Protein AF-A0A6B0DHR8-F1 (afdb_monomer_lite)

Secondary structure (DSSP, 8-state):
-------HHHHHHHHHHHHHHHHHHHHHHHHHHTSTTTHHHHHHHHHHHHHHHHHHHTTS-HHHHHHHHHHHHHHHHHHHHHHHHHHHHHHHHHTTTT-SS--HHHHHHHHHHHHHHHHHHHHHHHHHHHHHHTTTS-HHHHHHHHHHHHHHHHHHHHHHHHHHHHHHHHHHHHTTS--GGGHHHHHHHHHHHHHHHHHHHHHHHHHHHHHHHHHS-SS--------------------------------------------------------------EEEEEEEEEEEEETTEE--SSPEEEEEEEESSEEEEEEEEES--TTSS-SHHHHHHHTS-TT---HHHHHHHHTSTT-EEEEGGGEEEEEEEPPBTTB--EEEEEEEEEE--TT-S--EEEEEEE-PPTTSTT-----HHHHHHIIIIITTTTT-

Radius of gyration: 31.97 Å; chains: 1; bounding box: 84×64×97 Å

pLDDT: mean 76.42, std 21.75, range [30.61, 98.38]

Structure (mmCIF, N/CA/C/O backbone):
data_AF-A0A6B0DHR8-F1
#
_entry.id   AF-A0A6B0DHR8-F1
#
loop_
_atom_site.group_PDB
_atom_site.id
_atom_site.type_symbol
_atom_site.label_atom_id
_atom_site.label_alt_id
_atom_site.label_comp_id
_atom_site.label_asym_id
_atom_site.label_entity_id
_atom_site.label_seq_id
_atom_site.pdbx_PDB_ins_code
_atom_site.Cartn_x
_atom_site.Cartn_y
_atom_site.Cartn_z
_atom_site.occupancy
_atom_site.B_iso_or_equiv
_atom_site.auth_seq_id
_atom_site.auth_comp_id
_atom_site.auth_asym_id
_atom_site.auth_atom_id
_atom_site.pdbx_PDB_model_num
ATOM 1 N N . MET A 1 1 ? -49.795 11.075 29.077 1.00 38.34 1 MET A N 1
ATOM 2 C CA . MET A 1 1 ? -48.605 10.622 28.328 1.00 38.34 1 MET A CA 1
ATOM 3 C C . MET A 1 1 ? -47.701 9.906 29.313 1.00 38.34 1 MET A C 1
ATOM 5 O O . MET A 1 1 ? -47.028 10.563 30.096 1.00 38.34 1 MET A O 1
ATOM 9 N N . GLU A 1 2 ? -47.773 8.578 29.358 1.00 30.61 2 GLU A N 1
ATOM 10 C CA . GLU A 1 2 ? -46.870 7.769 30.178 1.00 30.61 2 GLU A CA 1
ATOM 11 C C . GLU A 1 2 ? -45.472 7.816 29.564 1.00 30.61 2 GLU A C 1
ATOM 13 O O . GLU A 1 2 ? -45.228 7.303 28.470 1.00 30.61 2 GLU A O 1
ATOM 18 N N . TYR A 1 3 ? -44.541 8.463 30.260 1.00 32.00 3 TYR A N 1
ATOM 19 C CA . TYR A 1 3 ? -43.130 8.298 29.962 1.00 32.00 3 TYR A CA 1
ATOM 20 C C . TYR A 1 3 ? -42.737 6.899 30.422 1.00 32.00 3 TYR A C 1
ATOM 22 O O . TYR A 1 3 ? -42.544 6.666 31.612 1.00 32.00 3 TYR A O 1
ATOM 30 N N . ASN A 1 4 ? -42.609 5.973 29.472 1.00 38.12 4 ASN A N 1
ATOM 31 C CA . ASN A 1 4 ? -41.924 4.705 29.689 1.00 38.12 4 ASN A CA 1
ATOM 32 C C . ASN A 1 4 ? -40.478 5.005 30.116 1.00 38.12 4 ASN A C 1
ATOM 34 O O . ASN A 1 4 ? -39.581 5.152 29.282 1.00 38.12 4 ASN A O 1
ATOM 38 N N . GLN A 1 5 ? -40.256 5.143 31.425 1.00 39.16 5 GLN A N 1
ATOM 39 C CA . GLN A 1 5 ? -38.933 5.172 32.028 1.00 39.16 5 GLN A CA 1
ATOM 40 C C . GLN A 1 5 ? -38.315 3.793 31.819 1.00 39.16 5 GLN A C 1
ATOM 42 O O . GLN A 1 5 ? -38.527 2.854 32.585 1.00 39.16 5 GLN A O 1
ATOM 47 N N . TYR A 1 6 ? -37.556 3.657 30.735 1.00 41.66 6 TYR A N 1
ATOM 48 C CA . TYR A 1 6 ? -36.701 2.499 30.542 1.00 41.66 6 TYR A CA 1
ATOM 49 C C . TYR A 1 6 ? -35.777 2.366 31.752 1.00 41.66 6 TYR A C 1
ATOM 51 O O . TYR A 1 6 ? -35.096 3.320 32.130 1.00 41.66 6 TYR A O 1
ATOM 59 N N . SER A 1 7 ? -35.732 1.165 32.332 1.00 48.62 7 SER A N 1
ATOM 60 C CA . SER A 1 7 ? -34.769 0.838 33.380 1.00 48.62 7 SER A CA 1
ATOM 61 C C . SER A 1 7 ? -33.358 1.232 32.904 1.00 48.62 7 SER A C 1
ATOM 63 O O . SER A 1 7 ? -32.991 0.876 31.774 1.00 48.62 7 SER A O 1
ATOM 65 N N . PRO A 1 8 ? -32.555 1.947 33.720 1.00 53.50 8 PRO A N 1
ATOM 66 C CA . PRO A 1 8 ? -31.256 2.516 33.327 1.00 53.50 8 PRO A CA 1
ATOM 67 C C . PRO A 1 8 ? -30.299 1.499 32.671 1.00 53.50 8 PRO A C 1
ATOM 69 O O . PRO A 1 8 ? -29.449 1.855 31.853 1.00 53.50 8 PRO A O 1
ATOM 72 N N . ASN A 1 9 ? -30.504 0.211 32.944 1.00 56.47 9 ASN A N 1
ATOM 73 C CA . ASN A 1 9 ? -29.712 -0.901 32.428 1.00 56.47 9 ASN A CA 1
ATOM 74 C C . ASN A 1 9 ? -30.006 -1.263 30.956 1.00 56.47 9 ASN A C 1
ATOM 76 O O . ASN A 1 9 ? -29.107 -1.71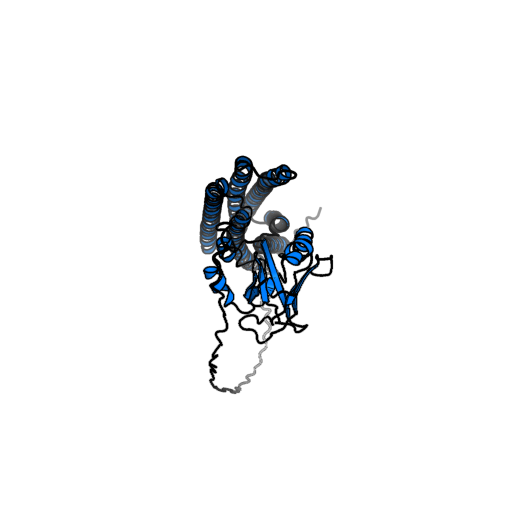9 30.246 1.00 56.47 9 ASN A O 1
ATOM 80 N N . MET A 1 10 ? -31.234 -1.058 30.457 1.00 51.44 10 MET A N 1
ATOM 81 C CA . MET A 1 10 ? -31.560 -1.307 29.039 1.00 51.44 10 MET A CA 1
ATOM 82 C C . MET A 1 10 ? -30.951 -0.244 28.120 1.00 51.44 10 MET A C 1
ATOM 84 O O . MET A 1 10 ? -30.484 -0.568 27.023 1.00 51.44 10 MET A O 1
ATOM 88 N N . TYR A 1 11 ? -30.908 1.008 28.580 1.00 54.00 11 TYR A N 1
ATOM 89 C CA . TYR A 1 11 ? -30.369 2.131 27.816 1.00 54.00 11 TYR A CA 1
ATOM 90 C C . TYR A 1 11 ? -28.851 1.983 27.610 1.00 54.00 11 TYR A C 1
ATOM 92 O O . TYR A 1 11 ? -28.359 2.060 26.483 1.00 54.00 11 TYR A O 1
ATOM 100 N N . GLN A 1 12 ? -28.111 1.603 28.660 1.00 56.53 12 GLN A N 1
ATOM 101 C CA . GLN A 1 12 ? -26.664 1.354 28.573 1.00 56.53 12 GLN A CA 1
ATOM 102 C C . GLN A 1 12 ? -26.286 0.228 27.588 1.00 56.53 12 GLN A C 1
ATOM 104 O O . GLN A 1 12 ? -25.254 0.318 26.916 1.00 56.53 12 GLN A O 1
ATOM 109 N N . LYS A 1 13 ? -27.128 -0.806 27.429 1.00 59.28 13 LYS A N 1
ATOM 110 C CA . LYS A 1 13 ? -26.867 -1.943 26.524 1.00 59.28 13 LYS A CA 1
ATOM 111 C C . LYS A 1 13 ? -26.895 -1.540 25.044 1.00 59.28 13 LYS A C 1
ATOM 113 O O . LYS A 1 13 ? -26.011 -1.939 24.282 1.00 59.28 13 LYS A O 1
ATOM 118 N N . LYS A 1 14 ? -27.893 -0.750 24.628 1.00 61.34 14 LYS A N 1
ATOM 119 C CA . LYS A 1 14 ? -28.069 -0.332 23.221 1.00 61.34 14 LYS A CA 1
ATOM 120 C C . LYS A 1 14 ? -27.022 0.710 22.809 1.00 61.34 14 LYS A C 1
ATOM 122 O O . LYS A 1 14 ? -26.482 0.641 21.706 1.00 61.34 14 LYS A O 1
ATOM 127 N N . VAL A 1 15 ? -26.681 1.610 23.731 1.00 68.12 15 VAL A N 1
ATOM 128 C CA . VAL A 1 15 ? -25.676 2.669 23.556 1.00 68.12 15 VAL A CA 1
ATOM 129 C C . VAL A 1 15 ? -24.262 2.090 23.468 1.00 68.12 15 VAL A C 1
ATOM 131 O O . VAL A 1 15 ? -23.531 2.358 22.512 1.00 68.12 15 VAL A O 1
ATOM 134 N N . GLY A 1 16 ? -23.900 1.208 24.406 1.00 76.06 16 GLY A N 1
ATOM 135 C CA . GLY A 1 16 ? -22.597 0.544 24.416 1.00 76.06 16 GLY A CA 1
ATOM 136 C C . GLY A 1 16 ? -22.355 -0.329 23.181 1.00 76.06 16 GLY A C 1
ATOM 137 O O . GLY A 1 16 ? -21.219 -0.465 22.731 1.00 76.06 16 GLY A O 1
ATOM 138 N N . GLY A 1 17 ? -23.417 -0.894 22.593 1.00 84.81 17 GLY A N 1
ATOM 139 C CA . GLY A 1 17 ? -23.348 -1.638 21.333 1.00 84.81 17 GLY A CA 1
ATOM 140 C C . GLY A 1 17 ? -22.817 -0.795 20.171 1.00 84.81 17 GLY A C 1
ATOM 141 O O . GLY A 1 17 ? -21.860 -1.204 19.519 1.00 84.81 17 GLY A O 1
ATOM 142 N N . ARG A 1 18 ? -23.379 0.404 19.958 1.00 89.38 18 ARG A N 1
ATOM 143 C CA . ARG A 1 18 ? -22.983 1.309 18.860 1.00 89.38 18 ARG A CA 1
ATOM 144 C C . ARG A 1 18 ? -21.524 1.742 18.961 1.00 89.38 18 ARG A C 1
ATOM 146 O O . ARG A 1 18 ? -20.814 1.711 17.964 1.00 89.38 18 ARG A O 1
ATOM 153 N N . ILE A 1 19 ? -21.068 2.072 20.169 1.00 91.38 19 ILE A N 1
ATOM 154 C CA . ILE A 1 19 ? -19.679 2.479 20.418 1.00 91.38 19 ILE A CA 1
ATOM 155 C C . ILE A 1 19 ? -18.716 1.326 20.136 1.00 91.38 19 ILE A C 1
ATOM 157 O O . ILE A 1 19 ? -17.726 1.520 19.439 1.00 91.38 19 ILE A O 1
ATOM 161 N N . LYS A 1 20 ? -19.021 0.110 20.614 1.00 92.62 20 LYS A N 1
ATOM 162 C CA . LYS A 1 20 ? -18.201 -1.082 20.340 1.00 92.62 20 LYS A CA 1
ATOM 163 C C . LYS A 1 20 ? -18.088 -1.354 18.840 1.00 92.62 20 LYS A C 1
ATOM 165 O O . LYS A 1 20 ? -16.985 -1.582 18.352 1.00 92.62 20 LYS A O 1
ATOM 170 N N . THR A 1 21 ? -19.207 -1.316 18.116 1.00 94.50 21 THR A N 1
ATOM 171 C CA . THR A 1 21 ? -19.217 -1.509 16.659 1.00 94.50 21 THR A CA 1
ATOM 172 C C . THR A 1 21 ? -18.448 -0.403 15.945 1.00 94.50 21 THR A C 1
ATOM 174 O O . THR A 1 21 ? -17.660 -0.698 15.055 1.00 94.50 21 THR A O 1
ATOM 177 N N . GLY A 1 22 ? -18.611 0.853 16.366 1.00 95.44 22 GLY A N 1
ATOM 178 C CA . GLY A 1 22 ? -17.885 1.983 15.792 1.00 95.44 22 GLY A CA 1
ATOM 179 C C . GLY A 1 22 ? -16.370 1.882 15.989 1.00 95.44 22 GLY A C 1
ATOM 180 O O . GLY A 1 22 ? -15.626 2.041 15.031 1.00 95.44 22 GLY A O 1
ATOM 181 N N . ILE A 1 23 ? -15.902 1.518 17.189 1.00 95.75 23 ILE A N 1
ATOM 182 C CA . ILE A 1 23 ? -14.467 1.297 17.460 1.00 95.75 23 ILE A CA 1
ATOM 183 C C . ILE A 1 23 ? -13.921 0.153 16.604 1.00 95.75 23 ILE A C 1
ATOM 185 O O . ILE A 1 23 ? -12.821 0.267 16.072 1.00 95.75 23 ILE A O 1
ATOM 189 N N . LEU A 1 24 ? -14.682 -0.937 16.453 1.00 96.19 24 LEU A N 1
ATOM 190 C CA . LEU A 1 24 ? -14.281 -2.058 15.604 1.00 96.19 24 LEU A CA 1
ATOM 191 C C . LEU A 1 24 ? -14.168 -1.641 14.133 1.00 96.19 24 LEU A C 1
ATOM 193 O O . LEU A 1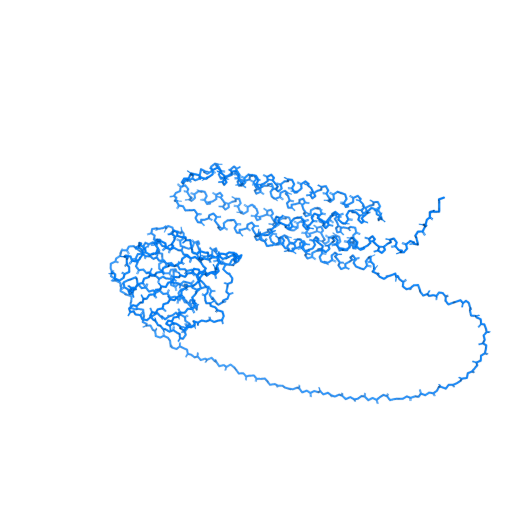 24 ? -13.205 -2.016 13.476 1.00 96.19 24 LEU A O 1
ATOM 197 N N . LEU A 1 25 ? -15.113 -0.843 13.629 1.00 96.12 25 LEU A N 1
ATOM 198 C CA . LEU A 1 25 ? -15.064 -0.305 12.267 1.00 96.12 25 LEU A CA 1
ATOM 199 C C . LEU A 1 25 ? -13.856 0.607 12.055 1.00 96.12 25 LEU A C 1
ATOM 201 O O . LEU A 1 25 ? -13.203 0.492 11.027 1.00 96.12 25 LEU A O 1
ATOM 205 N N . VAL A 1 26 ? -13.508 1.449 13.034 1.00 96.31 26 VAL A N 1
ATOM 206 C CA . VAL A 1 26 ? -12.278 2.254 12.971 1.00 96.31 26 VAL A CA 1
ATOM 207 C C . VAL A 1 26 ? -11.030 1.363 12.993 1.00 96.31 26 VAL A C 1
ATOM 209 O O . VAL A 1 26 ? -10.101 1.617 12.232 1.00 96.31 26 VAL A O 1
ATOM 212 N N . ALA A 1 27 ? -11.001 0.295 13.799 1.00 95.62 27 ALA A N 1
ATOM 213 C CA . ALA A 1 27 ? -9.875 -0.647 13.842 1.00 95.62 27 ALA A CA 1
ATOM 214 C C . ALA A 1 27 ? -9.674 -1.369 12.499 1.00 95.62 27 ALA A C 1
ATOM 216 O O . ALA A 1 27 ? -8.571 -1.414 11.963 1.00 95.62 27 ALA A O 1
ATOM 217 N N . VAL A 1 28 ? -10.755 -1.905 11.927 1.00 94.19 28 VAL A N 1
ATOM 218 C CA . VAL A 1 28 ? -10.724 -2.581 10.622 1.00 94.19 28 VAL A CA 1
ATOM 219 C C . VAL A 1 28 ? -10.433 -1.586 9.501 1.00 94.19 28 VAL A C 1
ATOM 221 O O . VAL A 1 28 ? -9.683 -1.910 8.586 1.00 94.19 28 VAL A O 1
ATOM 224 N N . GLY A 1 29 ? -10.979 -0.372 9.595 1.00 93.12 29 GLY A N 1
ATOM 225 C CA . GLY A 1 29 ? -10.716 0.706 8.653 1.00 93.12 29 GLY A CA 1
ATOM 226 C C . GLY A 1 29 ? -9.234 1.072 8.630 1.00 93.12 29 GLY A C 1
ATOM 227 O O . GLY A 1 29 ? -8.566 0.920 7.620 1.00 93.12 29 GLY A O 1
ATOM 228 N N . THR A 1 30 ? -8.668 1.435 9.775 1.00 92.56 30 THR A N 1
ATOM 229 C CA . THR A 1 30 ? -7.228 1.723 9.872 1.00 92.56 30 THR A CA 1
ATOM 230 C C . THR A 1 30 ? -6.362 0.533 9.443 1.00 92.56 30 THR A C 1
ATOM 232 O O . THR A 1 30 ? -5.390 0.731 8.727 1.00 92.56 30 THR A O 1
ATOM 235 N N . LEU A 1 31 ? -6.731 -0.714 9.774 1.00 92.69 31 LEU A N 1
ATOM 236 C CA . LEU A 1 31 ? -5.987 -1.893 9.311 1.00 92.69 31 LEU A CA 1
ATOM 237 C C . LEU A 1 31 ? -5.976 -2.013 7.785 1.00 92.69 31 LEU A C 1
ATOM 239 O O . LEU A 1 31 ? -4.938 -2.275 7.188 1.00 92.69 31 LEU A O 1
ATOM 243 N N . GLY A 1 32 ? -7.138 -1.859 7.158 1.00 87.31 32 GLY A N 1
ATOM 244 C CA . GLY A 1 32 ? -7.256 -1.990 5.716 1.00 87.31 32 GLY A CA 1
ATOM 245 C C . GLY A 1 32 ? -6.614 -0.818 4.967 1.00 87.31 32 GLY A C 1
ATOM 246 O O . GLY A 1 32 ? -6.044 -1.030 3.900 1.00 87.31 32 GLY A O 1
ATOM 247 N N . SER A 1 33 ? -6.619 0.388 5.548 1.00 85.44 33 SER A N 1
ATOM 248 C CA . SER A 1 33 ? -5.901 1.554 5.016 1.00 85.44 33 SER A CA 1
ATOM 249 C C . SER A 1 33 ? -4.379 1.398 5.047 1.00 85.44 33 SER A C 1
ATOM 251 O O . SER A 1 33 ? -3.693 2.145 4.360 1.00 85.44 33 SER A O 1
ATOM 253 N N . ALA A 1 34 ? -3.835 0.415 5.775 1.00 83.62 34 ALA A N 1
ATOM 254 C CA . ALA A 1 34 ? -2.418 0.071 5.679 1.00 83.62 34 ALA A CA 1
ATOM 255 C C . ALA A 1 34 ? -2.047 -0.581 4.331 1.00 83.62 34 ALA A C 1
ATOM 257 O O . ALA A 1 34 ? -0.869 -0.789 4.054 1.00 83.62 34 ALA A O 1
ATOM 258 N N . ILE A 1 35 ? -3.038 -0.920 3.498 1.00 78.38 35 ILE A N 1
ATOM 259 C CA . ILE A 1 35 ? -2.838 -1.410 2.136 1.00 78.38 35 ILE A CA 1
ATOM 260 C C . ILE A 1 35 ? -2.945 -0.206 1.179 1.00 78.38 35 ILE A C 1
ATOM 262 O O . ILE A 1 35 ? -4.052 0.312 0.989 1.00 78.38 35 ILE A O 1
ATOM 266 N N . PRO A 1 36 ? -1.845 0.217 0.527 1.00 62.28 36 PRO A N 1
ATOM 267 C CA . PRO A 1 36 ? -1.778 1.474 -0.231 1.00 62.28 36 PRO A CA 1
ATOM 268 C C . PRO A 1 36 ? -2.838 1.651 -1.325 1.00 62.28 36 PRO A C 1
ATOM 270 O O . PRO A 1 36 ? -3.290 2.755 -1.611 1.00 62.28 36 PRO A O 1
ATOM 273 N N . THR A 1 37 ? -3.297 0.550 -1.919 1.00 62.28 37 THR A N 1
ATOM 274 C CA . THR A 1 37 ? -4.258 0.558 -3.031 1.00 62.28 37 THR A CA 1
ATOM 275 C C . THR A 1 37 ? -5.716 0.727 -2.606 1.00 62.28 37 THR A C 1
ATOM 277 O O . THR A 1 37 ? -6.554 1.029 -3.453 1.00 62.28 37 THR A O 1
ATOM 280 N N . ILE A 1 38 ? -6.044 0.533 -1.324 1.00 63.84 38 ILE A N 1
ATOM 281 C CA . ILE A 1 38 ? -7.435 0.500 -0.834 1.00 63.84 38 ILE A CA 1
ATOM 282 C C . ILE A 1 38 ? -7.737 1.670 0.124 1.00 63.84 38 ILE A C 1
ATOM 284 O O . ILE A 1 38 ? -8.878 1.850 0.550 1.00 63.84 38 ILE A O 1
ATOM 288 N N . GLY A 1 39 ? -6.739 2.509 0.429 1.00 63.38 39 GLY A N 1
ATOM 289 C CA . GLY A 1 39 ? -6.811 3.543 1.467 1.00 63.38 39 GLY A CA 1
ATOM 290 C C . GLY A 1 39 ? -8.050 4.443 1.402 1.00 63.38 39 GLY A C 1
ATOM 291 O O . GLY A 1 39 ? -8.743 4.589 2.408 1.00 63.38 39 GLY A O 1
ATOM 292 N N . SER A 1 40 ? -8.395 4.965 0.220 1.00 63.81 40 SER A N 1
ATOM 293 C CA . SER A 1 40 ? -9.500 5.924 0.038 1.00 63.81 40 SER A CA 1
ATOM 294 C C . SER A 1 40 ? -10.896 5.316 0.228 1.00 63.81 40 SER A C 1
ATOM 296 O O . SER A 1 40 ? -11.776 5.946 0.814 1.00 63.81 40 SER A O 1
ATOM 298 N N . ILE A 1 41 ? -11.107 4.069 -0.205 1.00 68.25 41 ILE A N 1
ATOM 299 C CA . ILE A 1 41 ? -12.374 3.342 0.004 1.00 68.25 41 ILE A CA 1
ATOM 300 C C . ILE A 1 41 ? -12.574 3.065 1.500 1.00 68.25 41 ILE A C 1
ATOM 302 O O . ILE A 1 41 ? -13.699 3.026 2.002 1.00 68.25 41 ILE A O 1
ATOM 306 N N . ILE A 1 42 ? -11.476 2.907 2.232 1.00 82.00 42 ILE A N 1
ATOM 307 C CA . ILE A 1 42 ? -11.492 2.494 3.629 1.00 82.00 42 ILE A CA 1
ATOM 308 C C . ILE A 1 42 ? -11.601 3.689 4.593 1.00 82.00 42 ILE A C 1
ATOM 310 O O . ILE A 1 42 ? -12.154 3.531 5.687 1.00 82.00 42 ILE A O 1
ATOM 314 N N . SER A 1 43 ? -11.252 4.910 4.167 1.00 83.69 43 SER A N 1
ATOM 315 C CA . SER A 1 43 ? -11.564 6.154 4.899 1.00 83.69 43 SER A CA 1
ATOM 316 C C . SER A 1 43 ? -13.063 6.290 5.213 1.00 83.69 43 SER A C 1
ATOM 318 O O . SER A 1 43 ? -13.441 6.778 6.281 1.00 83.69 43 SER A O 1
ATOM 320 N N . ILE A 1 44 ? -13.937 5.766 4.343 1.00 89.56 44 ILE A N 1
ATOM 321 C CA . ILE A 1 44 ? -15.390 5.709 4.575 1.00 89.56 44 ILE A CA 1
ATOM 322 C C . ILE A 1 44 ? -15.719 4.826 5.786 1.00 89.56 44 ILE A C 1
ATOM 324 O O . ILE A 1 44 ? -16.577 5.177 6.596 1.00 89.56 44 ILE A O 1
ATOM 328 N N . LEU A 1 45 ? -15.022 3.698 5.951 1.00 93.06 45 LEU A N 1
ATOM 329 C CA . LEU A 1 45 ? -15.208 2.796 7.089 1.00 93.06 45 LEU A CA 1
ATOM 330 C C . LEU A 1 45 ? -14.853 3.488 8.410 1.00 93.06 45 LEU A C 1
ATOM 332 O O . LEU A 1 45 ? -15.593 3.370 9.391 1.00 93.06 45 LEU A O 1
ATOM 336 N N . ILE A 1 46 ? -13.750 4.245 8.415 1.00 94.12 46 ILE A N 1
ATOM 337 C CA . ILE A 1 46 ? -13.329 5.055 9.562 1.00 94.12 46 ILE A CA 1
ATOM 338 C C . ILE A 1 46 ? -14.407 6.100 9.867 1.00 94.12 46 ILE A C 1
ATOM 340 O O . ILE A 1 46 ? -14.878 6.162 11.002 1.00 94.12 46 ILE A O 1
ATOM 344 N N . LEU A 1 47 ? -14.871 6.852 8.864 1.00 95.38 47 LEU A N 1
ATOM 345 C CA . LEU A 1 47 ? -15.923 7.862 9.019 1.00 95.38 47 LEU A CA 1
ATOM 346 C C . LEU A 1 47 ? -17.214 7.280 9.607 1.00 95.38 47 LEU A C 1
ATOM 348 O O . LEU A 1 47 ? -17.730 7.803 10.597 1.00 95.38 47 LEU A O 1
ATOM 352 N N . VAL A 1 48 ? -17.716 6.176 9.050 1.00 95.88 48 VAL A N 1
ATOM 353 C CA . VAL A 1 48 ? -18.908 5.487 9.569 1.00 95.88 48 VAL A CA 1
ATOM 354 C C . VAL A 1 48 ? -18.681 5.034 11.013 1.00 95.88 48 VAL A C 1
ATOM 356 O O . VAL A 1 48 ? -19.553 5.221 11.866 1.00 95.88 48 VAL A O 1
ATOM 359 N N . GLY A 1 49 ? -17.499 4.494 11.319 1.00 95.81 49 GLY A N 1
ATOM 360 C CA . GLY A 1 49 ? -17.115 4.116 12.675 1.00 95.81 49 GLY A CA 1
ATOM 361 C C . GLY A 1 49 ? -17.156 5.295 13.654 1.00 95.81 49 GLY A C 1
ATOM 362 O O . GLY A 1 49 ? -17.762 5.184 14.724 1.00 95.81 49 GLY A O 1
ATOM 363 N N . VAL A 1 50 ? -16.594 6.446 13.275 1.00 96.12 50 VAL A N 1
ATOM 364 C CA . VAL A 1 50 ? -16.600 7.672 14.091 1.00 96.12 50 VAL A CA 1
ATOM 365 C C . VAL A 1 50 ? -18.013 8.223 14.280 1.00 96.12 50 VAL A C 1
ATOM 367 O O . VAL A 1 50 ? -18.374 8.577 15.404 1.00 96.12 50 VAL A O 1
ATOM 370 N N . ILE A 1 51 ? -18.852 8.223 13.240 1.00 95.81 51 ILE A N 1
ATOM 371 C CA . ILE A 1 51 ? -20.263 8.630 13.342 1.00 95.81 51 ILE A CA 1
ATOM 372 C C . ILE A 1 51 ? -21.012 7.734 14.335 1.00 95.81 51 ILE A C 1
ATOM 374 O O . ILE A 1 51 ? -21.750 8.239 15.181 1.00 95.81 51 ILE A O 1
ATOM 378 N N . LEU A 1 52 ? -20.803 6.414 14.294 1.00 94.62 52 LEU A N 1
ATOM 379 C CA . LEU A 1 52 ? -21.423 5.492 15.250 1.00 94.62 52 LEU A CA 1
ATOM 380 C C . LEU A 1 52 ? -20.970 5.757 16.690 1.00 94.62 52 LEU A C 1
ATOM 382 O O . LEU A 1 52 ? -21.802 5.719 17.603 1.00 94.62 52 LEU A O 1
ATOM 386 N N . ILE A 1 53 ? -19.683 6.058 16.900 1.00 94.25 53 ILE A N 1
ATOM 387 C CA . ILE A 1 53 ? -19.162 6.441 18.219 1.00 94.25 53 ILE A CA 1
ATOM 388 C C . ILE A 1 53 ? -19.802 7.753 18.679 1.00 94.25 53 ILE A C 1
ATOM 390 O O . ILE A 1 53 ? -20.263 7.820 19.814 1.00 94.25 53 ILE A O 1
ATOM 394 N N . PHE A 1 54 ? -19.883 8.767 17.816 1.00 94.19 54 PHE A N 1
ATOM 395 C CA . PHE A 1 54 ? -20.502 10.058 18.127 1.00 94.19 54 PHE A CA 1
ATOM 396 C C . PHE A 1 54 ? -21.997 9.930 18.455 1.00 94.19 54 PHE A C 1
ATOM 398 O O . PHE A 1 54 ? -22.477 10.482 19.445 1.00 94.19 54 PHE A O 1
ATOM 405 N N . VAL A 1 55 ? -22.748 9.154 17.671 1.00 92.31 55 VAL A N 1
ATOM 406 C CA . VAL A 1 55 ? -24.171 8.900 17.934 1.00 92.31 55 VAL A CA 1
ATOM 407 C C . VAL A 1 55 ? -24.352 8.139 19.248 1.00 92.31 55 VAL A C 1
ATOM 409 O O . VAL A 1 55 ? -25.259 8.464 20.007 1.00 92.31 55 VAL A O 1
ATOM 412 N N . GLY A 1 56 ? -23.489 7.163 19.549 1.00 86.88 56 GLY A N 1
ATOM 413 C CA . GLY A 1 56 ? -23.487 6.472 20.842 1.00 86.88 56 GLY A CA 1
ATOM 414 C C . GLY A 1 56 ? -23.023 7.354 22.009 1.00 86.88 56 GLY A C 1
ATOM 415 O O . GLY A 1 56 ? -23.448 7.160 23.140 1.00 86.88 56 GLY A O 1
ATOM 416 N N . ALA A 1 57 ? -22.188 8.359 21.753 1.00 87.44 57 ALA A N 1
ATOM 417 C CA . ALA A 1 57 ? -21.686 9.278 22.768 1.00 87.44 57 ALA A CA 1
ATOM 418 C C . ALA A 1 57 ? -22.750 10.233 23.318 1.00 87.44 57 ALA A C 1
ATOM 420 O O . ALA A 1 57 ? -22.572 10.753 24.419 1.00 87.44 57 ALA A O 1
ATOM 421 N N . LYS A 1 58 ? -23.842 10.477 22.577 1.00 81.50 58 LYS A N 1
ATOM 422 C CA . LYS A 1 58 ? -24.923 11.385 23.001 1.00 81.50 58 LYS A CA 1
ATOM 423 C C . LYS A 1 58 ? -25.527 11.007 24.352 1.00 81.50 58 LYS A C 1
ATOM 425 O O . LYS A 1 58 ? -25.892 11.902 25.106 1.00 81.50 58 LYS A O 1
ATOM 430 N N . ASP A 1 59 ? -25.569 9.710 24.641 1.00 71.44 59 ASP A N 1
ATOM 431 C CA . ASP A 1 59 ? -26.173 9.134 25.843 1.00 71.44 59 ASP A CA 1
ATOM 432 C C . ASP A 1 59 ? -25.136 8.842 26.953 1.00 71.44 59 ASP A C 1
ATOM 434 O O . ASP A 1 59 ? -25.457 8.233 27.974 1.00 71.44 59 ASP A O 1
ATOM 438 N N . LEU A 1 60 ? -23.871 9.234 26.747 1.00 81.12 60 LEU A N 1
ATOM 439 C CA . LEU A 1 60 ? -22.785 9.133 27.728 1.00 81.12 60 LEU A CA 1
ATOM 440 C C . LEU A 1 60 ? -22.532 10.482 28.423 1.00 81.12 60 LEU A C 1
ATOM 442 O O . LEU A 1 60 ? -23.310 11.426 28.318 1.00 81.12 60 LEU A O 1
ATOM 446 N N . SER A 1 61 ? -21.424 10.582 29.164 1.00 83.75 61 SER A N 1
ATOM 447 C CA . SER A 1 61 ? -21.024 11.827 29.815 1.00 83.75 61 SER A CA 1
ATOM 448 C C . SER A 1 61 ? -20.788 12.958 28.810 1.00 83.75 61 SER A C 1
ATOM 450 O O . SER A 1 61 ? -20.298 12.748 27.697 1.00 83.75 61 SER A O 1
ATOM 452 N N . GLU A 1 62 ? -21.058 14.190 29.246 1.00 86.88 62 GLU A N 1
ATOM 453 C CA . GLU A 1 62 ? -20.831 15.401 28.450 1.00 86.88 62 GLU A CA 1
ATOM 454 C C . GLU A 1 62 ? -19.383 15.501 27.947 1.00 86.88 62 GLU A C 1
ATOM 456 O O . GLU A 1 62 ? -19.133 15.919 26.816 1.00 86.88 62 GLU A O 1
ATOM 461 N N . TYR A 1 63 ? -18.432 15.046 28.766 1.00 86.56 63 TYR A N 1
ATOM 462 C CA . TYR A 1 63 ? -17.031 14.935 28.384 1.00 86.56 63 TYR A CA 1
ATOM 463 C C . TYR A 1 63 ? -16.862 14.023 27.163 1.00 86.56 63 TYR A C 1
ATOM 465 O O . TYR A 1 63 ? -16.344 14.467 26.146 1.00 86.56 63 TYR A O 1
ATOM 473 N N . TYR A 1 64 ? -17.367 12.784 27.200 1.00 88.88 64 TYR A N 1
ATOM 474 C CA . TYR A 1 64 ? -17.253 11.854 26.068 1.00 88.88 64 TYR A CA 1
ATOM 475 C C . TYR A 1 64 ? -17.856 12.455 24.789 1.00 88.88 64 TYR A C 1
ATOM 477 O O . TYR A 1 64 ? -17.247 12.384 23.720 1.00 88.88 64 TYR A O 1
ATOM 485 N N . ARG A 1 65 ? -19.014 13.117 24.911 1.00 89.25 65 ARG A N 1
ATOM 486 C CA . ARG A 1 65 ? -19.672 13.807 23.798 1.00 89.25 65 ARG A CA 1
ATOM 487 C C . ARG A 1 65 ? -18.775 14.880 23.178 1.00 89.25 65 ARG A C 1
ATOM 489 O O . ARG A 1 65 ? -18.602 14.871 21.962 1.00 89.25 65 ARG A O 1
ATOM 496 N N . LYS A 1 66 ? -18.156 15.749 23.987 1.00 93.38 66 LYS A N 1
ATOM 497 C CA . LYS A 1 66 ? -17.228 16.793 23.509 1.00 93.38 66 LYS A CA 1
ATOM 498 C C . LYS A 1 66 ? -16.037 16.197 22.754 1.00 93.38 66 LYS A C 1
ATOM 500 O O . LYS A 1 66 ? -15.757 16.631 21.643 1.00 93.38 66 LYS A O 1
ATOM 505 N N . PHE A 1 67 ? -15.398 15.162 23.301 1.00 94.44 67 PHE A N 1
ATOM 506 C CA . PHE A 1 67 ? -14.272 14.489 22.637 1.00 94.44 67 PHE A CA 1
ATOM 507 C C . PHE A 1 67 ? -14.673 13.861 21.300 1.00 94.44 67 PHE A C 1
ATOM 509 O O . PHE A 1 67 ? -13.983 14.048 20.300 1.00 94.44 67 PHE A O 1
ATOM 516 N N . SER A 1 68 ? -15.815 13.168 21.261 1.00 94.31 68 SER A N 1
ATOM 517 C CA . SER A 1 68 ? -16.316 12.564 20.022 1.00 94.31 68 SER A CA 1
ATOM 518 C C . SER A 1 68 ? -16.706 13.602 18.962 1.00 94.31 68 SER A C 1
ATOM 520 O O . SER A 1 68 ? -16.466 13.371 17.782 1.00 94.31 68 SER A O 1
ATOM 522 N N . LEU A 1 69 ? -17.251 14.757 19.369 1.00 95.88 69 LEU A N 1
ATOM 523 C CA . LEU A 1 69 ? -17.588 15.859 18.465 1.00 95.88 69 LEU A CA 1
ATOM 524 C C . LEU A 1 69 ? -16.326 16.467 17.846 1.00 95.88 69 LEU A C 1
ATOM 526 O O . LEU A 1 69 ? -16.259 16.619 16.632 1.00 95.88 69 LEU A O 1
ATOM 530 N N . ILE A 1 70 ? -15.326 16.793 18.672 1.00 96.88 70 ILE A N 1
ATOM 531 C CA . ILE A 1 70 ? -14.066 17.377 18.194 1.00 96.88 70 ILE A CA 1
ATOM 532 C C . ILE A 1 70 ? -13.361 16.393 17.256 1.00 96.88 70 ILE A C 1
ATOM 534 O O . ILE A 1 70 ? -12.898 16.793 16.194 1.00 96.88 70 ILE A O 1
ATOM 538 N N . SER A 1 71 ? -13.336 15.104 17.604 1.00 96.50 71 SER A N 1
ATOM 539 C CA . SER A 1 71 ? -12.780 14.073 16.728 1.00 96.50 71 SER A CA 1
ATOM 540 C C . SER A 1 71 ? -13.494 14.000 15.376 1.00 96.50 71 SER A C 1
ATOM 542 O O . SER A 1 71 ? -12.835 13.976 14.340 1.00 96.50 71 SER A O 1
ATOM 544 N N . LEU A 1 72 ? -14.832 14.023 15.368 1.00 96.56 72 LEU A N 1
ATOM 545 C CA . LEU A 1 72 ? -15.611 14.022 14.131 1.00 96.56 72 LEU A CA 1
ATOM 546 C C . LEU A 1 72 ? -15.291 15.246 13.262 1.00 96.56 72 LEU A C 1
ATOM 548 O O . LEU A 1 72 ? -15.103 15.100 12.059 1.00 96.56 72 LEU A O 1
ATOM 552 N N . LEU A 1 73 ? -15.191 16.436 13.862 1.00 97.50 73 LEU A N 1
ATOM 553 C CA . LEU A 1 73 ? -14.827 17.657 13.137 1.00 97.50 73 LEU A CA 1
ATOM 554 C C . LEU A 1 73 ? -13.414 17.572 12.550 1.00 97.50 73 LEU A C 1
ATOM 556 O O . LEU A 1 73 ? -13.231 17.888 11.378 1.00 97.50 73 LEU A O 1
ATOM 560 N N . LEU A 1 74 ? -12.434 17.095 13.323 1.00 97.00 74 LEU A N 1
ATOM 561 C CA . LEU A 1 74 ? -11.069 16.885 12.830 1.00 97.00 74 LEU A CA 1
ATOM 562 C C . LEU A 1 74 ? -11.028 15.884 11.673 1.00 97.00 74 LEU A C 1
ATOM 564 O O . LEU A 1 74 ? -10.326 16.119 10.695 1.00 97.00 74 LEU A O 1
ATOM 568 N N . LEU A 1 75 ? -11.811 14.804 11.753 1.00 95.44 75 LEU A N 1
ATOM 569 C CA . LEU A 1 75 ? -11.900 13.815 10.684 1.00 95.44 75 LEU A CA 1
ATOM 570 C C . LEU A 1 75 ? -12.505 14.412 9.403 1.00 95.44 75 LEU A C 1
ATOM 572 O O . LEU A 1 75 ? -12.024 14.124 8.314 1.00 95.44 75 LEU A O 1
ATOM 576 N N . LEU A 1 76 ? -13.525 15.267 9.514 1.00 96.00 76 LEU A N 1
ATOM 577 C CA . LEU A 1 76 ? -14.113 15.947 8.353 1.00 96.00 76 LEU A CA 1
ATOM 578 C C . LEU A 1 76 ? -13.138 16.940 7.704 1.00 96.00 76 LEU A C 1
ATOM 580 O O . LEU A 1 76 ? -13.059 17.008 6.475 1.00 96.00 76 LEU A O 1
ATOM 584 N N . VAL A 1 77 ? -12.378 17.686 8.513 1.00 97.19 77 VAL A N 1
ATOM 585 C CA . VAL A 1 77 ? -11.313 18.570 8.011 1.00 97.19 77 VAL A CA 1
ATOM 586 C C . VAL A 1 77 ? -10.240 17.750 7.302 1.00 97.19 77 VAL A C 1
ATOM 588 O O . VAL A 1 77 ? -9.857 18.087 6.187 1.00 97.19 77 VAL A O 1
ATOM 591 N N . MET A 1 78 ? -9.811 16.641 7.904 1.00 94.62 78 MET A N 1
ATOM 592 C CA . MET A 1 78 ? -8.852 15.715 7.309 1.00 94.62 78 MET A CA 1
ATOM 593 C C . MET A 1 78 ? -9.330 15.196 5.945 1.00 94.62 78 MET A C 1
ATOM 595 O O . MET A 1 78 ? -8.605 15.330 4.966 1.00 94.62 78 MET A O 1
ATOM 599 N N . ILE A 1 79 ? -10.570 14.704 5.846 1.00 92.75 79 ILE A N 1
ATOM 600 C CA . ILE A 1 79 ? -11.140 14.210 4.580 1.00 92.75 79 ILE A CA 1
ATOM 601 C C . ILE A 1 79 ? -11.170 15.321 3.519 1.00 92.75 79 ILE A C 1
ATOM 603 O O . ILE A 1 79 ? -10.870 15.085 2.351 1.00 92.75 79 ILE A O 1
ATOM 607 N N . SER A 1 80 ? -11.501 16.552 3.916 1.00 94.62 80 SER A N 1
ATOM 608 C CA . SER A 1 80 ? -11.500 17.702 3.001 1.00 94.62 80 SER A CA 1
ATOM 609 C C . SER A 1 80 ? -10.093 18.007 2.470 1.00 94.62 80 SER A C 1
ATOM 611 O O . SER A 1 80 ? -9.932 18.319 1.290 1.00 94.62 80 SER A O 1
ATOM 613 N N . LEU A 1 81 ? -9.070 17.874 3.320 1.00 94.50 81 LEU A N 1
ATOM 614 C CA . LEU A 1 81 ? -7.667 17.997 2.925 1.00 94.50 81 LEU A CA 1
ATOM 615 C C . LEU A 1 81 ? -7.225 16.853 2.004 1.00 94.50 81 LEU A C 1
ATOM 617 O O . LEU A 1 81 ? -6.518 17.122 1.039 1.00 94.50 81 LEU A O 1
ATOM 621 N N . GLU A 1 82 ? -7.673 15.614 2.226 1.00 90.19 82 GLU A N 1
ATOM 622 C CA . GLU A 1 82 ? -7.390 14.497 1.309 1.00 90.19 82 GLU A CA 1
ATOM 623 C C . GLU A 1 82 ? -7.929 14.776 -0.101 1.00 90.19 82 GLU A C 1
ATOM 625 O O . GLU A 1 82 ? -7.205 14.606 -1.082 1.00 90.19 82 GLU A O 1
ATOM 630 N N . PHE A 1 83 ? -9.165 15.275 -0.227 1.00 91.00 83 PHE A N 1
ATOM 631 C CA . PHE A 1 83 ? -9.712 15.665 -1.531 1.00 91.00 83 PHE A CA 1
ATOM 632 C C . PHE A 1 83 ? -8.893 16.776 -2.197 1.00 91.00 83 PHE A C 1
ATOM 634 O O . PHE A 1 83 ? -8.631 16.710 -3.400 1.00 91.00 83 PHE A O 1
ATOM 641 N N . LEU A 1 84 ? -8.457 17.772 -1.420 1.00 93.44 84 LEU A N 1
ATOM 642 C CA . LEU A 1 84 ? -7.603 18.847 -1.920 1.00 93.44 84 LEU A CA 1
ATOM 643 C C . LEU A 1 84 ? -6.231 18.320 -2.373 1.00 93.44 84 LEU A C 1
ATOM 645 O O . LEU A 1 84 ? -5.742 18.728 -3.422 1.00 93.44 84 LEU A O 1
ATOM 649 N N . ALA A 1 85 ? -5.628 17.387 -1.636 1.00 89.50 85 ALA A N 1
ATOM 650 C CA . ALA A 1 85 ? -4.367 16.755 -2.013 1.00 89.50 85 ALA A CA 1
ATOM 651 C C . ALA A 1 85 ? -4.515 15.955 -3.319 1.00 89.50 85 ALA A C 1
ATOM 653 O O . ALA A 1 85 ? -3.735 16.136 -4.256 1.00 89.50 85 ALA A O 1
ATOM 654 N N . ILE A 1 86 ? -5.554 15.117 -3.418 1.00 85.88 86 ILE A N 1
ATOM 655 C CA . ILE A 1 86 ? -5.847 14.319 -4.618 1.00 85.88 86 ILE A CA 1
ATOM 656 C C . ILE A 1 86 ? -6.038 15.223 -5.840 1.00 85.88 86 ILE A C 1
ATOM 658 O O . ILE A 1 86 ? -5.559 14.886 -6.923 1.00 85.88 86 ILE A O 1
ATOM 662 N N . TYR A 1 87 ? -6.684 16.381 -5.676 1.00 89.31 87 TYR A N 1
ATOM 663 C CA . TYR A 1 87 ? -6.850 17.357 -6.750 1.00 89.31 87 TYR A CA 1
ATOM 664 C C . TYR A 1 87 ? -5.510 17.786 -7.370 1.00 89.31 87 TYR A C 1
ATOM 666 O O . TYR A 1 87 ? -5.405 17.807 -8.597 1.00 89.31 87 TYR A O 1
ATOM 674 N N . TYR A 1 88 ? -4.468 18.048 -6.570 1.00 87.44 88 TYR A N 1
ATOM 675 C CA . TYR A 1 88 ? -3.149 18.415 -7.103 1.00 87.44 88 TYR A CA 1
ATOM 676 C C . TYR A 1 88 ? -2.555 17.304 -7.981 1.00 87.44 88 TYR A C 1
ATOM 678 O O . TYR A 1 88 ? -2.162 17.568 -9.119 1.00 87.44 88 TYR A O 1
ATOM 686 N N . ILE A 1 89 ? -2.582 16.047 -7.527 1.00 81.75 89 ILE A N 1
ATOM 687 C CA . ILE A 1 89 ? -2.084 14.904 -8.313 1.00 81.75 89 ILE A CA 1
ATOM 688 C C . ILE A 1 89 ? -2.928 14.670 -9.571 1.00 81.75 89 ILE A C 1
ATOM 690 O O . ILE A 1 89 ? -2.393 14.430 -10.654 1.00 81.75 89 ILE A O 1
ATOM 694 N N . TYR A 1 90 ? -4.250 14.778 -9.464 1.00 78.81 90 TYR A N 1
ATOM 695 C CA . TYR A 1 90 ? -5.149 14.586 -10.599 1.00 78.81 90 TYR A CA 1
ATOM 696 C C . TYR A 1 90 ? -4.971 15.679 -11.659 1.00 78.81 90 TYR A C 1
ATOM 698 O O . TYR A 1 90 ? -4.931 15.381 -12.853 1.00 78.81 90 TYR A O 1
ATOM 706 N N . SER A 1 91 ? -4.786 16.934 -11.233 1.00 78.75 91 SER A N 1
ATOM 707 C CA . SER A 1 91 ? -4.496 18.062 -12.126 1.00 78.75 91 SER A CA 1
ATOM 708 C C . SER A 1 91 ? -3.199 17.849 -12.916 1.00 78.75 91 SER A C 1
ATOM 710 O O . SER A 1 91 ? -3.131 18.182 -14.104 1.00 78.75 91 SER A O 1
ATOM 712 N N . MET A 1 92 ? -2.203 17.202 -12.297 1.00 80.31 92 MET A N 1
ATOM 713 C CA . MET A 1 92 ? -0.983 16.771 -12.967 1.00 80.31 92 MET A CA 1
ATOM 714 C C . MET A 1 92 ? -1.301 15.732 -14.043 1.00 80.31 92 MET A C 1
ATOM 716 O O . MET A 1 92 ? -1.017 15.974 -15.210 1.00 80.31 92 MET A O 1
ATOM 720 N N . ILE A 1 93 ? -1.942 14.616 -13.676 1.00 72.44 93 ILE A N 1
ATOM 721 C CA . ILE A 1 93 ? -2.233 13.489 -14.582 1.00 72.44 93 ILE A CA 1
ATOM 722 C C . ILE A 1 93 ? -3.074 13.937 -15.787 1.00 72.44 93 ILE A C 1
ATOM 724 O O . ILE A 1 93 ? -2.745 13.613 -16.927 1.00 72.44 93 ILE A O 1
ATOM 728 N N . PHE A 1 94 ? -4.127 14.727 -15.568 1.00 70.88 94 PHE A N 1
ATOM 729 C CA . PHE A 1 94 ? -4.966 15.238 -16.659 1.00 70.88 94 PHE A CA 1
ATOM 730 C C . PHE A 1 94 ? -4.211 16.207 -17.555 1.00 70.88 94 PHE A C 1
ATOM 732 O O . PHE A 1 94 ? -4.320 16.145 -18.780 1.00 70.88 94 PHE A O 1
ATOM 739 N N . GLY A 1 95 ? -3.379 17.053 -16.953 1.00 63.41 95 GLY A N 1
ATOM 740 C CA . GLY A 1 95 ? -2.503 17.960 -17.672 1.00 63.41 95 GLY A CA 1
ATOM 741 C C . GLY A 1 95 ? -1.368 17.274 -18.441 1.00 63.41 95 GLY A C 1
ATOM 742 O O . GLY A 1 95 ? -0.615 17.988 -19.103 1.00 63.41 95 GLY A O 1
ATOM 743 N N . LEU A 1 96 ? -1.220 15.951 -18.332 1.00 62.31 96 LEU A N 1
ATOM 744 C CA . LEU A 1 96 ? -0.223 15.133 -19.026 1.00 62.31 96 LEU A CA 1
ATOM 745 C C . LEU A 1 96 ? -0.795 14.308 -20.180 1.00 62.31 96 LEU A C 1
ATOM 747 O O . LEU A 1 96 ? -0.035 13.672 -20.902 1.00 62.31 96 LEU A O 1
ATOM 751 N N . SER A 1 97 ? -2.110 14.352 -20.394 1.00 55.78 97 SER A N 1
ATOM 752 C CA . SER A 1 97 ? -2.833 13.461 -21.309 1.00 55.78 97 SER A CA 1
ATOM 753 C C . SER A 1 97 ? -2.428 13.517 -22.793 1.00 55.78 97 SER A C 1
ATOM 755 O O . SER A 1 97 ? -2.918 12.693 -23.550 1.00 55.78 97 SER A O 1
ATOM 757 N N . ASN A 1 98 ? -1.514 14.399 -23.217 1.00 57.25 98 ASN A N 1
ATOM 758 C CA . ASN A 1 98 ? -0.996 14.475 -24.594 1.00 57.25 98 ASN A CA 1
ATOM 759 C C . ASN A 1 98 ? 0.461 14.980 -24.676 1.00 57.25 98 ASN A C 1
ATOM 761 O O . ASN A 1 98 ? 0.869 15.531 -25.697 1.00 57.25 98 ASN A O 1
ATOM 765 N N . VAL A 1 99 ? 1.241 14.865 -23.597 1.00 53.91 99 VAL A N 1
ATOM 766 C CA . VAL A 1 99 ? 2.589 15.452 -23.526 1.00 53.91 99 VAL A CA 1
ATOM 767 C C . VAL A 1 99 ? 3.628 14.340 -23.442 1.00 53.91 99 VAL A C 1
ATOM 769 O O . VAL A 1 99 ? 3.522 13.454 -22.598 1.00 53.91 99 VAL A O 1
ATOM 772 N N . THR A 1 100 ? 4.635 14.379 -24.315 1.00 55.19 100 THR A N 1
ATOM 773 C CA . THR A 1 100 ? 5.739 13.401 -24.335 1.00 55.19 100 THR A CA 1
ATOM 774 C C . THR A 1 100 ? 6.722 13.590 -23.179 1.00 55.19 100 THR A C 1
ATOM 776 O O . THR A 1 100 ? 7.484 12.676 -22.875 1.00 55.19 100 THR A O 1
ATOM 779 N N . SER A 1 101 ? 6.690 14.743 -22.503 1.00 60.62 101 SER A N 1
ATOM 780 C CA . SER A 1 101 ? 7.507 15.048 -21.328 1.00 60.62 101 SER A CA 1
ATOM 781 C C . SER A 1 101 ? 6.741 15.893 -20.302 1.00 60.62 101 SER A C 1
ATOM 783 O O . SER A 1 101 ? 5.854 16.679 -20.640 1.00 60.62 101 SER A O 1
ATOM 785 N N . VAL A 1 102 ? 7.071 15.717 -19.018 1.00 63.62 102 VAL A N 1
ATOM 786 C CA . VAL A 1 102 ? 6.477 16.465 -17.898 1.00 63.62 102 VAL A CA 1
ATOM 787 C C . VAL A 1 102 ? 7.436 17.577 -17.473 1.00 63.62 102 VAL A C 1
ATOM 789 O O . VAL A 1 102 ? 8.545 17.265 -17.040 1.00 63.62 102 VAL A O 1
ATOM 792 N N . PRO A 1 103 ? 7.045 18.864 -17.530 1.00 72.69 103 PRO A N 1
ATOM 793 C CA . PRO A 1 103 ? 7.870 19.933 -16.980 1.00 72.69 103 PRO A CA 1
ATOM 794 C C . PRO A 1 103 ? 8.038 19.760 -15.467 1.00 72.69 103 PRO A C 1
ATOM 796 O O . PRO A 1 103 ? 7.053 19.569 -14.752 1.00 72.69 103 PRO A O 1
ATOM 799 N N . TYR A 1 104 ? 9.265 19.897 -14.962 1.00 71.12 104 TYR A N 1
ATOM 800 C CA . TYR A 1 104 ? 9.562 19.763 -13.531 1.00 71.12 104 TYR A CA 1
ATOM 801 C C . TYR A 1 104 ? 8.735 20.700 -12.650 1.00 71.12 104 TYR A C 1
ATOM 803 O O . TYR A 1 104 ? 8.200 20.281 -11.628 1.00 71.12 104 TYR A O 1
ATOM 811 N N . SER A 1 105 ? 8.567 21.953 -13.081 1.00 77.88 105 SER A N 1
ATOM 812 C CA . SER A 1 105 ? 7.734 22.923 -12.370 1.00 77.88 105 SER A CA 1
ATOM 813 C C . SER A 1 105 ? 6.314 22.39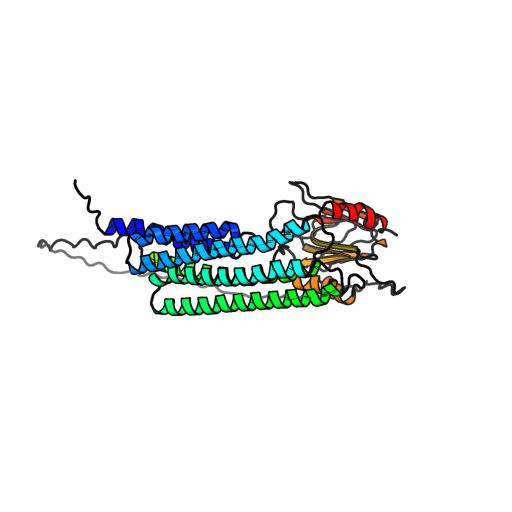9 -12.160 1.00 77.88 105 SER A C 1
ATOM 815 O O . SER A 1 105 ? 5.741 22.595 -11.097 1.00 77.88 105 SER A O 1
ATOM 817 N N . LYS A 1 106 ? 5.757 21.666 -13.131 1.00 78.88 106 LYS A N 1
ATOM 818 C CA . LYS A 1 106 ? 4.427 21.059 -13.020 1.00 78.88 106 LYS A CA 1
ATOM 819 C C . LYS A 1 106 ? 4.409 19.881 -12.047 1.00 78.88 106 LYS A C 1
ATOM 821 O O . LYS A 1 106 ? 3.421 19.719 -11.335 1.00 78.88 106 LYS A O 1
ATOM 826 N N . LEU A 1 107 ? 5.484 19.092 -12.006 1.00 76.81 107 LEU A N 1
ATOM 827 C CA . LEU A 1 107 ? 5.640 18.000 -11.051 1.00 76.81 107 LEU A CA 1
ATOM 828 C C . LEU A 1 107 ? 5.712 18.535 -9.614 1.00 76.81 107 LEU A C 1
ATOM 830 O O . LEU A 1 107 ? 4.815 18.208 -8.848 1.00 76.81 107 LEU A O 1
ATOM 834 N N . ILE A 1 108 ? 6.678 19.407 -9.280 1.00 81.38 108 ILE A N 1
ATOM 835 C CA . ILE A 1 108 ? 6.811 20.002 -7.928 1.00 81.38 108 ILE A CA 1
ATOM 836 C C . ILE A 1 108 ? 5.507 20.663 -7.505 1.00 81.38 108 ILE A C 1
ATOM 838 O O . ILE A 1 108 ? 4.985 20.383 -6.430 1.00 81.38 108 ILE A O 1
ATOM 842 N N . ASN A 1 109 ? 4.953 21.531 -8.362 1.00 85.12 109 ASN A N 1
ATOM 843 C CA . ASN A 1 109 ? 3.753 22.298 -8.028 1.00 85.12 109 ASN A CA 1
ATOM 844 C C . ASN A 1 109 ? 2.537 21.395 -7.761 1.00 85.12 109 ASN A C 1
ATOM 846 O O . ASN A 1 109 ? 1.529 21.878 -7.254 1.00 85.12 109 ASN A O 1
ATOM 850 N N . SER A 1 110 ? 2.623 20.105 -8.100 1.00 85.62 110 SER A N 1
ATOM 851 C CA . SER A 1 110 ? 1.611 19.098 -7.791 1.00 85.62 110 SER A CA 1
ATOM 852 C C . SER A 1 110 ? 2.013 18.214 -6.604 1.00 85.62 110 SER A C 1
ATOM 854 O O . SER A 1 110 ? 1.191 17.964 -5.725 1.00 85.62 110 SER A O 1
ATOM 856 N N . THR A 1 111 ? 3.261 17.740 -6.548 1.00 82.69 111 THR A N 1
ATOM 857 C CA . THR A 1 111 ? 3.744 16.795 -5.529 1.00 82.69 111 THR A CA 1
ATOM 858 C C . THR A 1 111 ? 4.007 17.448 -4.182 1.00 82.69 111 THR A C 1
ATOM 860 O O . THR A 1 111 ? 3.663 16.863 -3.159 1.00 82.69 111 THR A O 1
ATOM 863 N N . ASP A 1 112 ? 4.563 18.657 -4.155 1.00 86.69 112 ASP A N 1
ATOM 864 C CA . ASP A 1 112 ? 4.932 19.330 -2.909 1.00 86.69 112 ASP A CA 1
ATOM 865 C C . ASP A 1 112 ? 3.690 19.713 -2.091 1.00 86.69 112 ASP A C 1
ATOM 867 O O . ASP A 1 112 ? 3.617 19.344 -0.912 1.00 86.69 112 ASP A O 1
ATOM 871 N N . PRO A 1 113 ? 2.658 20.359 -2.684 1.00 90.50 113 PRO A N 1
ATOM 872 C CA . PRO A 1 113 ? 1.404 20.592 -1.978 1.00 90.50 113 PRO A CA 1
ATOM 873 C C . PRO A 1 113 ? 0.724 19.286 -1.578 1.00 90.50 113 PRO A C 1
ATOM 875 O O . PRO A 1 113 ? 0.186 19.205 -0.478 1.00 90.50 113 PRO A O 1
ATOM 878 N N . PHE A 1 114 ? 0.772 18.252 -2.427 1.00 89.06 114 PHE A N 1
ATOM 879 C CA . PHE A 1 114 ? 0.207 16.943 -2.102 1.00 89.06 114 PHE A CA 1
ATOM 880 C C . PHE A 1 114 ? 0.840 16.354 -0.836 1.00 89.06 114 PHE A C 1
ATOM 882 O O . PHE A 1 114 ? 0.118 16.068 0.117 1.00 89.06 114 PHE A O 1
ATOM 889 N N . ILE A 1 115 ? 2.171 16.222 -0.791 1.00 88.25 115 ILE A N 1
ATOM 890 C CA . ILE A 1 115 ? 2.886 15.652 0.359 1.00 88.25 115 ILE A CA 1
ATOM 891 C C . ILE A 1 115 ? 2.599 16.483 1.613 1.00 88.25 115 ILE A C 1
ATOM 893 O O . ILE A 1 115 ? 2.240 15.932 2.652 1.00 88.25 115 ILE A O 1
ATOM 897 N N . PHE A 1 116 ? 2.685 17.812 1.518 1.00 90.50 116 PHE A N 1
ATOM 898 C CA . PHE A 1 116 ? 2.460 18.695 2.660 1.00 90.50 116 PHE A CA 1
ATOM 899 C C . PHE A 1 116 ? 1.032 18.593 3.221 1.00 90.50 116 PHE A C 1
ATOM 901 O O . PHE A 1 116 ? 0.843 18.448 4.431 1.00 90.50 116 PHE A O 1
ATOM 908 N N . ILE A 1 117 ? 0.020 18.617 2.349 1.00 92.56 117 ILE A N 1
ATOM 909 C CA . ILE A 1 117 ? -1.387 18.495 2.751 1.00 92.56 117 ILE A CA 1
ATOM 910 C C . ILE A 1 117 ? -1.654 17.111 3.355 1.00 92.56 117 ILE A C 1
ATOM 912 O O . ILE A 1 117 ? -2.326 17.021 4.384 1.00 92.56 117 ILE A O 1
ATOM 916 N N . MET A 1 118 ? -1.091 16.046 2.777 1.00 89.06 118 MET A N 1
ATOM 917 C CA . MET A 1 118 ? -1.229 14.682 3.298 1.00 89.06 118 MET A CA 1
ATOM 918 C C . MET A 1 118 ? -0.595 14.525 4.684 1.00 89.06 118 MET A C 1
ATOM 920 O O . MET A 1 118 ? -1.195 13.907 5.562 1.00 89.06 118 MET A O 1
ATOM 924 N N . VAL A 1 119 ? 0.564 15.142 4.935 1.00 91.69 119 VAL A N 1
ATOM 925 C CA . VAL A 1 119 ? 1.177 15.188 6.275 1.00 91.69 119 VAL A CA 1
ATOM 926 C C . VAL A 1 119 ? 0.243 15.823 7.294 1.00 91.69 119 VAL A C 1
ATOM 928 O O . VAL A 1 119 ? -0.006 15.235 8.348 1.00 91.69 119 VAL A O 1
ATOM 931 N N . ILE A 1 120 ? -0.333 16.981 6.973 1.00 94.19 120 ILE A N 1
ATOM 932 C CA . ILE A 1 120 ? -1.288 17.648 7.865 1.00 94.19 120 ILE A CA 1
ATOM 933 C C . ILE A 1 120 ? -2.518 16.762 8.092 1.00 94.19 120 ILE A C 1
ATOM 935 O O . ILE A 1 120 ? -2.940 16.583 9.236 1.00 94.19 120 ILE A O 1
ATOM 939 N N . ALA A 1 121 ? -3.070 16.169 7.032 1.00 92.50 121 ALA A N 1
ATOM 940 C CA . ALA A 1 121 ? -4.225 15.282 7.110 1.00 92.50 121 ALA A CA 1
ATOM 941 C C . ALA A 1 121 ? -3.973 14.098 8.064 1.00 92.50 121 ALA A C 1
ATOM 943 O O . ALA A 1 121 ? -4.775 13.850 8.965 1.00 92.50 121 ALA A O 1
ATOM 944 N N . TYR A 1 122 ? -2.830 13.419 7.953 1.00 90.50 122 TYR A N 1
ATOM 945 C CA . TYR A 1 122 ? -2.498 12.269 8.803 1.00 90.50 122 TYR A CA 1
ATOM 946 C C . TYR A 1 122 ? -2.263 12.652 10.268 1.00 90.50 122 TYR A C 1
ATOM 948 O O . TYR A 1 122 ? -2.697 11.934 11.173 1.00 90.50 122 TYR A O 1
ATOM 956 N N . VAL A 1 123 ? -1.654 13.812 10.528 1.00 94.25 123 VAL A N 1
ATOM 957 C CA . VAL A 1 123 ? -1.526 14.347 11.893 1.00 94.25 123 VAL A CA 1
ATOM 958 C C . VAL A 1 123 ? -2.912 14.617 12.494 1.00 94.25 123 VAL A C 1
ATOM 960 O O . VAL A 1 123 ? -3.186 14.220 13.629 1.00 94.25 123 VAL A O 1
ATOM 963 N N . LEU A 1 124 ? -3.829 15.214 11.724 1.00 95.88 124 LEU A N 1
ATOM 964 C CA . LEU A 1 124 ? -5.212 15.437 12.160 1.00 95.88 124 LEU A CA 1
ATOM 965 C C . LEU A 1 124 ? -5.969 14.124 12.387 1.00 95.88 124 LEU A C 1
ATOM 967 O O . LEU A 1 124 ? -6.699 14.017 13.375 1.00 95.88 124 LEU A O 1
ATOM 971 N N . LEU A 1 125 ? -5.769 13.115 11.531 1.00 94.31 125 LEU A N 1
ATOM 972 C CA . LEU A 1 125 ? -6.323 11.773 11.721 1.00 94.31 125 LEU A CA 1
ATOM 973 C C . LEU A 1 125 ? -5.832 11.173 13.042 1.00 94.31 125 LEU A C 1
ATOM 975 O O . LEU A 1 125 ? -6.650 10.755 13.859 1.00 94.31 125 LEU A O 1
ATOM 979 N N . GLY A 1 126 ? -4.523 11.187 13.301 1.00 93.62 126 GLY A N 1
ATOM 980 C CA . GLY A 1 126 ? -3.956 10.717 14.568 1.00 93.62 126 GLY A CA 1
ATOM 981 C C . GLY A 1 126 ? -4.573 11.432 15.775 1.00 93.62 126 GLY A C 1
ATOM 982 O O . GLY A 1 126 ? -5.007 10.784 16.728 1.00 93.62 126 GLY A O 1
ATOM 983 N N . GLY A 1 127 ? -4.715 12.759 15.705 1.00 95.81 127 GLY A N 1
ATOM 984 C CA . GLY A 1 127 ? -5.381 13.553 16.739 1.00 95.81 127 GLY A CA 1
ATOM 985 C C . GLY A 1 127 ? -6.845 13.151 16.950 1.00 95.81 127 GLY A C 1
ATOM 986 O O . GLY A 1 127 ? -7.277 12.927 18.085 1.00 95.81 127 GLY A O 1
ATOM 987 N N . ALA A 1 128 ? -7.607 12.978 15.867 1.00 96.38 128 ALA A N 1
ATOM 988 C CA . ALA A 1 128 ? -8.991 12.512 15.917 1.00 96.38 128 ALA A CA 1
ATOM 989 C C . ALA A 1 128 ? -9.099 11.127 16.583 1.00 96.38 128 ALA A C 1
ATOM 991 O O . ALA A 1 128 ? -9.979 10.901 17.423 1.00 96.38 128 ALA A O 1
ATOM 992 N N . LEU A 1 129 ? -8.178 10.218 16.262 1.00 95.00 129 LEU A N 1
ATOM 993 C CA . LEU A 1 129 ? -8.117 8.859 16.794 1.00 95.00 129 LEU A CA 1
ATOM 994 C C . LEU A 1 129 ? -7.744 8.820 18.290 1.00 95.00 129 LEU A C 1
ATOM 996 O O . LEU A 1 129 ? -8.356 8.060 19.056 1.00 95.00 129 LEU A O 1
ATOM 1000 N N . ILE A 1 130 ? -6.826 9.680 18.756 1.00 95.75 130 ILE A N 1
ATOM 1001 C CA . ILE A 1 130 ? -6.576 9.851 20.201 1.00 95.75 130 ILE A CA 1
ATOM 1002 C C . ILE A 1 130 ? -7.858 10.281 20.897 1.00 95.75 130 ILE A C 1
ATOM 1004 O O . ILE A 1 130 ? -8.248 9.673 21.889 1.00 95.75 130 ILE A O 1
ATOM 1008 N N . LEU A 1 131 ? -8.525 11.326 20.402 1.00 95.12 131 LEU A N 1
ATOM 1009 C CA . LEU A 1 131 ? -9.680 11.906 21.087 1.00 95.12 131 LEU A CA 1
ATOM 1010 C C . LEU A 1 131 ? -10.831 10.901 21.228 1.00 95.12 131 LEU A C 1
ATOM 1012 O O . LEU A 1 131 ? -11.530 10.924 22.239 1.00 95.12 131 LEU A O 1
ATOM 1016 N N . LEU A 1 132 ? -10.998 9.978 20.276 1.00 94.56 132 LEU A N 1
ATOM 1017 C CA . LEU A 1 132 ? -11.993 8.899 20.369 1.00 94.56 132 LEU A CA 1
ATOM 1018 C C . LEU A 1 132 ? -11.638 7.849 21.416 1.00 94.56 132 LEU A C 1
ATOM 1020 O O . LEU A 1 132 ? -12.513 7.356 22.128 1.00 94.56 132 LEU A O 1
ATOM 1024 N N . SER A 1 133 ? -10.363 7.482 21.499 1.00 93.38 133 SER A N 1
ATOM 1025 C CA . SER A 1 133 ? -9.898 6.436 22.411 1.00 93.38 133 SER A CA 1
ATOM 1026 C C . SER A 1 133 ? -9.711 6.958 23.842 1.00 93.38 133 SER A C 1
ATOM 1028 O O . SER A 1 133 ? -9.973 6.238 24.809 1.00 93.38 133 SER A O 1
ATOM 1030 N N . TYR A 1 134 ? -9.361 8.235 24.004 1.00 92.62 134 TYR A N 1
ATOM 1031 C CA . TYR A 1 134 ? -8.992 8.858 25.274 1.00 92.62 134 TYR A CA 1
ATOM 1032 C C . TYR A 1 134 ? -10.001 8.628 26.415 1.00 92.62 134 TYR A C 1
ATOM 1034 O O . TYR A 1 134 ? -9.584 8.225 27.510 1.00 92.62 134 TYR A O 1
ATOM 1042 N N . PRO A 1 135 ? -11.326 8.802 26.217 1.00 91.19 135 PRO A N 1
ATOM 1043 C CA . PRO A 1 135 ? -12.285 8.615 27.296 1.00 91.19 135 PRO A CA 1
ATOM 1044 C C . PRO A 1 135 ? -12.380 7.164 27.763 1.00 91.19 135 PRO A C 1
ATOM 1046 O O . PRO A 1 135 ? -12.715 6.943 28.926 1.00 91.19 135 PRO A O 1
ATOM 1049 N N . ILE A 1 136 ? -12.099 6.190 26.888 1.00 91.31 136 ILE A N 1
ATOM 1050 C CA . ILE A 1 136 ? -12.233 4.747 27.140 1.00 91.31 136 ILE A CA 1
ATOM 1051 C C . ILE A 1 136 ? -11.059 4.232 27.976 1.00 91.31 136 ILE A C 1
ATOM 1053 O O . ILE A 1 136 ? -11.256 3.376 28.840 1.00 91.31 136 ILE A O 1
ATOM 1057 N N . TRP A 1 137 ? -9.863 4.773 27.747 1.00 92.62 137 TRP A N 1
ATOM 1058 C CA . TRP A 1 137 ? -8.614 4.249 28.289 1.00 92.62 137 TRP A CA 1
ATOM 1059 C C . TRP A 1 137 ? -8.406 4.588 29.779 1.00 92.62 137 TRP A C 1
ATOM 1061 O O . TRP A 1 137 ? -8.775 5.684 30.228 1.00 92.62 137 TRP A O 1
ATOM 1071 N N . PRO A 1 138 ? -7.782 3.683 30.564 1.00 92.38 138 PRO A N 1
ATOM 1072 C CA . PRO A 1 138 ? -7.341 3.977 31.928 1.00 92.38 138 PRO A CA 1
ATOM 1073 C C . PRO A 1 138 ? -6.169 4.975 31.935 1.00 92.38 138 PRO A C 1
ATOM 1075 O O . PRO A 1 138 ? -5.445 5.096 30.948 1.00 92.38 138 PRO A O 1
ATOM 1078 N N . LYS A 1 139 ? -5.940 5.664 33.067 1.00 90.25 139 LYS A N 1
ATOM 1079 C CA . LYS A 1 139 ? -4.956 6.765 33.195 1.00 90.25 139 LYS A CA 1
ATOM 1080 C C . LYS A 1 139 ? -3.576 6.446 32.596 1.00 90.25 139 LYS A C 1
ATOM 1082 O O . LYS A 1 139 ? -3.076 7.232 31.802 1.00 90.25 139 LYS A O 1
ATOM 1087 N N . ARG A 1 140 ? -2.991 5.288 32.936 1.00 90.31 140 ARG A N 1
ATOM 1088 C CA . ARG A 1 140 ? -1.663 4.868 32.439 1.00 90.31 140 ARG A CA 1
ATOM 1089 C C . ARG A 1 140 ? -1.640 4.709 30.924 1.00 90.31 140 ARG A C 1
ATOM 1091 O O . ARG A 1 140 ? -0.721 5.168 30.261 1.00 90.31 140 ARG A O 1
ATOM 1098 N N . ALA A 1 141 ? -2.678 4.088 30.381 1.00 91.69 141 ALA A N 1
ATOM 1099 C CA . ALA A 1 141 ? -2.738 3.795 28.967 1.00 91.69 141 ALA A CA 1
ATOM 1100 C C . ALA A 1 141 ? -2.892 5.092 28.144 1.00 91.69 141 ALA A C 1
ATOM 1102 O O . ALA A 1 141 ? -2.321 5.185 27.067 1.00 91.69 141 ALA A O 1
ATOM 1103 N N . ARG A 1 142 ? -3.587 6.121 28.659 1.00 92.00 142 ARG A N 1
ATOM 1104 C CA . ARG A 1 142 ? -3.716 7.423 27.970 1.00 92.00 142 ARG A CA 1
ATOM 1105 C C . ARG A 1 142 ? -2.365 8.070 27.668 1.00 92.00 142 ARG A C 1
ATOM 1107 O O . ARG A 1 142 ? -2.200 8.649 26.602 1.00 92.00 142 ARG A O 1
ATOM 1114 N N . ILE A 1 143 ? -1.415 7.974 28.600 1.00 91.62 143 ILE A N 1
ATOM 1115 C CA . ILE A 1 143 ? -0.054 8.500 28.416 1.00 91.62 143 ILE A CA 1
ATOM 1116 C C . ILE A 1 143 ? 0.629 7.760 27.261 1.00 91.62 143 ILE A C 1
ATOM 1118 O O . ILE A 1 143 ? 1.204 8.390 26.380 1.00 91.62 143 ILE A O 1
ATOM 1122 N N . ILE A 1 144 ? 0.488 6.431 27.219 1.00 89.81 144 ILE A N 1
ATOM 1123 C CA . ILE A 1 144 ? 1.031 5.593 26.142 1.00 89.81 144 ILE A CA 1
ATOM 1124 C C . ILE A 1 144 ? 0.428 5.985 24.785 1.00 89.81 144 ILE A C 1
ATOM 1126 O O . ILE A 1 144 ? 1.164 6.086 23.810 1.00 89.81 144 ILE A O 1
ATOM 1130 N N . THR A 1 145 ? -0.879 6.264 24.708 1.00 90.31 145 THR A N 1
ATOM 1131 C CA . THR A 1 145 ? -1.526 6.701 23.456 1.00 90.31 145 THR A CA 1
ATOM 1132 C C . THR A 1 145 ? -0.969 8.031 22.947 1.00 90.31 145 THR A C 1
ATOM 1134 O O . THR A 1 145 ? -0.747 8.176 21.749 1.00 90.31 145 THR A O 1
ATOM 1137 N N . TRP A 1 146 ? -0.700 8.992 23.838 1.00 93.94 146 TRP A N 1
ATOM 1138 C CA . TRP A 1 146 ? -0.073 10.265 23.461 1.00 93.94 146 TRP A CA 1
ATOM 1139 C C . TRP A 1 146 ? 1.355 10.081 22.944 1.00 93.94 146 TRP A C 1
ATOM 1141 O O . TRP A 1 146 ? 1.713 10.674 21.929 1.00 93.94 146 TRP A O 1
ATOM 1151 N N . ILE A 1 147 ? 2.149 9.223 23.592 1.00 92.25 147 ILE A N 1
ATOM 1152 C CA . ILE A 1 147 ? 3.498 8.879 23.117 1.00 92.25 147 ILE A CA 1
ATOM 1153 C C . ILE A 1 147 ? 3.419 8.221 21.736 1.00 92.25 147 ILE A C 1
ATOM 1155 O O . ILE A 1 147 ? 4.153 8.610 20.833 1.00 92.25 147 ILE A O 1
ATOM 1159 N N . ALA A 1 148 ? 2.500 7.269 21.548 1.00 89.81 148 ALA A N 1
ATOM 1160 C CA . ALA A 1 148 ? 2.306 6.595 20.268 1.00 89.81 148 ALA A CA 1
ATOM 1161 C C . ALA A 1 148 ? 1.874 7.564 19.159 1.00 89.81 148 ALA A C 1
ATOM 1163 O O . ALA A 1 148 ? 2.331 7.437 18.026 1.00 89.81 148 ALA A O 1
ATOM 1164 N N . TYR A 1 149 ? 1.043 8.560 19.473 1.00 94.31 149 TYR A N 1
ATOM 1165 C CA . TYR A 1 149 ? 0.684 9.613 18.527 1.00 94.31 149 TYR A CA 1
ATOM 1166 C C . TYR A 1 149 ? 1.887 10.453 18.107 1.00 94.31 149 TYR A C 1
ATOM 1168 O O . TYR A 1 149 ? 2.109 10.619 16.911 1.00 94.31 149 TYR A O 1
ATOM 1176 N N . ILE A 1 150 ? 2.681 10.943 19.065 1.00 94.62 150 ILE A N 1
ATOM 1177 C CA . ILE A 1 150 ? 3.873 11.746 18.760 1.00 94.62 150 ILE A CA 1
ATOM 1178 C C . ILE A 1 150 ? 4.858 10.911 17.937 1.00 94.62 150 ILE A C 1
ATOM 1180 O O . ILE A 1 150 ? 5.324 11.368 16.902 1.00 94.62 150 ILE A O 1
ATOM 1184 N N . ALA A 1 151 ? 5.124 9.668 18.344 1.00 91.25 151 ALA A N 1
ATOM 1185 C CA . ALA A 1 151 ? 6.037 8.777 17.636 1.00 91.25 151 ALA A CA 1
ATOM 1186 C C . ALA A 1 151 ? 5.561 8.462 16.208 1.00 91.25 151 ALA A C 1
ATOM 1188 O O . ALA A 1 151 ? 6.332 8.616 15.265 1.00 91.25 151 ALA A O 1
ATOM 1189 N N . SER A 1 152 ? 4.295 8.069 16.031 1.00 90.44 152 SER A N 1
ATOM 1190 C CA . SER A 1 152 ? 3.744 7.758 14.703 1.00 90.44 152 SER A CA 1
ATOM 1191 C C . SER A 1 152 ? 3.702 8.983 13.789 1.00 90.44 152 SER A C 1
ATOM 1193 O O . SER A 1 152 ? 4.055 8.874 12.619 1.00 90.44 152 SER A O 1
ATOM 1195 N N . SER A 1 153 ? 3.356 10.157 14.326 1.00 90.62 153 SER A N 1
ATOM 1196 C CA . SER A 1 153 ? 3.370 11.416 13.572 1.00 90.62 153 SER A CA 1
ATOM 1197 C C . SER A 1 153 ? 4.790 11.796 13.155 1.00 90.62 153 SER A C 1
ATOM 1199 O O . SER A 1 153 ? 5.013 12.139 12.001 1.00 90.62 153 SER A O 1
ATOM 1201 N N . SER A 1 154 ? 5.769 11.680 14.057 1.00 90.88 154 SER A N 1
ATOM 1202 C CA . SER A 1 154 ? 7.176 11.966 13.752 1.00 90.88 154 SER A CA 1
ATOM 1203 C C . SER A 1 154 ? 7.753 11.023 12.698 1.00 90.88 154 SER A C 1
ATOM 1205 O O . SER A 1 154 ? 8.473 11.485 11.819 1.00 90.88 154 SER A O 1
ATOM 1207 N N . ILE A 1 155 ? 7.425 9.726 12.754 1.00 87.00 155 ILE A N 1
ATOM 1208 C CA . ILE A 1 155 ? 7.828 8.753 11.725 1.00 87.00 155 ILE A CA 1
ATOM 1209 C C . ILE A 1 155 ? 7.256 9.167 10.368 1.00 87.00 155 ILE A C 1
ATOM 1211 O O . ILE A 1 155 ? 8.002 9.257 9.398 1.00 87.00 155 ILE A O 1
ATOM 1215 N N . PHE A 1 156 ? 5.960 9.486 10.315 1.00 85.06 156 PHE A N 1
ATOM 1216 C CA . PHE A 1 156 ? 5.303 9.892 9.074 1.00 85.06 156 PHE A CA 1
ATOM 1217 C C . PHE A 1 156 ? 5.889 11.190 8.497 1.00 85.06 156 PHE A C 1
ATOM 1219 O O . PHE A 1 156 ? 6.177 11.268 7.307 1.00 85.06 156 PHE A O 1
ATOM 1226 N N . ILE A 1 157 ? 6.134 12.194 9.347 1.00 89.81 157 ILE A N 1
ATOM 1227 C CA . ILE A 1 157 ? 6.759 13.464 8.950 1.00 89.81 157 ILE A CA 1
ATOM 1228 C C . ILE A 1 157 ? 8.183 13.237 8.427 1.00 89.81 157 ILE A C 1
ATOM 1230 O O . ILE A 1 157 ? 8.555 13.798 7.397 1.00 89.81 157 ILE A O 1
ATOM 1234 N N . ALA A 1 158 ? 8.984 12.423 9.121 1.00 88.69 158 ALA A N 1
ATOM 1235 C CA . ALA A 1 158 ? 10.348 12.115 8.701 1.00 88.69 158 ALA A CA 1
ATOM 1236 C C . ALA A 1 158 ? 10.366 11.422 7.335 1.00 88.69 158 ALA A C 1
ATOM 1238 O O . ALA A 1 158 ? 11.202 11.730 6.489 1.00 88.69 158 ALA A O 1
ATOM 1239 N N . GLU A 1 159 ? 9.420 10.521 7.093 1.00 84.88 159 GLU A N 1
ATOM 1240 C CA . GLU A 1 159 ? 9.321 9.823 5.822 1.00 84.88 159 GLU A CA 1
ATOM 1241 C C . GLU A 1 159 ? 8.870 10.735 4.677 1.00 84.88 159 GLU A C 1
ATOM 1243 O O . GLU A 1 159 ? 9.487 10.730 3.610 1.00 84.88 159 GLU A O 1
ATOM 1248 N N . ALA A 1 160 ? 7.871 11.585 4.927 1.00 86.12 160 ALA A N 1
ATOM 1249 C CA . ALA A 1 160 ? 7.448 12.616 3.986 1.00 86.12 160 ALA A CA 1
ATOM 1250 C C . ALA A 1 160 ? 8.611 13.545 3.607 1.00 86.12 160 ALA A C 1
ATOM 1252 O O . ALA A 1 160 ? 8.805 13.867 2.434 1.00 86.12 160 ALA A O 1
ATOM 1253 N N . TYR A 1 161 ? 9.446 13.920 4.582 1.00 86.94 161 TYR A N 1
ATOM 1254 C CA . TYR A 1 161 ? 10.660 14.693 4.331 1.00 86.94 161 TYR A CA 1
ATOM 1255 C C . TYR A 1 161 ? 11.670 13.933 3.459 1.00 86.94 161 TYR A C 1
ATOM 1257 O O . TYR A 1 161 ? 12.211 14.496 2.504 1.00 86.94 161 TYR A O 1
ATOM 1265 N N . VAL A 1 162 ? 11.915 12.650 3.747 1.00 84.12 162 VAL A N 1
ATOM 1266 C CA . VAL A 1 162 ? 12.810 11.807 2.937 1.00 84.12 162 VAL A CA 1
ATOM 1267 C C . VAL A 1 162 ? 12.311 11.714 1.498 1.00 84.12 162 VAL A C 1
ATOM 1269 O O . VAL A 1 162 ? 13.113 11.825 0.573 1.00 84.12 162 VAL A O 1
ATOM 1272 N N . GLN A 1 163 ? 11.008 11.567 1.275 1.00 78.00 163 GLN A N 1
ATOM 1273 C CA . GLN A 1 163 ? 10.444 11.508 -0.076 1.00 78.00 163 GLN A CA 1
ATOM 1274 C C . GLN A 1 163 ? 10.573 12.832 -0.806 1.00 78.00 163 GLN A C 1
ATOM 1276 O O . GLN A 1 163 ? 11.000 12.828 -1.954 1.00 78.00 163 GLN A O 1
ATOM 1281 N N . MET A 1 164 ? 10.278 13.949 -0.139 1.00 81.88 164 MET A N 1
ATOM 1282 C CA . MET A 1 164 ? 10.473 15.288 -0.695 1.00 81.88 164 MET A CA 1
ATOM 1283 C C . MET A 1 164 ? 11.930 15.485 -1.142 1.00 81.88 164 MET A C 1
ATOM 1285 O O . MET A 1 164 ? 12.208 15.895 -2.268 1.00 81.88 164 MET A O 1
ATOM 1289 N N . SER A 1 165 ? 12.880 15.108 -0.280 1.00 80.44 165 SER A N 1
ATOM 1290 C CA . SER A 1 165 ? 14.316 15.154 -0.575 1.00 80.44 165 SER A CA 1
ATOM 1291 C C . SER A 1 165 ? 14.704 14.231 -1.736 1.00 80.44 165 SER A C 1
ATOM 1293 O O . SER A 1 165 ? 15.475 14.610 -2.621 1.00 80.44 165 SER A O 1
ATOM 1295 N N . THR A 1 166 ? 14.133 13.026 -1.779 1.00 74.44 166 THR A N 1
ATOM 1296 C CA . THR A 1 166 ? 14.398 12.058 -2.846 1.00 74.44 166 THR A CA 1
ATOM 1297 C C . THR A 1 166 ? 13.839 12.560 -4.178 1.00 74.44 166 THR A C 1
ATOM 1299 O O . THR A 1 166 ? 14.540 12.496 -5.182 1.00 74.44 166 THR A O 1
ATOM 1302 N N . LEU A 1 167 ? 12.632 13.133 -4.192 1.00 72.62 167 LEU A N 1
ATOM 1303 C CA . LEU A 1 167 ? 12.012 13.726 -5.378 1.00 72.62 167 LEU A CA 1
ATOM 1304 C C . LEU A 1 167 ? 12.871 14.875 -5.935 1.00 72.62 167 LEU A C 1
ATOM 1306 O O . LEU A 1 167 ? 13.147 14.918 -7.135 1.00 72.62 167 LEU A O 1
ATOM 1310 N N . ASN A 1 168 ? 13.381 15.739 -5.051 1.00 74.44 168 ASN A N 1
ATOM 1311 C CA . ASN A 1 168 ? 14.320 16.804 -5.410 1.00 74.44 168 ASN A CA 1
ATOM 1312 C C . ASN A 1 168 ? 15.661 16.256 -5.933 1.00 74.44 168 ASN A C 1
ATOM 1314 O O . ASN A 1 168 ? 16.232 16.801 -6.873 1.00 74.44 168 ASN A O 1
ATOM 1318 N N . THR A 1 169 ? 16.171 15.161 -5.364 1.00 69.88 169 THR A N 1
ATOM 1319 C CA . THR A 1 169 ? 17.423 14.526 -5.819 1.00 69.88 169 THR A CA 1
ATOM 1320 C C . THR A 1 169 ? 17.259 13.878 -7.194 1.00 69.88 169 THR A C 1
ATOM 1322 O O . THR A 1 169 ? 18.123 14.036 -8.058 1.00 69.88 169 THR A O 1
ATOM 1325 N N . MET A 1 170 ? 16.135 13.191 -7.424 1.00 63.81 170 MET A N 1
ATOM 1326 C CA . MET A 1 170 ? 15.790 12.616 -8.725 1.00 63.81 170 MET A CA 1
ATOM 1327 C C . MET A 1 170 ? 15.741 13.696 -9.802 1.00 63.81 170 MET A C 1
ATOM 1329 O O . MET A 1 170 ? 16.246 13.475 -10.896 1.00 63.81 170 MET A O 1
ATOM 1333 N N . TYR A 1 171 ? 15.226 14.884 -9.478 1.00 61.25 171 TYR A N 1
ATOM 1334 C CA . TYR A 1 171 ? 15.202 16.014 -10.400 1.00 61.25 171 TYR A CA 1
ATOM 1335 C C . TYR A 1 171 ? 16.590 16.414 -10.914 1.00 61.25 171 TYR A C 1
ATOM 1337 O O . TYR A 1 171 ? 16.785 16.488 -12.132 1.00 61.25 171 TYR A O 1
ATOM 1345 N N . TYR A 1 172 ? 17.561 16.611 -10.013 1.00 59.09 172 TYR A N 1
ATOM 1346 C CA . TYR A 1 172 ? 18.937 16.950 -10.398 1.00 59.09 172 TYR A CA 1
ATOM 1347 C C . TYR A 1 172 ? 19.570 15.886 -11.307 1.00 59.09 172 TYR A C 1
ATOM 1349 O O . TYR A 1 172 ? 20.446 16.206 -12.105 1.00 59.09 172 TYR A O 1
ATOM 1357 N N . GLN A 1 173 ? 19.100 14.639 -11.226 1.00 55.78 173 GLN A N 1
ATOM 1358 C CA . GLN A 1 173 ? 19.538 13.533 -12.077 1.00 55.78 173 GLN A CA 1
ATOM 1359 C C . GLN A 1 173 ? 18.760 13.461 -13.409 1.00 55.78 173 GLN A C 1
ATOM 1361 O O . GLN A 1 173 ? 19.356 13.186 -14.450 1.00 55.78 173 GLN A O 1
ATOM 1366 N N . THR A 1 174 ? 17.458 13.765 -13.432 1.00 50.66 174 THR A N 1
ATOM 1367 C CA . THR A 1 174 ? 16.631 13.783 -14.660 1.00 50.66 174 THR A CA 1
ATOM 1368 C C . THR A 1 174 ? 16.860 14.992 -15.562 1.00 50.66 174 THR A C 1
ATOM 1370 O O . THR A 1 174 ? 16.688 14.861 -16.768 1.00 50.66 174 THR A O 1
ATOM 1373 N N . LEU A 1 175 ? 17.338 16.134 -15.043 1.00 47.12 175 LEU A N 1
ATOM 1374 C CA . LEU A 1 175 ? 17.864 17.220 -15.892 1.00 47.12 175 LEU A CA 1
ATOM 1375 C C . LEU A 1 175 ? 19.038 16.761 -16.776 1.00 47.12 175 LEU A C 1
ATOM 1377 O O . LEU A 1 175 ? 19.404 17.460 -17.718 1.00 47.12 175 LEU A O 1
ATOM 1381 N N . THR A 1 176 ? 19.613 15.588 -16.486 1.00 45.25 176 THR A N 1
ATOM 1382 C CA . THR A 1 176 ? 20.674 14.980 -17.287 1.00 45.25 176 THR A CA 1
ATOM 1383 C C . THR A 1 176 ? 20.264 13.724 -18.067 1.00 45.25 176 THR A C 1
ATOM 1385 O O . THR A 1 176 ? 20.985 13.394 -19.002 1.00 45.25 176 THR A O 1
ATOM 1388 N N . LEU A 1 177 ? 19.141 13.039 -17.775 1.00 37.50 177 LEU A N 1
ATOM 1389 C CA . LEU A 1 177 ? 18.762 11.774 -18.445 1.00 37.50 177 LEU A CA 1
ATOM 1390 C C . LEU A 1 177 ? 17.239 11.470 -18.419 1.00 37.50 177 LEU A C 1
ATOM 1392 O O . LEU A 1 177 ? 16.607 11.500 -17.361 1.00 37.50 177 LEU A O 1
ATOM 1396 N N . ASP A 1 178 ? 16.694 11.068 -19.578 1.00 42.88 178 ASP A N 1
ATOM 1397 C CA . ASP A 1 178 ? 15.311 10.618 -19.863 1.00 42.88 178 ASP A CA 1
ATOM 1398 C C . ASP A 1 178 ? 14.883 9.346 -19.087 1.00 42.88 178 ASP A C 1
ATOM 1400 O O . ASP A 1 178 ? 14.769 8.259 -19.655 1.00 42.88 178 ASP A O 1
ATOM 1404 N N . ASN A 1 179 ? 14.646 9.430 -17.773 1.00 48.75 179 ASN A N 1
ATOM 1405 C CA . ASN A 1 179 ? 14.418 8.239 -16.937 1.00 48.75 179 ASN A CA 1
ATOM 1406 C C . ASN A 1 179 ? 13.139 8.312 -16.076 1.00 48.75 179 ASN A C 1
ATOM 1408 O O . ASN A 1 179 ? 13.160 8.615 -14.885 1.00 48.75 179 ASN A O 1
ATOM 1412 N N . VAL A 1 180 ? 12.000 7.941 -16.675 1.00 47.03 180 VAL A N 1
ATOM 1413 C CA . VAL A 1 180 ? 10.663 7.876 -16.035 1.00 47.03 180 VAL A CA 1
ATOM 1414 C C . VAL A 1 180 ? 10.586 6.834 -14.902 1.00 47.03 180 VAL A C 1
ATOM 1416 O O . VAL A 1 180 ? 9.756 6.937 -14.001 1.00 47.03 180 VAL A O 1
ATOM 1419 N N . GLY A 1 181 ? 11.461 5.824 -14.899 1.00 43.62 181 GLY A N 1
ATOM 1420 C CA . GLY A 1 181 ? 11.363 4.703 -13.963 1.00 43.62 181 GLY A CA 1
ATOM 1421 C C . GLY A 1 181 ? 11.770 5.008 -12.513 1.00 43.62 181 GLY A C 1
ATOM 1422 O O . GLY A 1 181 ? 11.406 4.239 -11.623 1.00 43.62 181 GLY A O 1
ATOM 1423 N N . VAL A 1 182 ? 12.478 6.110 -12.249 1.00 48.47 182 VAL A N 1
ATOM 1424 C CA . VAL A 1 182 ? 12.946 6.466 -10.897 1.00 48.47 182 VAL A CA 1
ATOM 1425 C C . VAL A 1 182 ? 11.788 6.991 -10.030 1.00 48.47 182 VAL A C 1
ATOM 1427 O O . VAL A 1 182 ? 11.729 6.717 -8.837 1.00 48.47 182 VAL A O 1
ATOM 1430 N N . TYR A 1 183 ? 10.767 7.608 -10.635 1.00 48.22 183 TYR A N 1
ATOM 1431 C CA . TYR A 1 183 ? 9.581 8.099 -9.918 1.00 48.22 183 TYR A CA 1
ATOM 1432 C C . TYR A 1 183 ? 8.797 7.008 -9.182 1.00 48.22 183 TYR A C 1
ATOM 1434 O O . TYR A 1 183 ? 8.228 7.253 -8.118 1.00 48.22 183 TYR A O 1
ATOM 1442 N N . THR A 1 184 ? 8.795 5.783 -9.714 1.00 48.50 184 THR A N 1
ATOM 1443 C CA . THR A 1 184 ? 8.056 4.668 -9.106 1.00 48.50 184 THR A CA 1
ATOM 1444 C C . THR A 1 184 ? 8.644 4.209 -7.770 1.00 48.50 184 THR A C 1
ATOM 1446 O O . THR A 1 184 ? 7.903 3.715 -6.927 1.00 48.50 184 THR A O 1
ATOM 1449 N N . SER A 1 185 ? 9.947 4.398 -7.526 1.00 47.81 185 SER A N 1
ATOM 1450 C CA . SER A 1 185 ? 10.585 3.985 -6.269 1.00 47.81 185 SER A CA 1
ATOM 1451 C C . SER A 1 185 ? 10.398 5.001 -5.136 1.00 47.81 185 SER A C 1
ATOM 1453 O O . SER A 1 185 ? 10.256 4.578 -3.991 1.00 47.81 185 SER A O 1
ATOM 1455 N N . ALA A 1 186 ? 10.312 6.305 -5.437 1.00 51.19 186 ALA A N 1
ATOM 1456 C CA . ALA A 1 186 ? 9.964 7.342 -4.454 1.00 51.19 186 ALA A CA 1
ATOM 1457 C C . ALA A 1 186 ? 8.519 7.213 -3.954 1.00 51.19 186 ALA A C 1
ATOM 1459 O O . ALA A 1 186 ? 8.270 7.353 -2.757 1.00 51.19 186 ALA A O 1
ATOM 1460 N N . LEU A 1 187 ? 7.580 6.906 -4.855 1.00 51.88 187 LEU A N 1
ATOM 1461 C CA . LEU A 1 187 ? 6.167 6.712 -4.508 1.00 51.88 187 LEU A CA 1
ATOM 1462 C C . LEU A 1 187 ? 5.960 5.528 -3.550 1.00 51.88 187 LEU A C 1
ATOM 1464 O O . LEU A 1 187 ? 5.179 5.640 -2.613 1.00 51.88 187 LEU A O 1
ATOM 1468 N N . ASN A 1 188 ? 6.735 4.447 -3.701 1.00 56.72 188 ASN A N 1
ATOM 1469 C CA . ASN A 1 188 ? 6.685 3.293 -2.791 1.00 56.72 188 ASN A CA 1
ATOM 1470 C C . ASN A 1 188 ? 7.140 3.622 -1.356 1.00 56.72 188 ASN A C 1
ATOM 1472 O O . ASN A 1 188 ? 6.870 2.848 -0.440 1.00 56.72 188 ASN A O 1
ATOM 1476 N N . GLY A 1 189 ? 7.857 4.737 -1.159 1.00 55.12 189 GLY A N 1
ATOM 1477 C CA . GLY A 1 189 ? 8.217 5.237 0.164 1.00 55.12 189 GLY A CA 1
ATOM 1478 C C . GLY A 1 189 ? 6.975 5.625 0.960 1.00 55.12 189 GLY A C 1
ATOM 1479 O O . GLY A 1 189 ? 6.795 5.070 2.032 1.00 55.12 189 GLY A O 1
ATOM 1480 N N . ILE A 1 190 ? 6.110 6.490 0.396 1.00 60.50 190 ILE A N 1
ATOM 1481 C CA . ILE A 1 190 ? 4.891 7.059 1.039 1.00 60.50 190 ILE A CA 1
ATOM 1482 C C . ILE A 1 190 ? 4.000 5.959 1.592 1.00 60.50 190 ILE A C 1
ATOM 1484 O O . ILE A 1 190 ? 3.431 6.056 2.682 1.00 60.50 190 ILE A O 1
ATOM 1488 N N . ASP A 1 191 ? 3.914 4.893 0.815 1.00 68.81 191 ASP A N 1
ATOM 1489 C CA . ASP A 1 191 ? 3.104 3.732 1.101 1.00 68.81 191 ASP A CA 1
ATOM 1490 C C . ASP A 1 191 ? 3.563 3.001 2.369 1.00 68.81 191 ASP A C 1
ATOM 1492 O O . ASP A 1 191 ? 2.726 2.509 3.127 1.00 68.81 191 ASP A O 1
ATOM 1496 N N . ALA A 1 192 ? 4.869 2.961 2.647 1.00 75.44 192 ALA A N 1
ATOM 1497 C CA . ALA A 1 192 ? 5.409 2.274 3.815 1.00 75.44 192 ALA A CA 1
ATOM 1498 C C . ALA A 1 192 ? 5.105 3.026 5.122 1.00 75.44 192 ALA A C 1
ATOM 1500 O O . ALA A 1 192 ? 4.654 2.405 6.087 1.00 75.44 192 ALA A O 1
ATOM 1501 N N . GLY A 1 193 ? 5.285 4.346 5.167 1.00 77.81 193 GLY A N 1
ATOM 1502 C CA . GLY A 1 193 ? 5.036 5.142 6.372 1.00 77.81 193 GLY A CA 1
ATOM 1503 C C . GLY A 1 193 ? 3.578 5.295 6.683 1.00 77.81 193 GLY A C 1
ATOM 1504 O O . GLY A 1 193 ? 3.182 5.152 7.842 1.00 77.81 193 GLY A O 1
ATOM 1505 N N . ALA A 1 194 ? 2.763 5.511 5.649 1.00 82.06 194 ALA A N 1
ATOM 1506 C CA . ALA A 1 194 ? 1.317 5.463 5.781 1.00 82.06 194 ALA A CA 1
ATOM 1507 C C . ALA A 1 194 ? 0.881 4.095 6.329 1.00 82.06 194 ALA A C 1
ATOM 1509 O O . ALA A 1 194 ? 0.107 4.041 7.285 1.00 82.06 194 ALA A O 1
ATOM 1510 N N . ALA A 1 195 ? 1.434 2.991 5.810 1.00 85.44 195 ALA A N 1
ATOM 1511 C CA . ALA A 1 195 ? 1.118 1.651 6.296 1.00 85.44 195 ALA A CA 1
ATOM 1512 C C . ALA A 1 195 ? 1.529 1.429 7.758 1.00 85.44 195 ALA A C 1
ATOM 1514 O O . ALA A 1 195 ? 0.724 0.928 8.545 1.00 85.44 195 ALA A O 1
ATOM 1515 N N . ILE A 1 196 ? 2.740 1.832 8.154 1.00 86.69 196 ILE A N 1
ATOM 1516 C CA . ILE A 1 196 ? 3.216 1.727 9.543 1.00 86.69 196 ILE A CA 1
ATOM 1517 C C . ILE A 1 196 ? 2.337 2.569 10.472 1.00 86.69 196 ILE A C 1
ATOM 1519 O O . ILE A 1 196 ? 1.892 2.079 11.513 1.00 86.69 196 ILE A O 1
ATOM 1523 N N . PHE A 1 197 ? 2.040 3.812 10.087 1.00 88.94 197 PHE A N 1
ATOM 1524 C CA . PHE A 1 197 ? 1.153 4.703 10.830 1.00 88.94 197 PHE A CA 1
ATOM 1525 C C . PHE A 1 197 ? -0.221 4.055 11.046 1.00 88.94 197 PHE A C 1
ATOM 1527 O O . PHE A 1 197 ? -0.701 3.945 12.178 1.00 88.94 197 PHE A O 1
ATOM 1534 N N . MET A 1 198 ? -0.826 3.558 9.968 1.00 91.56 198 MET A N 1
ATOM 1535 C CA . MET A 1 198 ? -2.134 2.908 9.982 1.00 91.56 198 MET A CA 1
ATOM 1536 C C . MET A 1 198 ? -2.133 1.619 10.812 1.00 91.56 198 MET A C 1
ATOM 1538 O O . MET A 1 198 ? -3.072 1.365 11.570 1.00 91.56 198 MET A O 1
ATOM 1542 N N . PHE A 1 199 ? -1.055 0.836 10.758 1.00 91.12 199 PHE A N 1
ATOM 1543 C CA . PHE A 1 199 ? -0.896 -0.384 11.546 1.00 91.12 199 PHE A CA 1
ATOM 1544 C C . PHE A 1 199 ? -0.784 -0.109 13.055 1.00 91.12 199 PHE A C 1
ATOM 1546 O O . PHE A 1 199 ? -1.418 -0.800 13.865 1.00 91.12 199 PHE A O 1
ATOM 1553 N N . ILE A 1 200 ? -0.030 0.924 13.450 1.00 92.06 200 ILE A N 1
ATOM 1554 C CA . ILE A 1 200 ? 0.066 1.369 14.850 1.00 92.06 200 ILE A CA 1
ATOM 1555 C C . ILE A 1 200 ? -1.323 1.765 15.363 1.00 92.06 200 ILE A C 1
ATOM 1557 O O . ILE A 1 200 ? -1.761 1.291 16.416 1.00 92.06 200 ILE A O 1
ATOM 1561 N N . TRP A 1 201 ? -2.048 2.586 14.602 1.00 94.19 201 TRP A N 1
ATOM 1562 C CA . TRP A 1 201 ? -3.381 3.049 14.988 1.00 94.19 201 TRP A CA 1
ATOM 1563 C C . TRP A 1 201 ? -4.418 1.934 15.032 1.00 94.19 201 TRP A C 1
ATOM 1565 O O . TRP A 1 201 ? -5.206 1.867 15.979 1.00 94.19 201 TRP A O 1
ATOM 1575 N N . SER A 1 202 ? -4.366 1.010 14.079 1.00 95.12 202 SER A N 1
ATOM 1576 C CA . SER A 1 202 ? -5.180 -0.201 14.082 1.00 95.12 202 SER A CA 1
ATOM 1577 C C . SER A 1 202 ? -4.969 -1.017 15.355 1.00 95.12 202 SER A C 1
ATOM 1579 O O . SER A 1 202 ? -5.929 -1.336 16.063 1.00 95.12 202 SER A O 1
ATOM 1581 N N . SER A 1 203 ? -3.710 -1.253 15.731 1.00 94.94 203 SER A N 1
ATOM 1582 C CA . SER A 1 203 ? -3.355 -1.971 16.959 1.00 94.94 203 SER A CA 1
ATOM 1583 C C . SER A 1 203 ? -3.911 -1.277 18.209 1.00 94.94 203 SER A C 1
ATOM 1585 O O . SER A 1 203 ? -4.530 -1.917 19.066 1.00 94.94 203 SER A O 1
ATOM 1587 N N . ILE A 1 204 ? -3.776 0.052 18.293 1.00 95.06 204 ILE A N 1
ATOM 1588 C CA . ILE A 1 204 ? -4.355 0.864 19.374 1.00 95.06 204 ILE A CA 1
ATOM 1589 C C . ILE A 1 204 ? -5.880 0.710 19.412 1.00 95.06 204 ILE A C 1
ATOM 1591 O O . ILE A 1 204 ? -6.460 0.573 20.493 1.00 95.06 204 ILE A O 1
ATOM 1595 N N . PHE A 1 205 ? -6.562 0.696 18.268 1.00 95.81 205 PHE A N 1
ATOM 1596 C CA . PHE A 1 205 ? -8.019 0.574 18.222 1.00 95.81 205 PHE A CA 1
ATOM 1597 C C . PHE A 1 205 ? -8.525 -0.841 18.519 1.00 95.81 205 PHE A C 1
ATOM 1599 O O . PHE A 1 205 ? -9.559 -0.972 19.177 1.00 95.81 205 PHE A O 1
ATOM 1606 N N . PHE A 1 206 ? -7.780 -1.895 18.184 1.00 96.69 206 PHE A N 1
ATOM 1607 C CA . PHE A 1 206 ? -8.073 -3.248 18.671 1.00 96.69 206 PHE A CA 1
ATOM 1608 C C . PHE A 1 206 ? -7.947 -3.346 20.196 1.00 96.69 206 PHE A C 1
ATOM 1610 O O . PHE A 1 206 ? -8.823 -3.903 20.862 1.00 96.69 206 PHE A O 1
ATOM 1617 N N . ILE A 1 207 ? -6.921 -2.728 20.785 1.00 95.31 207 ILE A N 1
ATOM 1618 C CA . ILE A 1 207 ? -6.790 -2.637 22.246 1.00 95.31 207 ILE A CA 1
ATOM 1619 C C . ILE A 1 207 ? -7.954 -1.823 22.833 1.00 95.31 207 ILE A C 1
ATOM 1621 O O . ILE A 1 207 ? -8.607 -2.256 23.787 1.00 95.31 207 ILE A O 1
ATOM 1625 N N . THR A 1 208 ? -8.282 -0.680 22.224 1.00 94.44 208 THR A N 1
ATOM 1626 C CA . THR A 1 208 ? -9.428 0.164 22.603 1.00 94.44 208 THR A CA 1
ATOM 1627 C C . THR A 1 208 ? -10.730 -0.629 22.571 1.00 94.44 208 THR A C 1
ATOM 1629 O O . THR A 1 208 ? -11.549 -0.512 23.483 1.00 94.44 208 THR A O 1
ATOM 1632 N N . TYR A 1 209 ? -10.908 -1.487 21.568 1.00 95.50 209 TYR A N 1
ATOM 1633 C CA . TYR A 1 209 ? -12.061 -2.363 21.441 1.00 95.50 209 TYR A CA 1
ATOM 1634 C C . TYR A 1 209 ? -12.157 -3.345 22.617 1.00 95.50 209 TYR A C 1
ATOM 1636 O O . TYR A 1 209 ? -13.225 -3.462 23.228 1.00 95.50 209 TYR A O 1
ATOM 1644 N N . ILE A 1 210 ? -11.047 -3.976 23.014 1.00 94.50 210 ILE A N 1
ATOM 1645 C CA . ILE A 1 210 ? -10.991 -4.862 24.190 1.00 94.50 210 ILE A CA 1
ATOM 1646 C C . ILE A 1 210 ? -11.399 -4.104 25.464 1.00 94.50 210 ILE A C 1
ATOM 1648 O O . ILE A 1 210 ? -12.236 -4.590 26.231 1.00 94.50 210 ILE A O 1
ATOM 1652 N N . TYR A 1 211 ? -10.885 -2.888 25.674 1.00 92.75 211 TYR A N 1
ATOM 1653 C CA . TYR A 1 211 ? -11.285 -2.052 26.814 1.00 92.75 211 TYR A CA 1
ATOM 1654 C C . TYR A 1 211 ? -12.757 -1.634 26.749 1.00 92.75 211 TYR A C 1
ATOM 1656 O O . TYR A 1 211 ? -13.453 -1.660 27.766 1.00 92.75 211 TYR A O 1
ATOM 1664 N N . SER A 1 212 ? -13.265 -1.305 25.561 1.00 91.00 212 SER A N 1
ATOM 1665 C CA . SER A 1 212 ? -14.667 -0.933 25.374 1.00 91.00 212 SER A CA 1
ATOM 1666 C C . SER A 1 212 ? -15.618 -2.085 25.716 1.00 91.00 212 SER A C 1
ATOM 1668 O O . SER A 1 212 ? -16.666 -1.848 26.310 1.00 91.00 212 SER A O 1
ATOM 1670 N N . ARG A 1 213 ? -15.236 -3.345 25.446 1.00 90.69 213 ARG A N 1
ATOM 1671 C CA . ARG A 1 213 ? -16.016 -4.525 25.857 1.00 90.69 213 ARG A CA 1
ATOM 1672 C C . ARG A 1 213 ? -16.116 -4.662 27.374 1.00 90.69 213 ARG A C 1
ATOM 1674 O O . ARG A 1 213 ? -17.182 -5.022 27.863 1.00 90.69 213 ARG A O 1
ATOM 1681 N N . LYS A 1 214 ? -15.038 -4.356 28.104 1.00 88.50 214 LYS A N 1
ATOM 1682 C CA . LYS A 1 214 ? -15.037 -4.360 29.577 1.00 88.50 214 LYS A CA 1
ATOM 1683 C C . LYS A 1 214 ? -15.881 -3.218 30.145 1.00 88.50 214 LYS A C 1
ATOM 1685 O O . LYS A 1 214 ? -16.613 -3.419 31.104 1.00 88.50 214 LYS A O 1
ATOM 1690 N N . ARG A 1 215 ? -15.796 -2.031 29.539 1.00 85.00 215 ARG A N 1
ATOM 1691 C CA . ARG A 1 215 ? -16.523 -0.833 29.985 1.00 85.00 215 ARG A CA 1
ATOM 1692 C C . ARG A 1 215 ? -18.015 -0.862 29.653 1.00 85.00 215 ARG A C 1
ATOM 1694 O O . ARG A 1 215 ? -18.812 -0.295 30.391 1.00 85.00 215 ARG A O 1
ATOM 1701 N N . PHE A 1 216 ? -18.382 -1.512 28.553 1.00 85.62 216 PHE A N 1
ATOM 1702 C CA . PHE A 1 216 ? -19.755 -1.627 28.068 1.00 85.62 216 PHE A CA 1
ATOM 1703 C C . PHE A 1 216 ? -20.147 -3.110 27.936 1.00 85.62 216 PHE A C 1
ATOM 1705 O O . PHE A 1 216 ? -20.240 -3.629 26.810 1.00 85.62 216 PHE A O 1
ATOM 1712 N N . PRO A 1 217 ? -20.341 -3.828 29.060 1.00 75.81 217 PRO A N 1
ATOM 1713 C CA . PRO A 1 217 ? -20.639 -5.255 29.041 1.00 75.81 217 PRO A CA 1
ATOM 1714 C C . PRO A 1 217 ? -21.954 -5.545 28.302 1.00 75.81 217 PRO A C 1
ATOM 1716 O O . PRO A 1 217 ? -22.929 -4.803 28.388 1.00 75.81 217 PRO A O 1
ATOM 1719 N N . SER A 1 218 ? -21.980 -6.631 27.523 1.00 73.19 218 SER A N 1
ATOM 1720 C CA . SER A 1 218 ? -23.162 -7.022 26.732 1.00 73.19 218 SER A CA 1
ATOM 1721 C C . SER A 1 218 ? -24.257 -7.696 27.571 1.00 73.19 218 SER A C 1
ATOM 1723 O O . SER A 1 218 ? -25.412 -7.750 27.142 1.00 73.19 218 SER A O 1
ATOM 1725 N N . LYS A 1 219 ? -23.897 -8.219 28.749 1.00 70.19 219 LYS A N 1
ATOM 1726 C CA . LYS A 1 219 ? -24.817 -8.795 29.734 1.00 70.19 219 LYS A CA 1
ATOM 1727 C C . LYS A 1 219 ? -24.927 -7.807 30.902 1.00 70.19 219 LYS A C 1
ATOM 1729 O O . LYS A 1 219 ? -23.881 -7.309 31.323 1.00 70.19 219 LYS A O 1
ATOM 1734 N N . PRO A 1 220 ? -26.138 -7.494 31.401 1.00 58.28 220 PRO A N 1
ATOM 1735 C CA . PRO A 1 220 ? -26.250 -6.745 32.645 1.00 58.28 220 PRO A CA 1
ATOM 1736 C C . PRO A 1 220 ? -25.506 -7.518 33.744 1.00 58.28 220 PRO A C 1
ATOM 1738 O O . PRO A 1 220 ? -25.456 -8.754 33.662 1.00 58.28 220 PRO A O 1
ATOM 1741 N N . PRO A 1 221 ? -24.914 -6.836 34.741 1.00 57.59 221 PRO A N 1
ATOM 1742 C CA . PRO A 1 221 ? -24.462 -7.530 35.938 1.00 57.59 221 PRO A CA 1
ATOM 1743 C C . PRO A 1 221 ? -25.632 -8.391 36.412 1.00 57.59 221 PRO A C 1
ATOM 1745 O O . PRO A 1 221 ? -26.756 -7.893 36.522 1.00 57.59 221 PRO A O 1
ATOM 1748 N N . GLN A 1 222 ? -25.400 -9.697 36.572 1.00 56.59 222 GLN A N 1
ATOM 1749 C CA . GLN A 1 222 ? -26.376 -10.542 37.240 1.00 56.59 222 GLN A CA 1
ATOM 1750 C C . GLN A 1 222 ? -26.507 -9.940 38.629 1.00 56.59 222 GLN A C 1
ATOM 1752 O O . GLN A 1 222 ? -25.600 -10.059 39.449 1.00 56.59 222 GLN A O 1
ATOM 1757 N N . TYR A 1 223 ? -27.588 -9.195 38.847 1.00 51.09 223 TYR A N 1
ATOM 1758 C CA . TYR A 1 223 ? -27.986 -8.840 40.187 1.00 51.09 223 TYR A CA 1
ATOM 1759 C C . TYR A 1 223 ? -28.119 -10.178 40.889 1.00 51.09 223 TYR A C 1
ATOM 1761 O O . TYR A 1 223 ? -28.956 -10.996 40.502 1.00 51.09 223 TYR A O 1
ATOM 1769 N N . ILE A 1 224 ? -27.226 -10.423 41.847 1.00 48.56 224 ILE A N 1
ATOM 1770 C CA . ILE A 1 224 ? -27.465 -11.405 42.891 1.00 48.56 224 ILE A CA 1
ATOM 1771 C C . ILE A 1 224 ? -28.861 -11.028 43.368 1.00 48.56 224 ILE A C 1
ATOM 1773 O O . ILE A 1 224 ? -29.048 -9.915 43.869 1.00 48.56 224 ILE A O 1
ATOM 1777 N N . GLN A 1 225 ? -29.862 -11.856 43.053 1.00 43.59 225 GLN A N 1
ATOM 1778 C CA . GLN A 1 225 ? -31.180 -11.671 43.634 1.00 43.59 225 GLN A CA 1
ATOM 1779 C C . GLN A 1 225 ? -30.906 -11.567 45.124 1.00 43.59 225 GLN A C 1
ATOM 1781 O O . GLN A 1 225 ? -30.326 -12.493 45.691 1.00 43.59 225 GLN A O 1
ATOM 1786 N N . TYR A 1 226 ? -31.206 -10.412 45.720 1.00 46.56 226 TYR A N 1
ATOM 1787 C CA . TYR A 1 226 ? -31.200 -10.288 47.164 1.00 46.56 226 TYR A CA 1
ATOM 1788 C C . TYR A 1 226 ? -32.128 -11.390 47.642 1.00 46.56 226 TYR A C 1
ATOM 1790 O O . TYR A 1 226 ? -33.340 -11.330 47.427 1.00 46.56 226 TYR A O 1
ATOM 1798 N N . GLN A 1 227 ? -31.520 -12.450 48.163 1.00 49.03 227 GLN A N 1
ATOM 1799 C CA . GLN A 1 227 ? -32.215 -13.556 48.768 1.00 49.03 227 GLN A CA 1
ATOM 1800 C C . GLN A 1 227 ? -33.027 -12.901 49.877 1.00 49.03 227 GLN A C 1
ATOM 1802 O O . GLN A 1 227 ? -32.460 -12.296 50.790 1.00 49.03 227 GLN A O 1
ATOM 1807 N N . GLY A 1 228 ? -34.348 -12.873 49.683 1.00 44.25 228 GLY A N 1
ATOM 1808 C CA . GLY A 1 228 ? -35.276 -12.300 50.644 1.00 44.25 228 GLY A CA 1
ATOM 1809 C C . GLY A 1 228 ? -34.944 -12.837 52.029 1.00 44.25 228 GLY A C 1
ATOM 1810 O O . GLY A 1 228 ? -34.491 -13.976 52.158 1.00 44.25 228 GLY A O 1
ATOM 1811 N N . ALA A 1 229 ? -35.108 -11.972 53.029 1.00 47.09 229 ALA A N 1
ATOM 1812 C CA . ALA A 1 229 ? -34.821 -12.240 54.429 1.00 47.09 229 ALA A CA 1
ATOM 1813 C C . ALA A 1 229 ? -35.127 -13.701 54.824 1.00 47.09 229 ALA A C 1
ATOM 1815 O O . ALA A 1 229 ? -36.168 -14.228 54.419 1.00 47.09 229 ALA A O 1
ATOM 1816 N N . PRO A 1 230 ? -34.249 -14.354 55.607 1.00 43.06 230 PRO A N 1
ATOM 1817 C CA . PRO A 1 230 ? -34.423 -15.747 55.984 1.00 43.06 230 PRO A CA 1
ATOM 1818 C C . PRO A 1 230 ? -35.758 -15.915 56.713 1.00 43.06 230 PRO A C 1
ATOM 1820 O O . PRO A 1 230 ? -35.923 -15.472 57.849 1.00 43.06 230 PRO A O 1
ATOM 1823 N N . GLN A 1 231 ? -36.724 -16.568 56.065 1.00 42.56 231 GLN A N 1
ATOM 1824 C CA . GLN A 1 231 ? -37.823 -17.175 56.793 1.00 42.56 231 GLN A CA 1
ATOM 1825 C C . GLN A 1 231 ? -37.246 -18.361 57.556 1.00 42.56 231 GLN A C 1
ATOM 1827 O O . GLN A 1 231 ? -36.826 -19.358 56.970 1.00 42.56 231 GLN A O 1
ATOM 1832 N N . ASN A 1 232 ? -37.206 -18.206 58.879 1.00 47.34 232 ASN A N 1
ATOM 1833 C CA . ASN A 1 232 ? -36.966 -19.267 59.843 1.00 47.34 232 ASN A CA 1
ATOM 1834 C C . ASN A 1 232 ? -37.771 -20.513 59.462 1.00 47.34 232 ASN A C 1
ATOM 1836 O O . ASN A 1 232 ? -38.980 -20.576 59.669 1.00 47.34 232 ASN A O 1
ATOM 1840 N N . THR A 1 233 ? -37.088 -21.528 58.950 1.00 42.94 233 THR A N 1
ATOM 1841 C CA . THR A 1 233 ? -37.558 -22.905 59.038 1.00 42.94 233 THR A CA 1
ATOM 1842 C C . THR A 1 233 ? -36.396 -23.759 59.503 1.00 42.94 233 THR A C 1
ATOM 1844 O O . THR A 1 233 ? -35.458 -24.074 58.778 1.00 42.94 233 THR A O 1
ATOM 1847 N N . SER A 1 234 ? -36.459 -24.080 60.787 1.00 48.81 234 SER A N 1
ATOM 1848 C CA . SER A 1 234 ? -35.714 -25.148 61.417 1.00 48.81 234 SER A CA 1
ATOM 1849 C C . SER A 1 234 ? -36.078 -26.478 60.757 1.00 48.81 234 SER A C 1
ATOM 1851 O O . SER A 1 234 ? -37.240 -26.879 60.768 1.00 48.81 234 SER A O 1
ATOM 1853 N N . LYS A 1 235 ? -35.077 -27.188 60.228 1.00 44.25 235 LYS A N 1
ATOM 1854 C CA . LYS A 1 235 ? -34.978 -28.649 60.345 1.00 44.25 235 LYS A CA 1
ATOM 1855 C C . LYS A 1 235 ? -33.594 -29.151 59.929 1.00 44.25 235 LYS A C 1
ATOM 1857 O O . LYS A 1 235 ? -33.156 -28.995 58.796 1.00 44.25 235 LYS A O 1
ATOM 1862 N N . GLN A 1 236 ? -32.936 -29.749 60.921 1.00 42.44 236 GLN A N 1
ATOM 1863 C CA . GLN A 1 236 ? -31.833 -30.704 60.827 1.00 42.44 236 GLN A CA 1
ATOM 1864 C C . GLN A 1 236 ? -32.074 -31.763 59.733 1.00 42.44 236 GLN A C 1
ATOM 1866 O O . GLN A 1 236 ? -33.210 -32.194 59.557 1.00 42.44 236 GLN A O 1
ATOM 1871 N N . VAL A 1 237 ? -31.008 -32.273 59.102 1.00 40.91 237 VAL A N 1
ATOM 1872 C CA . VAL A 1 237 ? -30.396 -33.592 59.401 1.00 40.91 237 VAL A CA 1
ATOM 1873 C C . VAL A 1 237 ? -29.214 -33.882 58.440 1.00 40.91 237 VAL A C 1
ATOM 1875 O O . VAL A 1 237 ? -29.314 -33.723 57.232 1.00 40.91 237 VAL A O 1
ATOM 1878 N N . ARG A 1 238 ? -28.099 -34.295 59.069 1.00 40.56 238 ARG A N 1
ATOM 1879 C CA . ARG A 1 238 ? -26.870 -35.029 58.666 1.00 40.56 238 ARG A CA 1
ATOM 1880 C C . ARG A 1 238 ? -26.771 -35.739 57.296 1.00 40.56 238 ARG A C 1
ATOM 1882 O O . ARG A 1 238 ? -27.666 -36.496 56.956 1.00 40.56 238 ARG A O 1
ATOM 1889 N N . GLN A 1 239 ? -25.560 -35.707 56.710 1.00 39.31 239 GLN A N 1
ATOM 1890 C CA . GLN A 1 239 ? -24.580 -36.823 56.507 1.00 39.31 239 GLN A CA 1
ATOM 1891 C C . GLN A 1 239 ? -23.494 -36.336 55.512 1.00 39.31 239 GLN A C 1
ATOM 1893 O O . GLN A 1 239 ? -23.837 -35.825 54.457 1.00 39.31 239 GLN A O 1
ATOM 1898 N N . ALA A 1 240 ? -22.205 -36.201 55.856 1.00 40.41 240 ALA A N 1
ATOM 1899 C CA . ALA A 1 240 ? -21.173 -37.229 56.080 1.00 40.41 240 ALA A CA 1
ATOM 1900 C C . ALA A 1 240 ? -21.002 -38.202 54.894 1.00 40.41 240 ALA A C 1
ATOM 1902 O O . ALA A 1 240 ? -21.833 -39.083 54.702 1.00 40.41 240 ALA A O 1
ATOM 1903 N N . GLY A 1 241 ? -19.903 -38.049 54.147 1.00 34.72 241 GLY A N 1
ATOM 1904 C CA . GLY A 1 241 ? -19.468 -38.961 53.088 1.00 34.72 241 GLY A CA 1
ATOM 1905 C C . GLY A 1 241 ? -18.161 -38.483 52.451 1.00 34.72 241 GLY A C 1
ATOM 1906 O O . GLY A 1 241 ? -18.067 -37.347 52.001 1.00 34.72 241 GLY A O 1
ATOM 1907 N N . GLU A 1 242 ? -17.161 -39.348 52.486 1.00 36.97 242 GLU A N 1
ATOM 1908 C CA . GLU A 1 242 ? -15.723 -39.138 52.316 1.00 36.97 242 GLU A CA 1
ATOM 1909 C C . GLU A 1 242 ? -15.222 -39.785 50.996 1.00 36.97 242 GLU A C 1
ATOM 1911 O O . GLU A 1 242 ? -15.829 -40.748 50.536 1.00 36.97 242 GLU A O 1
ATOM 1916 N N . ILE A 1 243 ? -14.052 -39.327 50.509 1.00 37.59 243 ILE A N 1
ATOM 1917 C CA . ILE A 1 243 ? -12.966 -40.101 49.839 1.00 37.59 243 ILE A CA 1
ATOM 1918 C C . ILE A 1 243 ? -12.950 -40.336 48.295 1.00 37.59 243 ILE A C 1
ATOM 1920 O O . ILE A 1 243 ? -13.971 -40.545 47.651 1.00 37.59 243 ILE A O 1
ATOM 1924 N N . GLN A 1 244 ? -11.686 -40.385 47.802 1.00 32.59 244 GLN A N 1
ATOM 1925 C CA . GLN A 1 244 ? -11.061 -40.894 46.548 1.00 32.59 244 GLN A CA 1
ATOM 1926 C C . GLN A 1 244 ? -10.887 -39.886 45.391 1.00 32.59 244 GLN A C 1
ATOM 1928 O O . GLN A 1 244 ? -11.862 -39.349 44.889 1.00 32.59 244 GLN A O 1
ATOM 1933 N N . GLN A 1 245 ? -9.687 -39.458 44.953 1.00 37.53 245 GLN A N 1
ATOM 1934 C CA . GLN A 1 245 ? -8.339 -40.056 44.766 1.00 37.53 245 GLN A CA 1
ATOM 1935 C C . GLN A 1 245 ? -8.247 -41.077 43.607 1.00 37.53 245 GLN A C 1
ATOM 1937 O O . GLN A 1 245 ? -8.666 -42.214 43.777 1.00 37.53 245 GLN A O 1
ATOM 1942 N N . GLN A 1 246 ? -7.674 -40.650 42.467 1.00 34.50 246 GLN A N 1
ATOM 1943 C CA . GLN A 1 246 ? -6.934 -41.441 41.450 1.00 34.50 246 GLN A CA 1
ATOM 1944 C C . GLN A 1 246 ? -6.341 -40.440 40.422 1.00 34.50 246 GLN A C 1
ATOM 1946 O O . GLN A 1 246 ? -7.084 -39.595 39.930 1.00 34.50 246 GLN A O 1
ATOM 1951 N N . GLU A 1 247 ? -5.028 -40.225 40.264 1.00 33.00 247 GLU A N 1
ATOM 1952 C CA . GLU A 1 247 ? -3.933 -41.081 39.740 1.00 33.00 247 GLU A CA 1
ATOM 1953 C C . GLU A 1 247 ? -4.103 -41.497 38.263 1.00 33.00 247 GLU A C 1
ATOM 1955 O O . GLU A 1 247 ? -5.019 -42.246 37.944 1.00 33.00 247 GLU A O 1
ATOM 1960 N N . ASP A 1 248 ? -3.289 -40.914 37.363 1.00 33.16 248 ASP A N 1
ATOM 1961 C CA . ASP A 1 248 ? -2.296 -41.585 36.482 1.00 33.16 248 ASP A CA 1
ATOM 1962 C C . ASP A 1 248 ? -1.914 -40.704 35.264 1.00 33.16 248 ASP A C 1
ATOM 1964 O O . ASP A 1 248 ? -2.773 -40.135 34.594 1.00 33.16 248 ASP A O 1
ATOM 1968 N N . ILE A 1 249 ? -0.640 -40.302 35.127 1.00 35.12 249 ILE A N 1
ATOM 1969 C CA . ILE A 1 249 ? 0.470 -40.930 34.364 1.00 35.12 249 ILE A CA 1
ATOM 1970 C C . ILE A 1 249 ? 0.303 -40.828 32.834 1.00 35.12 249 ILE A C 1
ATOM 1972 O O . ILE A 1 249 ? -0.582 -41.436 32.248 1.00 35.12 249 ILE A O 1
ATOM 1976 N N . SER A 1 250 ? 1.221 -40.094 32.182 1.00 33.84 250 SER A N 1
ATOM 1977 C CA . SER A 1 250 ? 2.149 -40.679 31.194 1.00 33.84 250 SER A CA 1
ATOM 1978 C C . SER A 1 250 ? 3.143 -39.651 30.637 1.00 33.84 250 SER A C 1
ATOM 1980 O O . SER A 1 250 ? 2.798 -38.748 29.876 1.00 33.84 250 SER A O 1
ATOM 1982 N N . GLU A 1 251 ? 4.409 -39.855 31.008 1.00 34.41 251 GLU A N 1
ATOM 1983 C CA . GLU A 1 251 ? 5.607 -39.506 30.242 1.00 34.41 251 GLU A CA 1
ATOM 1984 C C . GLU A 1 251 ? 5.698 -40.325 28.944 1.00 34.41 251 GLU A C 1
ATOM 1986 O O . GLU A 1 251 ? 5.369 -41.509 28.952 1.00 34.41 251 GLU A O 1
ATOM 1991 N N . THR A 1 252 ? 6.265 -39.746 27.877 1.00 34.16 252 THR A N 1
ATOM 1992 C CA . THR A 1 252 ? 7.278 -40.354 26.970 1.00 34.16 252 THR A CA 1
ATOM 1993 C C . THR A 1 252 ? 7.917 -39.180 26.185 1.00 34.16 252 THR A C 1
ATOM 1995 O O . THR A 1 252 ? 7.178 -38.384 25.612 1.00 34.16 252 THR A O 1
ATOM 1998 N N . LYS A 1 253 ? 9.206 -38.814 26.354 1.00 31.95 253 LYS A N 1
ATOM 1999 C CA . LYS A 1 253 ? 10.429 -39.321 25.663 1.00 31.95 253 LYS A CA 1
ATOM 2000 C C . LYS A 1 253 ? 10.254 -39.468 24.137 1.00 31.95 253 LYS A C 1
ATOM 2002 O O . LYS A 1 253 ? 9.222 -39.957 23.713 1.00 31.95 253 LYS A O 1
ATOM 2007 N N . SER A 1 254 ? 11.194 -39.204 23.236 1.00 32.84 254 SER A N 1
ATOM 2008 C CA . SER A 1 254 ? 12.492 -38.514 23.132 1.00 32.84 254 SER A CA 1
ATOM 2009 C C . SER A 1 254 ? 12.939 -38.697 21.655 1.00 32.84 254 SER A C 1
ATOM 2011 O O . SER A 1 254 ? 12.232 -39.354 20.892 1.00 32.84 254 SER A O 1
ATOM 2013 N N . ASP A 1 255 ? 14.106 -38.148 21.297 1.00 32.94 255 ASP A N 1
ATOM 2014 C CA . ASP A 1 255 ? 14.972 -38.510 20.148 1.00 32.94 255 ASP A CA 1
ATOM 2015 C C . ASP A 1 255 ? 14.729 -37.698 18.856 1.00 32.94 255 ASP A C 1
ATOM 2017 O O . ASP A 1 255 ? 13.647 -37.682 18.278 1.00 32.94 255 ASP A O 1
ATOM 2021 N N . GLU A 1 256 ? 15.615 -36.775 18.471 1.00 31.12 256 GLU A N 1
ATOM 2022 C CA . GLU A 1 256 ? 17.008 -36.892 17.981 1.00 31.12 256 GLU A CA 1
ATOM 2023 C C . GLU A 1 256 ? 17.134 -37.075 16.453 1.00 31.12 256 GLU A C 1
ATOM 2025 O O . GLU A 1 256 ? 16.688 -38.054 15.872 1.00 31.12 256 GLU A O 1
ATOM 2030 N N . ILE A 1 257 ? 17.850 -36.101 15.865 1.00 32.19 257 ILE A N 1
ATOM 2031 C CA . ILE A 1 257 ? 18.907 -36.243 14.847 1.00 32.19 257 ILE A CA 1
ATOM 2032 C C . ILE A 1 257 ? 18.505 -36.773 13.452 1.00 32.19 257 ILE A C 1
ATOM 2034 O O . ILE A 1 257 ? 18.206 -37.941 13.262 1.00 32.19 257 ILE A O 1
ATOM 2038 N N . SER A 1 258 ? 18.685 -35.944 12.412 1.00 34.34 258 SER A N 1
ATOM 2039 C CA . SER A 1 258 ? 19.873 -36.073 11.543 1.00 34.34 258 SER A CA 1
ATOM 2040 C C . SER A 1 258 ? 19.915 -35.043 10.414 1.00 34.34 258 SER A C 1
ATOM 2042 O O . SER A 1 258 ? 19.052 -34.966 9.541 1.00 34.34 258 SER A O 1
ATOM 2044 N N . SER A 1 259 ? 20.997 -34.276 10.434 1.00 38.59 259 SER A N 1
ATOM 2045 C CA . SER A 1 259 ? 21.565 -33.500 9.341 1.00 38.59 259 SER A CA 1
ATOM 2046 C C . SER A 1 259 ? 22.042 -34.407 8.206 1.00 38.59 259 SER A C 1
ATOM 2048 O O . SER A 1 259 ? 22.836 -35.310 8.447 1.00 38.59 259 SER A O 1
ATOM 2050 N N . ASN A 1 260 ? 21.664 -34.098 6.965 1.00 31.67 260 ASN A N 1
ATOM 2051 C CA . ASN A 1 260 ? 22.358 -34.601 5.780 1.00 31.67 260 ASN A CA 1
ATOM 2052 C C . ASN A 1 260 ? 22.730 -33.431 4.869 1.00 31.67 260 ASN A C 1
ATOM 2054 O O . ASN A 1 260 ? 21.930 -32.935 4.074 1.00 31.67 260 ASN A O 1
ATOM 2058 N N . THR A 1 261 ? 23.974 -32.987 5.023 1.00 33.97 261 THR A N 1
ATOM 2059 C CA . THR A 1 261 ? 24.652 -32.032 4.151 1.00 33.97 261 THR A CA 1
ATOM 2060 C C . THR A 1 261 ? 25.215 -32.812 2.969 1.00 33.97 261 THR A C 1
ATOM 2062 O O . THR A 1 261 ? 26.225 -33.498 3.099 1.00 33.97 261 THR A O 1
ATOM 2065 N N . LEU A 1 262 ? 24.543 -32.741 1.820 1.00 33.44 262 LEU A N 1
ATOM 2066 C CA . LEU A 1 262 ? 25.006 -33.363 0.581 1.00 33.44 262 LEU A CA 1
ATOM 2067 C C . LEU A 1 262 ? 25.714 -32.304 -0.269 1.00 33.44 262 LEU A C 1
ATOM 2069 O O . LEU A 1 262 ? 25.121 -31.310 -0.688 1.00 33.44 262 LEU A O 1
ATOM 2073 N N . SER A 1 263 ? 27.010 -32.520 -0.465 1.00 37.50 263 SER A N 1
ATOM 2074 C CA . SER A 1 263 ? 27.921 -31.729 -1.280 1.00 37.50 263 SER A CA 1
ATOM 2075 C C . SER A 1 263 ? 27.524 -31.783 -2.757 1.00 37.50 263 SER A C 1
ATOM 2077 O O . SER A 1 263 ? 27.475 -32.844 -3.375 1.00 37.50 263 SER A O 1
ATOM 2079 N N . LEU A 1 264 ? 27.265 -30.612 -3.342 1.00 33.03 264 LEU A N 1
ATOM 2080 C CA . LEU A 1 264 ? 27.039 -30.439 -4.774 1.00 33.03 264 LEU A CA 1
ATOM 2081 C C . LEU A 1 264 ? 28.305 -29.843 -5.398 1.00 33.03 264 LEU A C 1
ATOM 2083 O O . LEU A 1 264 ? 28.543 -28.638 -5.349 1.00 33.03 264 LEU A O 1
ATOM 2087 N N . GLN A 1 265 ? 29.121 -30.718 -5.990 1.00 37.06 265 GLN A N 1
ATOM 2088 C CA . GLN A 1 265 ? 30.023 -30.345 -7.075 1.00 37.06 265 GLN A CA 1
ATOM 2089 C C . GLN A 1 265 ? 29.162 -29.826 -8.228 1.00 37.06 265 GLN A C 1
ATOM 2091 O O . GLN A 1 265 ? 28.394 -30.587 -8.818 1.00 37.06 265 GLN A O 1
ATOM 2096 N N . GLN A 1 266 ? 29.282 -28.538 -8.552 1.00 32.47 266 GLN A N 1
ATOM 2097 C CA . GLN A 1 266 ? 28.636 -27.970 -9.728 1.00 32.47 266 GLN A CA 1
ATOM 2098 C C . GLN A 1 266 ? 29.663 -27.415 -10.715 1.00 32.47 266 GLN A C 1
ATOM 2100 O O . GLN A 1 266 ? 30.343 -26.416 -10.493 1.00 32.47 266 GLN A O 1
ATOM 2105 N N . ASN A 1 267 ? 29.734 -28.179 -11.800 1.00 33.50 267 ASN A N 1
ATOM 2106 C CA . ASN A 1 267 ? 30.209 -27.921 -13.146 1.00 33.50 267 ASN A CA 1
ATOM 2107 C C . ASN A 1 267 ? 30.265 -26.429 -13.540 1.00 33.50 267 ASN A C 1
ATOM 2109 O O . ASN A 1 267 ? 29.235 -25.777 -13.719 1.00 33.50 267 ASN A O 1
ATOM 2113 N N . LYS A 1 268 ? 31.484 -25.920 -13.750 1.00 36.19 268 LYS A N 1
ATOM 2114 C CA . LYS A 1 268 ? 31.751 -24.695 -14.511 1.00 36.19 268 LYS A CA 1
ATOM 2115 C C . LYS A 1 268 ? 31.681 -25.033 -16.000 1.00 36.19 268 LYS A C 1
ATOM 2117 O O . LYS A 1 268 ? 32.661 -25.504 -16.554 1.00 36.19 268 LYS A O 1
ATOM 2122 N N . ASN A 1 269 ? 30.556 -24.734 -16.638 1.00 39.72 269 ASN A N 1
ATOM 2123 C CA . ASN A 1 269 ? 30.510 -24.468 -18.076 1.00 39.72 269 ASN A CA 1
ATOM 2124 C C . ASN A 1 269 ? 29.866 -23.095 -18.276 1.00 39.72 269 ASN A C 1
ATOM 2126 O O . ASN A 1 269 ? 28.710 -22.971 -18.665 1.00 39.72 269 ASN A O 1
ATOM 2130 N N . VAL A 1 270 ? 30.629 -22.054 -17.945 1.00 46.34 270 VAL A N 1
ATOM 2131 C CA . VAL A 1 270 ? 30.418 -20.712 -18.489 1.00 46.34 270 VAL A CA 1
ATOM 2132 C C . VAL A 1 270 ? 31.571 -20.507 -19.455 1.00 46.34 270 VAL A C 1
ATOM 2134 O O . VAL A 1 270 ? 32.655 -20.081 -19.066 1.00 46.34 270 VAL A O 1
ATOM 2137 N N . GLN A 1 271 ? 31.366 -20.930 -20.699 1.00 38.56 271 GLN A N 1
ATOM 2138 C CA . GLN A 1 271 ? 32.283 -20.622 -21.784 1.00 38.56 271 GLN A CA 1
ATOM 2139 C C . GLN A 1 271 ? 32.030 -19.160 -22.148 1.00 38.56 271 GLN A C 1
ATOM 2141 O O . GLN A 1 271 ? 31.051 -18.811 -22.801 1.00 38.56 271 GLN A O 1
ATOM 2146 N N . GLN A 1 272 ? 32.844 -18.297 -21.551 1.00 42.34 272 GLN A N 1
ATOM 2147 C CA . GLN A 1 272 ? 32.784 -16.859 -21.718 1.00 42.34 272 GLN A CA 1
ATOM 2148 C C . GLN A 1 272 ? 33.574 -16.522 -22.982 1.00 42.34 272 GLN A C 1
ATOM 2150 O O . GLN A 1 272 ? 34.795 -16.389 -22.933 1.00 42.34 272 GLN A O 1
ATOM 2155 N N . ASP A 1 273 ? 32.884 -16.423 -24.117 1.00 42.59 273 ASP A N 1
ATOM 2156 C CA . ASP A 1 273 ? 33.467 -15.881 -25.344 1.00 42.59 273 ASP A CA 1
ATOM 2157 C C . ASP A 1 273 ? 33.779 -14.393 -25.120 1.00 42.59 273 ASP A C 1
ATOM 2159 O O . ASP A 1 273 ? 32.947 -13.503 -25.292 1.00 42.59 273 ASP A O 1
ATOM 2163 N N . GLN A 1 274 ? 35.004 -14.121 -24.671 1.00 43.47 274 GLN A N 1
ATOM 2164 C CA . GLN A 1 274 ? 35.599 -12.789 -24.607 1.00 43.47 274 GLN A CA 1
ATOM 2165 C C . GLN A 1 274 ? 36.050 -12.375 -26.012 1.00 43.47 274 GLN A C 1
ATOM 2167 O O . GLN A 1 274 ? 37.237 -12.365 -26.326 1.00 43.47 274 GLN A O 1
ATOM 2172 N N . SER A 1 275 ? 35.096 -12.049 -26.878 1.00 41.25 275 SER A N 1
ATOM 2173 C CA . SER A 1 275 ? 35.375 -11.547 -28.221 1.00 41.25 275 SER A CA 1
ATOM 2174 C C . SER A 1 275 ? 34.502 -10.328 -28.514 1.00 41.25 275 SER A C 1
ATOM 2176 O O . SER A 1 275 ? 33.276 -10.413 -28.537 1.00 41.25 275 SER A O 1
ATOM 2178 N N . SER A 1 276 ? 35.168 -9.195 -28.757 1.00 44.06 276 SER A N 1
ATOM 2179 C CA . SER A 1 276 ? 34.647 -7.876 -29.155 1.00 44.06 276 SER A CA 1
ATOM 2180 C C . SER A 1 276 ? 33.802 -7.115 -28.116 1.00 44.06 276 SER A C 1
ATOM 2182 O O . SER A 1 276 ? 32.712 -7.511 -27.705 1.00 44.06 276 SER A O 1
ATOM 2184 N N . SER A 1 277 ? 34.339 -5.963 -27.713 1.00 52.94 277 SER A N 1
ATOM 2185 C CA . SER A 1 277 ? 33.824 -5.006 -26.731 1.00 52.94 277 SER A CA 1
ATOM 2186 C C . SER A 1 277 ? 32.623 -4.193 -27.231 1.00 52.94 277 SER A C 1
ATOM 2188 O O . SER A 1 277 ? 32.582 -2.975 -27.041 1.00 52.94 277 SER A O 1
ATOM 2190 N N . GLU A 1 278 ? 31.668 -4.814 -27.919 1.00 66.12 278 GLU A N 1
ATOM 2191 C CA . GLU A 1 278 ? 30.419 -4.112 -28.208 1.00 66.12 278 GLU A CA 1
ATOM 2192 C C . GLU A 1 278 ? 29.601 -4.021 -26.925 1.00 66.12 278 GLU A C 1
ATOM 2194 O O . GLU A 1 278 ? 29.455 -4.988 -26.173 1.00 66.12 278 GLU A O 1
ATOM 2199 N N . GLN A 1 279 ? 29.106 -2.820 -26.659 1.00 77.19 279 GLN A N 1
ATOM 2200 C CA . GLN A 1 279 ? 28.343 -2.532 -25.458 1.00 77.19 279 GLN A CA 1
ATOM 2201 C C . GLN A 1 279 ? 27.018 -3.303 -25.485 1.00 77.19 279 GLN A C 1
ATOM 2203 O O . GLN A 1 279 ? 26.316 -3.343 -26.500 1.00 77.19 279 GLN A O 1
ATOM 2208 N N . GLU A 1 280 ? 26.683 -3.932 -24.359 1.00 81.19 280 GLU A N 1
ATOM 2209 C CA . GLU A 1 280 ? 25.391 -4.581 -24.180 1.00 81.19 280 GLU A CA 1
ATOM 2210 C C . GLU A 1 280 ? 24.322 -3.505 -23.949 1.00 81.19 280 GLU A C 1
ATOM 2212 O O . GLU A 1 280 ? 24.374 -2.754 -22.971 1.00 81.19 280 GLU A O 1
ATOM 2217 N N . VAL A 1 281 ? 23.378 -3.410 -24.888 1.00 84.50 281 VAL A N 1
ATOM 2218 C CA . VAL A 1 281 ? 22.322 -2.391 -24.910 1.00 84.50 281 VAL A CA 1
ATOM 2219 C C . VAL A 1 281 ? 21.026 -3.004 -24.421 1.00 84.50 281 VAL A C 1
ATOM 2221 O O . VAL A 1 281 ? 20.628 -4.086 -24.855 1.00 84.50 281 VAL A O 1
ATOM 2224 N N . PHE A 1 282 ? 20.353 -2.292 -23.527 1.00 87.00 282 PHE A N 1
ATOM 2225 C CA . PHE A 1 282 ? 19.083 -2.713 -22.970 1.00 87.00 282 PHE A CA 1
ATOM 2226 C C . PHE A 1 282 ? 17.930 -2.489 -23.957 1.00 87.00 282 PHE A C 1
ATOM 2228 O O . PHE A 1 282 ? 17.778 -1.384 -24.471 1.00 87.00 282 PHE A O 1
ATOM 2235 N N . LEU A 1 283 ? 17.101 -3.509 -24.198 1.00 89.25 283 LEU A N 1
ATOM 2236 C CA . LEU A 1 283 ? 15.979 -3.422 -25.143 1.00 89.25 283 LEU A CA 1
ATOM 2237 C C . LEU A 1 283 ? 14.616 -3.517 -24.458 1.00 89.25 283 LEU A C 1
ATOM 2239 O O . LEU A 1 283 ? 13.694 -2.792 -24.818 1.00 89.25 283 LEU A O 1
ATOM 2243 N N . PHE A 1 284 ? 14.463 -4.415 -23.481 1.00 92.06 284 PHE A N 1
ATOM 2244 C CA . PHE A 1 284 ? 13.158 -4.688 -22.877 1.00 92.06 284 PHE A CA 1
ATOM 2245 C C . PHE A 1 284 ? 13.270 -5.189 -21.434 1.00 92.06 284 PHE A C 1
ATOM 2247 O O . PHE A 1 284 ? 14.076 -6.071 -21.144 1.00 92.06 284 PHE A O 1
ATOM 2254 N N . SER A 1 285 ? 12.429 -4.658 -20.538 1.00 92.44 285 SER A N 1
ATOM 2255 C CA . SER A 1 285 ? 12.302 -5.080 -19.134 1.00 92.44 285 SER A CA 1
ATOM 2256 C C . SER A 1 285 ? 10.846 -5.356 -18.811 1.00 92.44 285 SER A C 1
ATOM 2258 O O . SER A 1 285 ? 10.003 -4.499 -19.074 1.00 92.44 285 SER A O 1
ATOM 2260 N N . HIS A 1 286 ? 10.546 -6.484 -18.171 1.00 91.31 286 HIS A N 1
ATOM 2261 C CA . HIS A 1 286 ? 9.199 -6.736 -17.665 1.00 91.31 286 HIS A CA 1
ATOM 2262 C C . HIS A 1 286 ? 9.208 -7.481 -16.325 1.00 91.31 286 HIS A C 1
ATOM 2264 O O . HIS A 1 286 ? 9.652 -8.635 -16.260 1.00 91.31 286 HIS A O 1
ATOM 2270 N N . PRO A 1 287 ? 8.777 -6.833 -15.225 1.00 91.88 287 PRO A N 1
ATOM 2271 C CA . PRO A 1 287 ? 8.715 -7.466 -13.916 1.00 91.88 287 PRO A CA 1
ATOM 2272 C C . PRO A 1 287 ? 7.490 -8.373 -13.785 1.00 91.88 287 PRO A C 1
ATOM 2274 O O . PRO A 1 287 ? 6.476 -8.192 -14.441 1.00 91.88 287 PRO A O 1
ATOM 2277 N N . GLY A 1 288 ? 7.551 -9.315 -12.850 1.00 88.94 288 GLY A N 1
ATOM 2278 C CA . GLY A 1 288 ? 6.413 -10.154 -12.481 1.00 88.94 288 GLY A CA 1
ATOM 2279 C C . GLY A 1 288 ? 6.115 -11.305 -13.438 1.00 88.94 288 GLY A C 1
ATOM 2280 O O . GLY A 1 288 ? 5.026 -11.876 -13.393 1.00 88.94 288 GLY A O 1
ATOM 2281 N N . ALA A 1 289 ? 7.099 -11.683 -14.251 1.00 94.69 289 ALA A N 1
ATOM 2282 C CA . ALA A 1 289 ? 7.064 -12.917 -15.014 1.00 94.69 289 ALA A CA 1
ATOM 2283 C C . ALA A 1 289 ? 7.178 -14.128 -14.076 1.00 94.69 289 ALA A C 1
ATOM 2285 O O . ALA A 1 289 ? 8.064 -14.185 -13.220 1.00 94.69 289 ALA A O 1
ATOM 2286 N N . MET A 1 290 ? 6.306 -15.117 -14.260 1.00 95.25 290 MET A N 1
ATOM 2287 C CA . MET A 1 290 ? 6.349 -16.390 -13.543 1.00 95.25 290 MET A CA 1
ATOM 2288 C C . MET A 1 290 ? 6.844 -17.492 -14.474 1.00 95.25 290 MET A C 1
ATOM 2290 O O . MET A 1 290 ? 6.159 -17.834 -15.440 1.00 95.25 290 MET A O 1
ATOM 2294 N N . LEU A 1 291 ? 8.007 -18.067 -14.173 1.00 96.44 291 LEU A N 1
ATOM 2295 C CA . LEU A 1 291 ? 8.550 -19.223 -14.884 1.00 96.44 291 LEU A CA 1
ATOM 2296 C C . LEU A 1 291 ? 7.684 -20.451 -14.575 1.00 96.44 291 LEU A C 1
ATOM 2298 O O . LEU A 1 291 ? 7.763 -21.019 -13.481 1.00 96.44 291 LEU A O 1
ATOM 2302 N N . LEU A 1 292 ? 6.827 -20.827 -15.527 1.00 95.12 292 LEU A N 1
ATOM 2303 C CA . LEU A 1 292 ? 5.796 -21.841 -15.321 1.00 95.12 292 LEU A CA 1
ATOM 2304 C C . LEU A 1 292 ? 6.255 -23.216 -15.802 1.00 95.12 292 LEU A C 1
ATOM 2306 O O . LEU A 1 292 ? 6.171 -24.184 -15.040 1.00 95.12 292 LEU A O 1
ATOM 2310 N N . LYS A 1 293 ? 6.723 -23.309 -17.052 1.00 97.44 293 LYS A N 1
ATOM 2311 C CA . LYS A 1 293 ? 7.066 -24.582 -17.697 1.00 97.44 293 LYS A CA 1
ATOM 2312 C C . LYS A 1 293 ? 8.381 -24.526 -18.459 1.00 97.44 293 LYS A C 1
ATOM 2314 O O . LYS A 1 293 ? 8.732 -23.489 -19.019 1.00 97.44 293 LYS A O 1
ATOM 2319 N N . ILE A 1 294 ? 9.044 -25.677 -18.510 1.00 97.81 294 ILE A N 1
ATOM 2320 C CA . ILE A 1 294 ? 10.138 -25.982 -19.431 1.00 97.81 294 ILE A CA 1
ATOM 2321 C C . ILE A 1 294 ? 9.824 -27.326 -20.099 1.00 97.81 294 ILE A C 1
ATOM 2323 O O . ILE A 1 294 ? 9.630 -28.312 -19.390 1.00 97.81 294 ILE A O 1
ATOM 2327 N N . ASP A 1 295 ? 9.726 -27.361 -21.431 1.00 97.25 295 ASP A N 1
ATOM 2328 C CA . ASP A 1 295 ? 9.289 -28.529 -22.223 1.00 97.25 295 ASP A CA 1
ATOM 2329 C C . ASP A 1 295 ? 8.027 -29.190 -21.644 1.00 97.25 295 ASP A C 1
ATOM 2331 O O . ASP A 1 295 ? 8.003 -30.372 -21.303 1.00 97.25 295 ASP A O 1
ATOM 2335 N N . ASP A 1 296 ? 6.992 -28.373 -21.434 1.00 95.62 296 ASP A N 1
ATOM 2336 C CA . ASP A 1 296 ? 5.709 -28.739 -20.820 1.00 95.62 296 ASP A CA 1
ATOM 2337 C C . ASP A 1 296 ? 5.751 -29.256 -19.371 1.00 95.62 296 ASP A C 1
ATOM 2339 O O . ASP A 1 296 ? 4.703 -29.429 -18.739 1.00 95.62 296 ASP A O 1
ATOM 2343 N N . LYS A 1 297 ? 6.938 -29.410 -18.778 1.00 96.25 297 LYS A N 1
ATOM 2344 C CA . LYS A 1 297 ? 7.108 -29.782 -17.372 1.00 96.25 297 LYS A CA 1
ATOM 2345 C C . LYS A 1 297 ? 7.031 -28.542 -16.497 1.00 96.25 297 LYS A C 1
ATOM 2347 O O . LYS A 1 297 ? 7.746 -27.566 -16.709 1.00 96.25 297 LYS A O 1
ATOM 2352 N N . VAL A 1 298 ? 6.177 -28.589 -15.477 1.00 95.88 298 VAL A N 1
ATOM 2353 C CA . VAL A 1 298 ? 6.057 -27.499 -14.500 1.00 95.88 298 VAL A CA 1
ATOM 2354 C C . VAL A 1 298 ? 7.360 -27.371 -13.714 1.00 95.88 298 VAL A C 1
ATOM 2356 O O . VAL A 1 298 ? 7.793 -28.338 -13.090 1.00 95.88 298 VAL A O 1
ATOM 2359 N N . VAL A 1 299 ? 7.959 -26.176 -13.714 1.00 93.38 299 VAL A N 1
ATOM 2360 C CA . VAL A 1 299 ? 9.280 -25.949 -13.101 1.00 93.38 299 VAL A CA 1
ATOM 2361 C C . VAL A 1 299 ? 9.218 -26.038 -11.575 1.00 93.38 299 VAL A C 1
ATOM 2363 O O . VAL A 1 299 ? 10.060 -26.666 -10.932 1.00 93.38 299 VAL A O 1
ATOM 2366 N N . SER A 1 300 ? 8.212 -25.405 -10.969 1.00 92.81 300 SER A N 1
ATOM 2367 C CA . SER A 1 300 ? 8.009 -25.414 -9.521 1.00 92.81 300 SER A CA 1
ATOM 2368 C C . SER A 1 300 ? 6.569 -25.066 -9.135 1.00 92.81 300 SER A C 1
ATOM 2370 O O . SER A 1 300 ? 5.821 -24.449 -9.893 1.00 92.81 300 SER A O 1
ATOM 2372 N N . ARG A 1 301 ? 6.170 -25.488 -7.930 1.00 91.81 301 ARG A N 1
ATOM 2373 C CA . ARG A 1 301 ? 4.920 -25.089 -7.272 1.00 91.81 301 ARG A CA 1
ATOM 2374 C C . ARG A 1 301 ? 5.256 -24.635 -5.841 1.00 91.81 301 ARG A C 1
ATOM 2376 O O . ARG A 1 301 ? 5.726 -25.473 -5.072 1.00 91.81 301 ARG A O 1
ATOM 2383 N N . PRO A 1 302 ? 5.074 -23.350 -5.482 1.00 89.06 302 PRO A N 1
ATOM 2384 C CA . PRO A 1 302 ? 4.659 -22.242 -6.352 1.00 89.06 302 PRO A CA 1
ATOM 2385 C C . PRO A 1 302 ? 5.733 -21.893 -7.408 1.00 89.06 302 PRO A C 1
ATOM 2387 O O . PRO A 1 302 ? 6.906 -22.203 -7.176 1.00 89.06 302 PRO A O 1
ATOM 2390 N N . PRO A 1 303 ? 5.346 -21.279 -8.548 1.00 90.94 303 PRO A N 1
ATOM 2391 C CA . PRO A 1 303 ? 6.277 -20.935 -9.622 1.00 90.94 303 PRO A CA 1
ATOM 2392 C C . PRO A 1 303 ? 7.317 -19.906 -9.161 1.00 90.94 303 PRO A C 1
ATOM 2394 O O . PRO A 1 303 ? 7.090 -19.139 -8.216 1.00 90.94 303 PRO A O 1
ATOM 2397 N N . TYR A 1 304 ? 8.463 -19.882 -9.843 1.00 93.44 304 TYR A N 1
ATOM 2398 C CA . TYR A 1 304 ? 9.473 -18.844 -9.645 1.00 93.44 304 TYR A CA 1
ATOM 2399 C C . TYR A 1 304 ? 8.992 -17.538 -10.273 1.00 93.44 304 TYR A C 1
ATOM 2401 O O . TYR A 1 304 ? 8.672 -17.507 -11.459 1.00 93.44 304 TYR A O 1
ATOM 2409 N N . SER A 1 305 ? 8.942 -16.472 -9.480 1.00 92.44 305 SER A N 1
ATOM 2410 C CA . SER A 1 305 ? 8.547 -15.133 -9.925 1.00 92.44 305 SER A CA 1
ATOM 2411 C C . SER A 1 305 ? 9.786 -14.261 -10.076 1.00 92.44 305 SER A C 1
ATOM 2413 O O . SER A 1 305 ? 10.685 -14.332 -9.240 1.00 92.44 305 SER A O 1
ATOM 2415 N N . GLY A 1 306 ? 9.864 -13.449 -11.124 1.00 92.94 306 GLY A N 1
ATOM 2416 C CA . GLY A 1 306 ? 11.066 -12.687 -11.437 1.00 92.94 306 GLY A CA 1
ATOM 2417 C C . GLY A 1 306 ? 10.838 -11.535 -12.403 1.00 92.94 306 GLY A C 1
ATOM 2418 O O . GLY A 1 306 ? 9.708 -11.108 -12.639 1.00 92.94 306 GLY A O 1
ATOM 2419 N N . THR A 1 307 ? 11.935 -11.028 -12.951 1.00 93.38 307 THR A N 1
ATOM 2420 C CA . THR A 1 307 ? 11.931 -10.006 -14.001 1.00 93.38 307 THR A CA 1
ATOM 2421 C C . THR A 1 307 ? 12.614 -10.564 -15.242 1.00 93.38 307 THR A C 1
ATOM 2423 O O . THR A 1 307 ? 13.666 -11.200 -15.135 1.00 93.38 307 THR A O 1
ATOM 2426 N N . ILE A 1 308 ? 12.009 -10.332 -16.405 1.00 95.50 308 ILE A N 1
ATOM 2427 C CA . ILE A 1 308 ? 12.621 -10.598 -17.707 1.00 95.50 308 ILE A CA 1
ATOM 2428 C C . ILE A 1 308 ? 13.368 -9.344 -18.145 1.00 95.50 308 ILE A C 1
ATOM 2430 O O . ILE A 1 308 ? 12.808 -8.249 -18.126 1.00 95.50 308 ILE A O 1
ATOM 2434 N N . TYR A 1 309 ? 14.607 -9.528 -18.574 1.00 94.19 309 TYR A N 1
ATOM 2435 C CA . TYR A 1 309 ? 15.437 -8.517 -19.206 1.00 94.19 309 TYR A CA 1
ATOM 2436 C C . TYR A 1 309 ? 15.895 -9.049 -20.562 1.00 94.19 309 TYR A C 1
ATOM 2438 O O . TYR A 1 309 ? 16.326 -10.196 -20.673 1.00 94.19 309 TYR A O 1
ATOM 2446 N N . ILE A 1 310 ? 15.804 -8.222 -21.594 1.00 94.56 310 ILE A N 1
ATOM 2447 C CA . ILE A 1 310 ? 16.290 -8.537 -22.934 1.00 94.56 310 ILE A CA 1
ATOM 2448 C C . ILE A 1 310 ? 17.242 -7.426 -23.345 1.00 94.56 310 ILE A C 1
ATOM 2450 O O . ILE A 1 310 ? 16.892 -6.243 -23.311 1.00 94.56 310 ILE A O 1
ATOM 2454 N N . THR A 1 311 ? 18.449 -7.820 -23.717 1.00 94.00 311 THR A N 1
ATOM 2455 C CA . THR A 1 311 ? 19.482 -6.945 -24.265 1.00 94.00 311 THR A CA 1
ATOM 2456 C C . THR A 1 311 ? 19.668 -7.249 -25.746 1.00 94.00 311 THR A C 1
ATOM 2458 O O . THR A 1 311 ? 19.060 -8.173 -26.280 1.00 94.00 311 THR A O 1
ATOM 2461 N N . ASN A 1 312 ? 20.534 -6.511 -26.432 1.00 93.06 312 ASN A N 1
ATOM 2462 C CA . ASN A 1 312 ? 20.922 -6.830 -27.806 1.00 93.06 312 ASN A CA 1
ATOM 2463 C C . ASN A 1 312 ? 21.606 -8.202 -27.966 1.00 93.06 312 ASN A C 1
ATOM 2465 O O . ASN A 1 312 ? 21.721 -8.671 -29.095 1.00 93.06 312 ASN A O 1
ATOM 2469 N N . ARG A 1 313 ? 22.053 -8.847 -26.877 1.00 93.69 313 ARG A N 1
ATOM 2470 C CA . ARG A 1 313 ? 22.801 -10.116 -26.919 1.00 93.69 313 ARG A CA 1
ATOM 2471 C C . ARG A 1 313 ? 22.182 -11.241 -26.103 1.00 93.69 313 ARG A C 1
ATOM 2473 O O . ARG A 1 313 ? 22.405 -12.404 -26.438 1.00 93.69 313 ARG A O 1
ATOM 2480 N N . ASN A 1 314 ? 21.424 -10.932 -25.054 1.00 95.38 314 ASN A N 1
ATOM 2481 C CA . ASN A 1 314 ? 20.976 -11.909 -24.069 1.00 95.38 314 ASN A CA 1
ATOM 2482 C C . ASN A 1 314 ? 19.495 -11.754 -23.711 1.00 95.38 314 ASN A C 1
ATOM 2484 O O . ASN A 1 314 ? 18.960 -10.654 -23.592 1.00 95.38 314 ASN A O 1
ATOM 2488 N N . PHE A 1 315 ? 18.854 -12.890 -23.456 1.00 96.38 315 PHE A N 1
ATOM 2489 C CA . PHE A 1 315 ? 17.617 -13.003 -22.702 1.00 96.38 315 PHE A CA 1
ATOM 2490 C C . PHE A 1 315 ? 17.961 -13.461 -21.285 1.00 96.38 315 PHE A C 1
ATOM 2492 O O . PHE A 1 315 ? 18.610 -14.490 -21.084 1.00 96.38 315 PHE A O 1
ATOM 2499 N N . ILE A 1 316 ? 17.526 -12.697 -20.293 1.00 96.12 316 ILE A N 1
ATOM 2500 C CA . ILE A 1 316 ? 17.896 -12.883 -18.894 1.00 96.12 316 ILE A CA 1
ATOM 2501 C C . ILE A 1 316 ? 16.613 -12.952 -18.073 1.00 96.12 316 ILE A C 1
ATOM 2503 O O . ILE A 1 316 ? 15.781 -12.048 -18.116 1.00 96.12 316 ILE A O 1
ATOM 2507 N N . PHE A 1 317 ? 16.462 -14.011 -17.285 1.00 96.44 317 PHE A N 1
ATOM 2508 C CA . PHE A 1 317 ? 15.409 -14.105 -16.284 1.00 96.44 317 PHE A CA 1
ATOM 2509 C C . PHE A 1 317 ? 16.036 -14.108 -14.893 1.00 96.44 317 PHE A C 1
ATOM 2511 O O . PHE A 1 317 ? 16.788 -15.020 -14.545 1.00 96.44 317 PHE A O 1
ATOM 2518 N N . LEU A 1 318 ? 15.717 -13.087 -14.095 1.00 94.62 318 LEU A N 1
ATOM 2519 C CA . LEU A 1 318 ? 16.185 -12.962 -12.716 1.00 94.62 318 LEU A CA 1
ATOM 2520 C C . LEU A 1 318 ? 15.049 -13.300 -11.750 1.00 94.62 318 LEU A C 1
ATOM 2522 O O . LEU A 1 318 ? 14.121 -12.512 -11.552 1.00 94.62 318 LEU A O 1
ATOM 2526 N N . SER A 1 319 ? 15.132 -14.483 -11.147 1.00 93.44 319 SER A N 1
ATOM 2527 C CA . SER A 1 319 ? 14.163 -14.987 -10.178 1.00 93.44 319 SER A CA 1
ATOM 2528 C C . SER A 1 319 ? 14.339 -14.330 -8.807 1.00 93.44 319 SER A C 1
ATOM 2530 O O . SER A 1 319 ? 15.447 -14.201 -8.287 1.00 93.44 319 SER A O 1
ATOM 2532 N N . LYS A 1 320 ? 13.214 -13.975 -8.182 1.00 88.00 320 LYS A N 1
ATOM 2533 C CA . LYS A 1 320 ? 13.097 -13.518 -6.787 1.00 88.00 320 LYS A CA 1
ATOM 2534 C C . LYS A 1 320 ? 12.788 -14.670 -5.818 1.00 88.00 320 LYS A C 1
ATOM 2536 O O . LYS A 1 320 ? 12.561 -14.430 -4.637 1.00 88.00 320 LYS A O 1
ATOM 2541 N N . GLY A 1 321 ? 12.761 -15.914 -6.303 1.00 84.44 321 GLY A N 1
ATOM 2542 C CA . GLY A 1 321 ? 12.410 -17.101 -5.523 1.00 84.44 321 GLY A CA 1
ATOM 2543 C C . GLY A 1 321 ? 10.974 -17.589 -5.747 1.00 84.44 321 GLY A C 1
ATOM 2544 O O . GLY A 1 321 ? 10.251 -17.122 -6.629 1.00 84.44 321 GLY A O 1
ATOM 2545 N N . LYS A 1 322 ? 10.576 -18.601 -4.968 1.00 83.81 322 LYS A N 1
ATOM 2546 C CA . LYS A 1 322 ? 9.262 -19.254 -5.073 1.00 83.81 322 LYS A CA 1
ATOM 2547 C C . LYS A 1 322 ? 8.197 -18.445 -4.330 1.00 83.81 322 LYS A C 1
ATOM 2549 O O . LYS A 1 322 ? 8.404 -18.094 -3.174 1.00 83.81 322 LYS A O 1
ATOM 2554 N N . GLY A 1 323 ? 7.044 -18.206 -4.958 1.00 63.03 323 GLY A N 1
ATOM 2555 C CA . GLY A 1 323 ? 5.854 -17.683 -4.266 1.00 63.03 323 GLY A CA 1
ATOM 2556 C C . GLY A 1 323 ? 5.916 -16.217 -3.816 1.00 63.03 323 GLY A C 1
ATOM 2557 O O . GLY A 1 323 ? 5.046 -15.783 -3.066 1.00 63.03 323 GLY A O 1
ATOM 2558 N N . GLY A 1 324 ? 6.904 -15.444 -4.273 1.00 53.72 324 GLY A N 1
ATOM 2559 C CA . GLY A 1 324 ? 6.954 -14.007 -4.017 1.00 53.72 324 GLY A CA 1
ATOM 2560 C C . GLY A 1 324 ? 5.815 -13.294 -4.743 1.00 53.72 324 GLY A C 1
ATOM 2561 O O . GLY A 1 324 ? 5.806 -13.245 -5.977 1.00 53.72 324 GLY A O 1
ATOM 2562 N N . SER A 1 325 ? 4.863 -12.737 -3.989 1.00 48.16 325 SER A N 1
ATOM 2563 C CA . SER A 1 325 ? 3.891 -11.796 -4.540 1.00 48.16 325 SER A CA 1
ATOM 2564 C C . SER A 1 325 ? 4.665 -10.629 -5.154 1.00 48.16 325 SER A C 1
ATOM 2566 O O . SER A 1 325 ? 5.501 -9.983 -4.521 1.00 48.16 325 SER A O 1
ATOM 2568 N N . THR A 1 326 ? 4.424 -10.389 -6.438 1.00 47.56 326 THR A N 1
ATOM 2569 C CA . THR A 1 326 ? 5.142 -9.410 -7.266 1.00 47.56 326 THR A CA 1
ATOM 2570 C C . THR A 1 326 ? 5.009 -7.972 -6.771 1.00 47.56 326 THR A C 1
ATOM 2572 O O . THR A 1 326 ? 5.748 -7.106 -7.230 1.00 47.56 326 THR A O 1
ATOM 2575 N N . ALA A 1 327 ? 4.104 -7.718 -5.826 1.00 42.31 327 ALA A N 1
ATOM 2576 C CA . ALA A 1 327 ? 3.637 -6.385 -5.498 1.00 42.31 327 ALA A CA 1
ATOM 2577 C C . ALA A 1 327 ? 4.382 -5.675 -4.357 1.00 42.31 327 ALA A C 1
ATOM 2579 O O . ALA A 1 327 ? 4.270 -4.459 -4.300 1.00 42.31 327 ALA A O 1
ATOM 2580 N N . LEU A 1 328 ? 5.100 -6.358 -3.446 1.00 38.25 328 LEU A N 1
ATOM 2581 C CA . LEU A 1 328 ? 5.344 -5.722 -2.135 1.00 38.25 328 LEU A CA 1
ATOM 2582 C C . LEU A 1 328 ? 6.768 -5.577 -1.589 1.00 38.25 328 LEU A C 1
ATOM 2584 O O . LEU A 1 328 ? 6.905 -4.772 -0.678 1.00 38.25 328 LEU A O 1
ATOM 2588 N N . MET A 1 329 ? 7.830 -6.248 -2.067 1.00 36.47 329 MET A N 1
ATOM 2589 C CA . MET A 1 329 ? 9.095 -6.173 -1.287 1.00 36.47 329 MET A CA 1
ATOM 2590 C C . MET A 1 329 ? 10.444 -6.000 -1.992 1.00 36.47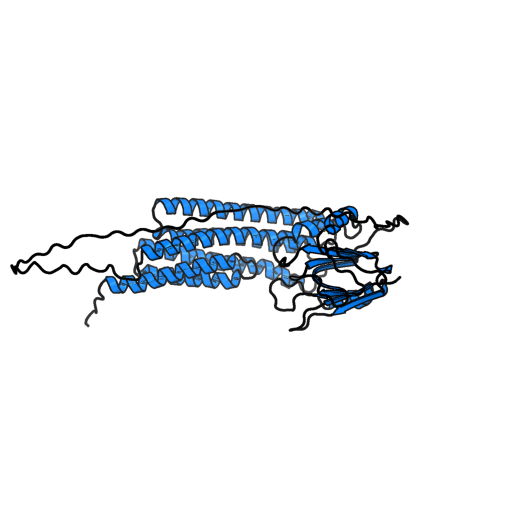 329 MET A C 1
ATOM 2592 O O . MET A 1 329 ? 11.435 -5.829 -1.298 1.00 36.47 329 MET A O 1
ATOM 2596 N N . MET A 1 330 ? 10.559 -5.958 -3.321 1.00 38.22 330 MET A N 1
ATOM 2597 C CA . MET A 1 330 ? 11.900 -5.896 -3.952 1.00 38.22 330 MET A CA 1
ATOM 2598 C C . MET A 1 330 ? 11.917 -5.132 -5.285 1.00 38.22 330 MET A C 1
ATOM 2600 O O . MET A 1 330 ? 12.586 -5.531 -6.238 1.00 38.22 330 MET A O 1
ATOM 2604 N N . GLY A 1 331 ? 11.132 -4.058 -5.401 1.00 39.38 331 GLY A N 1
ATOM 2605 C CA . GLY A 1 331 ? 11.237 -3.127 -6.534 1.00 39.38 331 GLY A CA 1
ATOM 2606 C C . GLY A 1 331 ? 12.467 -2.215 -6.448 1.00 39.38 331 GLY A C 1
ATOM 2607 O O . GLY A 1 331 ? 12.959 -1.762 -7.471 1.00 39.38 331 GLY A O 1
ATOM 2608 N N . VAL A 1 332 ? 12.997 -1.983 -5.242 1.00 41.25 332 VAL A N 1
ATOM 2609 C CA . VAL A 1 332 ? 13.976 -0.912 -4.988 1.00 41.25 332 VAL A CA 1
ATOM 2610 C C . VAL A 1 332 ? 15.416 -1.322 -5.315 1.00 41.25 332 VAL A C 1
ATOM 2612 O O . VAL A 1 332 ? 16.157 -0.528 -5.883 1.00 41.25 332 VAL A O 1
ATOM 2615 N N . VAL A 1 333 ? 15.822 -2.564 -5.025 1.00 41.16 333 VAL A N 1
ATOM 2616 C CA . VAL A 1 333 ? 17.244 -2.942 -5.141 1.00 41.16 333 VAL A CA 1
ATOM 2617 C C . VAL A 1 333 ? 17.643 -3.266 -6.584 1.00 41.16 333 VAL A C 1
ATOM 2619 O O . VAL A 1 333 ? 18.672 -2.793 -7.039 1.00 41.16 333 VAL A O 1
ATOM 2622 N N . VAL A 1 334 ? 16.823 -3.996 -7.349 1.00 44.16 334 VAL A N 1
ATOM 2623 C CA . VAL A 1 334 ? 17.200 -4.404 -8.722 1.00 44.16 334 VAL A CA 1
ATOM 2624 C C . VAL A 1 334 ? 16.895 -3.314 -9.764 1.00 44.16 334 VAL A C 1
ATOM 2626 O O . VAL A 1 334 ? 17.610 -3.199 -10.756 1.00 44.16 334 VAL A O 1
ATOM 2629 N N . ALA A 1 335 ? 15.886 -2.461 -9.538 1.00 41.47 335 ALA A N 1
ATOM 2630 C CA . ALA A 1 335 ? 15.599 -1.344 -10.446 1.00 41.47 335 ALA A CA 1
ATOM 2631 C C . ALA A 1 335 ? 16.658 -0.231 -10.361 1.00 41.47 335 ALA A C 1
ATOM 2633 O O . ALA A 1 335 ? 17.057 0.292 -11.397 1.00 41.47 335 ALA A O 1
ATOM 2634 N N . GLY A 1 336 ? 17.170 0.076 -9.159 1.00 40.91 336 GLY A N 1
ATOM 2635 C CA . GLY A 1 336 ? 18.205 1.103 -8.966 1.00 40.91 336 GLY A CA 1
ATOM 2636 C C . GLY A 1 336 ? 19.571 0.744 -9.565 1.00 40.91 336 GLY A C 1
ATOM 2637 O O . GLY A 1 336 ? 20.364 1.629 -9.873 1.00 40.91 336 GLY A O 1
ATOM 2638 N N . ILE A 1 337 ? 19.824 -0.548 -9.770 1.00 44.31 337 ILE A N 1
ATOM 2639 C CA . ILE A 1 337 ? 21.072 -1.089 -10.317 1.00 44.31 337 ILE A CA 1
ATOM 2640 C C . ILE A 1 337 ? 21.119 -0.981 -11.847 1.00 44.31 337 ILE A C 1
ATOM 2642 O O . ILE A 1 337 ? 22.134 -0.597 -12.418 1.00 44.31 337 ILE A O 1
ATOM 2646 N N . ILE A 1 338 ? 19.996 -1.244 -12.518 1.00 45.03 338 ILE A N 1
ATOM 2647 C CA . ILE A 1 338 ? 19.917 -1.238 -13.990 1.00 45.03 338 ILE A CA 1
ATOM 2648 C C . ILE A 1 338 ? 19.564 0.167 -14.529 1.00 45.03 338 ILE A C 1
ATOM 2650 O O . ILE A 1 338 ? 19.773 0.457 -15.701 1.00 45.03 338 ILE A O 1
ATOM 2654 N N . GLN A 1 339 ? 19.091 1.085 -13.674 1.00 44.97 339 GLN A N 1
ATOM 2655 C CA . GLN A 1 339 ? 18.780 2.475 -14.052 1.00 44.97 339 GLN A CA 1
ATOM 2656 C C . GLN A 1 339 ? 19.982 3.425 -14.114 1.00 44.97 339 GLN A C 1
ATOM 2658 O O . GLN A 1 339 ? 19.821 4.555 -14.587 1.00 44.97 339 GLN A O 1
ATOM 2663 N N . LYS A 1 340 ? 21.187 3.001 -13.704 1.00 40.81 340 LYS A N 1
ATOM 2664 C CA . LYS A 1 340 ? 22.422 3.763 -13.951 1.00 40.81 340 LYS A CA 1
ATOM 2665 C C . LYS A 1 340 ? 22.810 3.679 -15.434 1.00 40.81 340 LYS A C 1
ATOM 2667 O O . LYS A 1 340 ? 23.737 2.980 -15.810 1.00 40.81 340 LYS A O 1
ATOM 2672 N N . GLY A 1 341 ? 22.100 4.439 -16.264 1.00 40.09 341 GLY A N 1
ATOM 2673 C CA . GLY A 1 341 ? 22.416 4.656 -17.673 1.00 40.09 341 GLY A CA 1
ATOM 2674 C C . GLY A 1 341 ? 21.924 3.534 -18.586 1.00 40.09 341 GLY A C 1
ATOM 2675 O O . GLY A 1 341 ? 22.513 2.463 -18.662 1.00 40.09 341 GLY A O 1
ATOM 2676 N N . ILE A 1 342 ? 20.893 3.835 -19.377 1.00 43.75 342 ILE A N 1
ATOM 2677 C CA . ILE A 1 342 ? 20.298 2.970 -20.418 1.00 43.75 342 ILE A CA 1
ATOM 2678 C C . ILE A 1 342 ? 21.322 2.595 -21.526 1.00 43.75 342 ILE A C 1
ATOM 2680 O O . ILE A 1 342 ? 21.008 1.870 -22.462 1.00 43.75 342 ILE A O 1
ATOM 2684 N N . SER A 1 343 ? 22.576 3.046 -21.431 1.00 52.56 343 SER A N 1
ATOM 2685 C CA . SER A 1 343 ? 23.643 2.764 -22.392 1.00 52.56 343 SER A CA 1
ATOM 2686 C C . SER A 1 343 ? 24.677 1.729 -21.934 1.00 52.56 343 SER A C 1
ATOM 2688 O O . SER A 1 343 ? 25.468 1.295 -22.769 1.00 52.56 343 SER A O 1
ATOM 2690 N N . LYS A 1 344 ? 24.715 1.309 -20.657 1.00 58.41 344 LYS A N 1
ATOM 2691 C CA . LYS A 1 344 ? 25.740 0.352 -20.206 1.00 58.41 344 LYS A CA 1
ATOM 2692 C C . LYS A 1 344 ? 25.250 -0.578 -19.101 1.00 58.41 344 LYS A C 1
ATOM 2694 O O . LYS A 1 344 ? 25.223 -0.217 -17.930 1.00 58.41 344 LYS A O 1
ATOM 2699 N N . VAL A 1 345 ? 24.923 -1.809 -19.483 1.00 62.91 345 VAL A N 1
ATOM 2700 C CA . VAL A 1 345 ? 24.608 -2.880 -18.534 1.00 62.91 345 VAL A CA 1
ATOM 2701 C C . VAL A 1 345 ? 25.903 -3.389 -17.889 1.00 62.91 345 VAL A C 1
ATOM 2703 O O . VAL A 1 345 ? 26.793 -3.878 -18.586 1.00 62.91 345 VAL A O 1
ATOM 2706 N N . ASP A 1 346 ? 26.023 -3.289 -16.561 1.00 73.25 346 ASP A N 1
ATOM 2707 C CA . ASP A 1 346 ? 27.105 -3.953 -15.825 1.00 73.25 346 ASP A CA 1
ATOM 2708 C C . ASP A 1 346 ? 26.762 -5.435 -15.609 1.00 73.25 346 ASP A C 1
ATOM 2710 O O . ASP A 1 346 ? 26.044 -5.827 -14.684 1.00 73.25 346 ASP A O 1
ATOM 2714 N N . ILE A 1 347 ? 27.290 -6.281 -16.495 1.00 69.94 347 ILE A N 1
ATOM 2715 C CA . ILE A 1 347 ? 27.106 -7.737 -16.457 1.00 69.94 347 ILE A CA 1
ATOM 2716 C C . ILE A 1 347 ? 27.599 -8.329 -15.127 1.00 69.94 347 ILE A C 1
ATOM 2718 O O . ILE A 1 347 ? 27.056 -9.334 -14.660 1.00 69.94 347 ILE A O 1
ATOM 2722 N N . GLN A 1 348 ? 28.601 -7.722 -14.476 1.00 73.38 348 GLN A N 1
ATOM 2723 C CA . GLN A 1 348 ? 29.119 -8.239 -13.207 1.00 73.38 348 GLN A CA 1
ATOM 2724 C C . GLN A 1 348 ? 28.065 -8.172 -12.104 1.00 73.38 348 GLN A C 1
ATOM 2726 O O . GLN A 1 348 ? 27.973 -9.078 -11.272 1.00 73.38 348 GLN A O 1
ATOM 2731 N N . GLU A 1 349 ? 27.224 -7.144 -12.129 1.00 69.25 349 GLU A N 1
ATOM 2732 C CA . GLU A 1 349 ? 26.157 -6.992 -11.155 1.00 69.25 349 GLU A CA 1
ATOM 2733 C C . GLU A 1 349 ? 24.990 -7.946 -11.436 1.00 69.25 349 GLU A C 1
ATOM 2735 O O . GLU A 1 349 ? 24.452 -8.555 -10.508 1.00 69.25 349 GLU A O 1
ATOM 2740 N N . ILE A 1 350 ? 24.674 -8.186 -12.714 1.00 78.06 350 ILE A N 1
ATOM 2741 C CA . ILE A 1 350 ? 23.701 -9.210 -13.131 1.00 78.06 350 ILE A CA 1
ATOM 2742 C C . ILE A 1 350 ? 24.134 -10.604 -12.663 1.00 78.06 350 ILE A C 1
ATOM 2744 O O . ILE A 1 350 ? 23.309 -11.367 -12.151 1.00 78.06 350 ILE A O 1
ATOM 2748 N N . ASN A 1 351 ? 25.427 -10.924 -12.753 1.00 79.81 351 ASN A N 1
ATOM 2749 C CA . ASN A 1 351 ? 25.961 -12.220 -12.326 1.00 79.81 351 ASN A CA 1
ATOM 2750 C C . ASN A 1 351 ? 25.682 -12.531 -10.850 1.00 79.81 351 ASN A C 1
ATOM 2752 O O . ASN A 1 351 ? 25.476 -13.693 -10.498 1.00 79.81 351 ASN A O 1
ATOM 2756 N N . LYS A 1 352 ? 25.595 -11.515 -9.984 1.00 81.44 352 LYS A N 1
ATOM 2757 C CA . LYS A 1 352 ? 25.233 -11.710 -8.573 1.00 81.44 352 LYS A CA 1
ATOM 2758 C C . LYS A 1 352 ? 23.823 -12.293 -8.417 1.00 81.44 352 LYS A C 1
ATOM 2760 O O . LYS A 1 352 ? 23.599 -13.120 -7.535 1.00 81.44 352 LYS A O 1
ATOM 2765 N N . TYR A 1 353 ? 22.893 -11.895 -9.285 1.00 82.31 353 TYR A N 1
ATOM 2766 C CA . TYR A 1 353 ? 21.487 -12.315 -9.255 1.00 82.31 353 TYR A CA 1
ATOM 2767 C C . TYR A 1 353 ? 21.201 -13.585 -10.069 1.00 82.31 353 TYR A C 1
ATOM 2769 O O . TYR A 1 353 ? 20.167 -14.232 -9.871 1.00 82.31 353 TYR A O 1
ATOM 2777 N N . LEU A 1 354 ? 22.119 -13.981 -10.9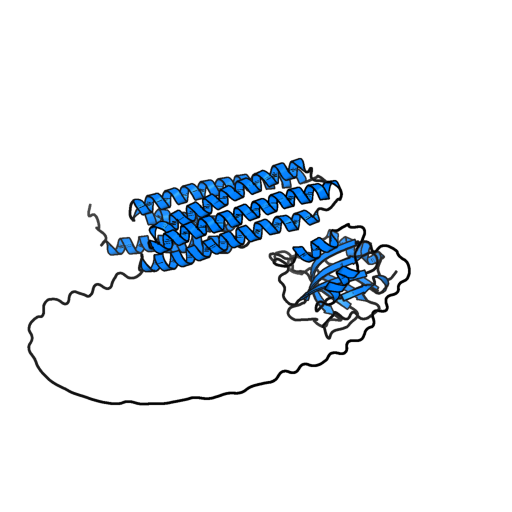55 1.00 88.38 354 LEU A N 1
ATOM 2778 C CA . LEU A 1 354 ? 22.026 -15.245 -11.690 1.00 88.38 354 LEU A CA 1
ATOM 2779 C C . LEU A 1 354 ? 22.189 -16.479 -10.789 1.00 88.38 354 LEU A C 1
ATOM 2781 O O . LEU A 1 354 ? 21.712 -17.551 -11.145 1.00 88.38 354 LEU A O 1
ATOM 2785 N N . ASN A 1 355 ? 22.757 -16.312 -9.592 1.00 89.12 355 ASN A N 1
ATOM 2786 C CA . ASN A 1 355 ? 22.849 -17.365 -8.574 1.00 89.12 355 ASN A CA 1
ATOM 2787 C C . ASN A 1 355 ? 21.555 -17.550 -7.753 1.00 89.12 355 ASN A C 1
ATOM 2789 O O . ASN A 1 355 ? 21.535 -18.309 -6.787 1.00 89.12 355 ASN A O 1
ATOM 2793 N N . SER A 1 356 ? 20.466 -16.850 -8.083 1.00 90.44 356 SER A N 1
ATOM 2794 C CA . SER A 1 356 ? 19.168 -17.067 -7.436 1.00 90.44 356 SER A CA 1
ATOM 2795 C C . SER A 1 356 ? 18.444 -18.269 -8.044 1.00 90.44 356 SER A C 1
ATOM 2797 O O . SER A 1 356 ? 18.418 -18.448 -9.260 1.00 90.44 356 SER A O 1
ATOM 2799 N N . ASN A 1 357 ? 17.789 -19.081 -7.207 1.00 93.62 357 ASN A N 1
ATOM 2800 C CA . ASN A 1 357 ? 17.031 -20.247 -7.673 1.00 93.62 357 ASN A CA 1
ATOM 2801 C C . ASN A 1 357 ? 15.975 -19.856 -8.721 1.00 93.62 357 ASN A C 1
ATOM 2803 O O . ASN A 1 357 ? 15.089 -19.049 -8.436 1.00 93.62 357 ASN A O 1
ATOM 2807 N N . GLY A 1 358 ? 16.032 -20.476 -9.897 1.00 93.38 358 GLY A N 1
ATOM 2808 C CA . GLY A 1 358 ? 15.166 -20.220 -11.046 1.00 93.38 358 GLY A CA 1
ATOM 2809 C C . GLY A 1 358 ? 15.699 -19.174 -12.031 1.00 93.38 358 GLY A C 1
ATOM 2810 O O . GLY A 1 358 ? 15.089 -19.018 -13.083 1.00 93.38 358 GLY A O 1
ATOM 2811 N N . SER A 1 359 ? 16.797 -18.471 -11.730 1.00 96.25 359 SER A N 1
ATOM 2812 C CA . SER A 1 359 ? 17.412 -17.510 -12.655 1.00 96.25 359 SER A CA 1
ATOM 2813 C C . SER A 1 359 ? 18.176 -18.208 -13.782 1.00 96.25 359 SER A C 1
ATOM 2815 O O . SER A 1 359 ? 18.732 -19.288 -13.582 1.00 96.25 359 SER A O 1
ATOM 2817 N N . PHE A 1 360 ? 18.240 -17.583 -14.958 1.00 96.88 360 PHE A N 1
ATOM 2818 C CA . PHE A 1 360 ? 19.121 -18.007 -16.048 1.00 96.88 360 PHE A CA 1
ATOM 2819 C C . PHE A 1 360 ? 19.405 -16.870 -17.035 1.00 96.88 360 PHE A C 1
ATOM 2821 O O . PHE A 1 360 ? 18.687 -15.871 -17.090 1.00 96.88 360 PHE A O 1
ATOM 2828 N N . ILE A 1 361 ? 20.446 -17.067 -17.840 1.00 96.25 361 ILE A N 1
ATOM 2829 C CA . ILE A 1 361 ? 20.819 -16.226 -18.976 1.00 96.25 361 ILE A CA 1
ATOM 2830 C C . ILE A 1 361 ? 21.004 -17.116 -20.205 1.00 96.25 361 ILE A C 1
ATOM 2832 O O . ILE A 1 361 ? 21.568 -18.205 -20.106 1.00 96.25 361 ILE A O 1
ATOM 2836 N N . ILE A 1 362 ? 20.514 -16.666 -21.356 1.00 96.62 362 ILE A N 1
ATOM 2837 C CA . ILE A 1 362 ? 20.741 -17.315 -22.646 1.00 96.62 362 ILE A CA 1
ATOM 2838 C C . ILE A 1 362 ? 20.977 -16.260 -23.724 1.00 96.62 362 ILE A C 1
ATOM 2840 O O . ILE A 1 362 ? 20.292 -15.241 -23.757 1.00 96.62 362 ILE A O 1
ATOM 2844 N N . SER A 1 363 ? 21.933 -16.500 -24.621 1.00 96.38 363 SER A N 1
ATOM 2845 C CA . SER A 1 363 ? 22.173 -15.593 -25.745 1.00 96.38 363 SER A CA 1
ATOM 2846 C C . SER A 1 363 ? 21.000 -15.599 -26.732 1.00 96.38 363 SER A C 1
ATOM 2848 O O . SER A 1 363 ? 20.429 -16.654 -27.010 1.00 96.38 363 SER A O 1
ATOM 2850 N N . LEU A 1 364 ? 20.661 -14.439 -27.300 1.00 95.69 364 LEU A N 1
ATOM 2851 C CA . LEU A 1 364 ? 19.616 -14.310 -28.320 1.00 95.69 364 LEU A CA 1
ATOM 2852 C C . LEU A 1 364 ? 19.914 -15.135 -29.580 1.00 95.69 364 LEU A C 1
ATOM 2854 O O . LEU A 1 364 ? 18.981 -15.665 -30.183 1.00 95.69 364 LEU A O 1
ATOM 2858 N N . SER A 1 365 ? 21.186 -15.331 -29.933 1.00 96.12 365 SER A N 1
ATOM 2859 C CA . SER A 1 365 ? 21.597 -16.183 -31.063 1.00 96.12 365 SER A CA 1
ATOM 2860 C C . SER A 1 365 ? 21.250 -17.665 -30.844 1.00 96.12 365 SER A C 1
ATOM 2862 O O . SER A 1 365 ? 21.007 -18.420 -31.796 1.00 96.12 365 SER A O 1
ATOM 2864 N N . ASN A 1 366 ? 21.145 -18.073 -29.574 1.00 97.56 366 ASN A N 1
ATOM 2865 C CA . ASN A 1 366 ? 20.726 -19.401 -29.138 1.00 97.56 366 ASN A CA 1
ATOM 2866 C C . ASN A 1 366 ? 19.206 -19.539 -28.983 1.00 97.56 366 ASN A C 1
ATOM 2868 O O . ASN A 1 366 ? 18.733 -20.634 -28.682 1.00 97.56 366 ASN A O 1
ATOM 2872 N N . ILE A 1 367 ? 18.426 -18.481 -29.198 1.00 97.75 367 ILE A N 1
ATOM 2873 C CA . ILE A 1 367 ? 16.963 -18.548 -29.235 1.00 97.75 367 ILE A CA 1
ATOM 2874 C C . ILE A 1 367 ? 16.539 -18.788 -30.688 1.00 97.75 367 ILE A C 1
ATOM 2876 O O . ILE A 1 367 ? 16.947 -18.064 -31.589 1.00 97.75 367 ILE A O 1
ATOM 2880 N N . SER A 1 368 ? 15.755 -19.838 -30.937 1.00 97.62 368 SER A N 1
ATOM 2881 C CA . SER A 1 368 ? 15.210 -20.143 -32.266 1.00 97.62 368 SER A CA 1
ATOM 2882 C C . SER A 1 368 ? 13.937 -19.353 -32.559 1.00 97.62 368 SER A C 1
ATOM 2884 O O . SER A 1 368 ? 13.728 -18.932 -33.692 1.00 97.62 368 SER A O 1
ATOM 2886 N N . SER A 1 369 ? 13.100 -19.123 -31.546 1.00 98.06 369 SER A N 1
ATOM 2887 C CA . SER A 1 369 ? 11.907 -18.284 -31.661 1.00 98.06 369 SER A CA 1
ATOM 2888 C C . SER A 1 369 ? 11.497 -17.706 -30.313 1.00 98.06 369 SER A C 1
ATOM 2890 O O . SER A 1 369 ? 11.652 -18.356 -29.279 1.00 98.06 369 SER A O 1
ATOM 2892 N N . ILE A 1 370 ? 10.904 -16.516 -30.330 1.00 98.00 370 ILE A N 1
ATOM 2893 C CA . ILE A 1 370 ? 10.270 -15.879 -29.174 1.00 98.00 370 ILE A CA 1
ATOM 2894 C C . ILE A 1 370 ? 8.876 -15.400 -29.574 1.00 98.00 370 ILE A C 1
ATOM 2896 O O . ILE A 1 370 ? 8.682 -14.896 -30.676 1.00 98.00 370 ILE A O 1
ATOM 2900 N N . SER A 1 371 ? 7.899 -15.579 -28.690 1.00 97.81 371 SER A N 1
ATOM 2901 C CA . SER A 1 371 ? 6.539 -15.082 -28.891 1.00 97.81 371 SER A CA 1
ATOM 2902 C C . SER A 1 371 ? 5.931 -14.589 -27.584 1.00 97.81 371 SER A C 1
ATOM 2904 O O . SER A 1 371 ? 6.226 -15.105 -26.505 1.00 97.81 371 SER A O 1
ATOM 2906 N N . ALA A 1 372 ? 5.062 -13.594 -27.691 1.00 97.31 372 ALA A N 1
ATOM 2907 C CA . ALA A 1 372 ? 4.332 -12.991 -26.593 1.00 97.31 372 ALA A CA 1
ATOM 2908 C C . ALA A 1 372 ? 2.838 -12.934 -26.920 1.00 97.31 372 ALA A C 1
ATOM 2910 O O . ALA A 1 372 ? 2.447 -12.628 -28.046 1.00 97.31 372 ALA A O 1
ATOM 2911 N N . ASN A 1 373 ? 1.989 -13.191 -25.927 1.00 96.19 373 ASN A N 1
ATOM 2912 C CA . ASN A 1 373 ? 0.545 -13.041 -26.065 1.00 96.19 373 ASN A CA 1
ATOM 2913 C C . ASN A 1 373 ? -0.016 -12.180 -24.936 1.00 96.19 373 ASN A C 1
ATOM 2915 O O . ASN A 1 373 ? 0.363 -12.330 -23.772 1.00 96.19 373 ASN A O 1
ATOM 2919 N N . VAL A 1 374 ? -0.928 -11.283 -25.298 1.00 91.44 374 VAL A N 1
ATOM 2920 C CA . VAL A 1 374 ? -1.568 -10.333 -24.391 1.00 91.44 374 VAL A CA 1
ATOM 2921 C C . VAL A 1 374 ? -2.585 -11.023 -23.493 1.00 91.44 374 VAL A C 1
ATOM 2923 O O . VAL A 1 374 ? -3.197 -12.027 -23.860 1.00 91.44 374 VAL A O 1
ATOM 2926 N N . SER A 1 375 ? -2.797 -10.466 -22.302 1.00 80.56 375 SER A N 1
ATOM 2927 C CA . SER A 1 375 ? -3.806 -11.000 -21.392 1.00 80.56 375 SER A CA 1
ATOM 2928 C C . SER A 1 375 ? -5.202 -10.708 -21.941 1.00 80.56 375 SER A C 1
ATOM 2930 O O . SER A 1 375 ? -5.535 -9.569 -22.271 1.00 80.56 375 SER A O 1
ATOM 2932 N N . MET A 1 376 ? -6.035 -11.744 -21.993 1.00 78.62 376 MET A N 1
ATOM 2933 C CA . MET A 1 376 ? -7.483 -11.615 -22.161 1.00 78.62 376 MET A CA 1
ATOM 2934 C C . MET A 1 376 ? -8.152 -11.710 -20.786 1.00 78.62 376 MET A C 1
ATOM 2936 O O . MET A 1 376 ? -7.559 -12.218 -19.840 1.00 78.62 376 MET A O 1
ATOM 2940 N N . MET A 1 377 ? -9.405 -11.263 -20.668 1.00 69.12 377 MET A N 1
ATOM 2941 C CA . MET A 1 377 ? -10.125 -11.105 -19.390 1.00 69.12 377 MET A CA 1
ATOM 2942 C C . MET A 1 377 ? -10.078 -12.329 -18.445 1.00 69.12 377 MET A C 1
ATOM 2944 O O . MET A 1 377 ? -10.166 -12.159 -17.236 1.00 69.12 377 MET A O 1
ATOM 2948 N N . LEU A 1 378 ? -9.899 -13.547 -18.974 1.00 74.00 378 LEU A N 1
ATOM 2949 C CA . LEU A 1 378 ? -9.791 -14.795 -18.199 1.00 74.00 378 LEU A CA 1
ATOM 2950 C C . LEU A 1 378 ? -8.513 -15.607 -18.477 1.00 74.00 378 LEU A C 1
ATOM 2952 O O . LEU A 1 378 ? -8.319 -16.668 -17.889 1.00 74.00 378 LEU A O 1
ATOM 2956 N N . LYS A 1 379 ? -7.640 -15.143 -19.379 1.00 80.75 379 LYS A N 1
ATOM 2957 C CA . LYS A 1 379 ? -6.387 -15.827 -19.728 1.00 80.75 379 LYS A CA 1
ATOM 2958 C C . LYS A 1 379 ? -5.210 -14.904 -19.429 1.00 80.75 379 LYS A C 1
ATOM 2960 O O . LYS A 1 379 ? -5.143 -13.783 -19.938 1.00 80.75 379 LYS A O 1
ATOM 2965 N N . GLY A 1 380 ? -4.288 -15.379 -18.593 1.00 85.25 380 GLY A N 1
ATOM 2966 C CA . GLY A 1 380 ? -3.029 -14.679 -18.340 1.00 85.25 380 GLY A CA 1
ATOM 2967 C C . GLY A 1 380 ? -2.249 -14.483 -19.640 1.00 85.25 380 GLY A C 1
ATOM 2968 O O . GLY A 1 380 ? -2.341 -15.309 -20.550 1.00 85.25 380 GLY A O 1
ATOM 2969 N N . SER A 1 381 ? -1.504 -13.383 -19.737 1.00 92.88 381 SER A N 1
ATOM 2970 C CA . SER A 1 381 ? -0.509 -13.224 -20.799 1.00 92.88 381 SER A CA 1
ATOM 2971 C C . SER A 1 381 ? 0.630 -14.220 -20.608 1.00 92.88 381 SER A C 1
ATOM 2973 O O . SER A 1 381 ? 0.872 -14.703 -19.496 1.00 92.88 381 SER A O 1
ATOM 2975 N N . PHE A 1 382 ? 1.361 -14.497 -21.681 1.00 96.00 382 PHE A N 1
ATOM 2976 C CA . PHE A 1 382 ? 2.545 -15.344 -21.625 1.00 96.00 382 PHE A CA 1
ATOM 2977 C C . PHE A 1 382 ? 3.636 -14.859 -22.574 1.00 96.00 382 PHE A C 1
ATOM 2979 O O . PHE A 1 382 ? 3.354 -14.198 -23.573 1.00 96.00 382 PHE A O 1
ATOM 2986 N N . ILE A 1 383 ? 4.874 -15.230 -22.259 1.00 97.56 383 ILE A N 1
ATOM 2987 C CA . ILE A 1 383 ? 6.019 -15.169 -23.170 1.00 97.56 383 ILE A CA 1
ATOM 2988 C C . ILE A 1 383 ? 6.563 -16.588 -23.295 1.00 97.56 383 ILE A C 1
ATOM 2990 O O . ILE A 1 383 ? 6.783 -17.258 -22.287 1.00 97.56 383 ILE A O 1
ATOM 2994 N N . ARG A 1 384 ? 6.779 -17.049 -24.525 1.00 98.25 384 ARG A N 1
ATOM 2995 C CA . ARG A 1 384 ? 7.406 -18.339 -24.821 1.00 98.25 384 ARG A CA 1
ATOM 2996 C C . ARG A 1 384 ? 8.678 -18.122 -25.613 1.00 98.25 384 ARG A C 1
ATOM 2998 O O . ARG A 1 384 ? 8.660 -17.395 -26.605 1.00 98.25 384 ARG A O 1
ATOM 3005 N N . ILE A 1 385 ? 9.747 -18.783 -25.194 1.00 98.06 385 ILE A N 1
ATOM 3006 C CA . ILE A 1 385 ? 10.993 -18.874 -25.954 1.00 98.06 385 ILE A CA 1
ATOM 3007 C C . ILE A 1 385 ? 11.270 -20.336 -26.287 1.00 98.06 385 ILE A C 1
ATOM 3009 O O . ILE A 1 385 ? 11.087 -21.212 -25.443 1.00 98.06 385 ILE A O 1
ATOM 3013 N N . SER A 1 386 ? 11.728 -20.580 -27.506 1.00 98.38 386 SER A N 1
ATOM 3014 C CA . SER A 1 386 ? 12.293 -21.856 -27.936 1.00 98.38 386 SER A CA 1
ATOM 3015 C C . SER A 1 386 ? 13.771 -21.644 -28.213 1.00 98.38 386 SER A C 1
ATOM 3017 O O . SER A 1 386 ? 14.158 -20.627 -28.791 1.00 98.38 386 SER A O 1
ATOM 3019 N N . THR A 1 387 ? 14.608 -22.569 -27.768 1.00 98.00 387 THR A N 1
ATOM 3020 C CA . THR A 1 387 ? 16.060 -22.399 -27.744 1.00 98.00 387 THR A CA 1
ATOM 3021 C C . THR A 1 387 ? 16.754 -23.529 -28.500 1.00 98.00 387 THR A C 1
ATOM 3023 O O . THR A 1 387 ? 16.248 -24.643 -28.596 1.00 98.00 387 THR A O 1
ATOM 3026 N N . LYS A 1 388 ? 17.925 -23.237 -29.074 1.00 97.88 388 LYS A N 1
ATOM 3027 C CA . LYS A 1 388 ? 18.805 -24.202 -29.756 1.00 97.88 388 LYS A CA 1
ATOM 3028 C C . LYS A 1 388 ? 19.624 -25.027 -28.755 1.00 97.88 388 LYS A C 1
ATOM 3030 O O . LYS A 1 388 ? 20.057 -26.130 -29.066 1.00 97.88 388 LYS A O 1
ATOM 3035 N N . VAL A 1 389 ? 19.827 -24.485 -27.555 1.00 96.88 389 VAL A N 1
ATOM 3036 C CA . VAL A 1 389 ? 20.532 -25.123 -26.435 1.00 96.88 389 VAL A CA 1
ATOM 3037 C C . VAL A 1 389 ? 19.592 -25.241 -25.237 1.00 96.88 389 VAL A C 1
ATOM 3039 O O . VAL A 1 389 ? 18.755 -24.353 -25.051 1.00 96.88 389 VAL A O 1
ATOM 3042 N N . PRO A 1 390 ? 19.701 -26.295 -24.415 1.00 97.38 390 PRO A N 1
ATOM 3043 C CA . PRO A 1 390 ? 18.809 -26.465 -23.279 1.00 97.38 390 PRO A CA 1
ATOM 3044 C C . PRO A 1 390 ? 19.035 -25.366 -22.232 1.00 97.38 390 PRO A C 1
ATOM 3046 O O . PRO A 1 390 ? 20.163 -25.099 -21.817 1.00 97.38 390 PRO A O 1
ATOM 3049 N N . VAL A 1 391 ? 17.948 -24.759 -21.766 1.00 97.38 391 VAL A N 1
ATOM 3050 C CA . VAL A 1 391 ? 17.937 -23.833 -20.632 1.00 97.38 391 VAL A CA 1
ATOM 3051 C C . VAL A 1 391 ? 17.935 -24.640 -19.341 1.00 97.38 391 VAL A C 1
ATOM 3053 O O . VAL A 1 391 ? 17.110 -25.536 -19.170 1.00 97.38 391 VAL A O 1
ATOM 3056 N N . ASN A 1 392 ? 18.839 -24.309 -18.418 1.00 96.50 392 ASN A N 1
ATOM 3057 C CA . ASN A 1 392 ? 18.928 -24.927 -17.096 1.00 96.50 392 ASN A CA 1
ATOM 3058 C C . ASN A 1 392 ? 18.866 -23.842 -16.008 1.00 96.50 392 ASN A C 1
ATOM 3060 O O . ASN A 1 392 ? 19.902 -23.260 -15.675 1.00 96.50 392 ASN A O 1
ATOM 3064 N N . PRO A 1 393 ? 17.672 -23.518 -15.477 1.00 96.56 393 PRO A N 1
ATOM 3065 C CA . PRO A 1 393 ? 17.541 -22.513 -14.433 1.00 96.56 393 PRO A CA 1
ATOM 3066 C C . PRO A 1 393 ? 18.299 -22.912 -13.169 1.00 96.56 393 PRO A C 1
ATOM 3068 O O . PRO A 1 393 ? 18.184 -24.046 -12.690 1.00 96.56 393 PRO A O 1
ATOM 3071 N N . TYR A 1 394 ? 19.034 -21.958 -12.599 1.00 95.81 394 TYR A N 1
ATOM 3072 C CA . TYR A 1 394 ? 19.889 -22.178 -11.439 1.00 95.81 394 TYR A CA 1
ATOM 3073 C C . TYR A 1 394 ? 19.116 -22.806 -10.272 1.00 95.81 394 TYR A C 1
ATOM 3075 O O . TYR A 1 394 ? 17.979 -22.429 -9.984 1.00 95.81 394 TYR A O 1
ATOM 3083 N N . GLY A 1 395 ? 19.712 -23.788 -9.593 1.00 92.81 395 GLY A N 1
ATOM 3084 C CA . GLY A 1 395 ? 19.091 -24.454 -8.443 1.00 92.81 395 GLY A CA 1
ATOM 3085 C C . GLY A 1 395 ? 17.817 -25.253 -8.760 1.00 92.81 395 GLY A C 1
ATOM 3086 O O . GLY A 1 395 ? 17.088 -25.633 -7.840 1.00 92.81 395 GLY A O 1
ATOM 3087 N N . THR A 1 396 ? 17.528 -25.519 -10.038 1.00 92.44 396 THR A N 1
ATOM 3088 C CA . THR A 1 396 ? 16.442 -26.412 -10.463 1.00 92.44 396 THR A CA 1
ATOM 3089 C C . THR A 1 396 ? 17.002 -27.710 -11.049 1.00 92.44 396 THR A C 1
ATOM 3091 O O . THR A 1 396 ? 18.159 -27.782 -11.449 1.00 92.44 396 THR A O 1
ATOM 3094 N N . LYS A 1 397 ? 16.187 -28.772 -11.063 1.00 95.56 397 LYS A N 1
ATOM 3095 C CA . LYS A 1 397 ? 16.534 -30.068 -11.682 1.00 95.56 397 LYS A CA 1
ATOM 3096 C C . LYS A 1 397 ? 15.934 -30.226 -13.084 1.00 95.56 397 LYS A C 1
ATOM 3098 O O . LYS A 1 397 ? 15.871 -31.339 -13.596 1.00 95.56 397 LYS A O 1
ATOM 3103 N N . ILE A 1 398 ? 15.400 -29.148 -13.654 1.00 94.38 398 ILE A N 1
ATOM 3104 C CA . ILE A 1 398 ? 14.636 -29.181 -14.900 1.00 94.38 398 ILE A CA 1
ATOM 3105 C C . ILE A 1 398 ? 15.434 -28.430 -15.953 1.00 94.38 398 ILE A C 1
ATOM 3107 O O . ILE A 1 398 ? 15.797 -27.278 -15.750 1.00 94.38 398 ILE A O 1
ATOM 3111 N N . SER A 1 399 ? 15.672 -29.090 -17.078 1.00 97.00 399 SER A N 1
ATOM 3112 C CA . SER A 1 399 ? 16.251 -28.492 -18.271 1.00 97.00 399 SER A CA 1
ATOM 3113 C C . SER A 1 39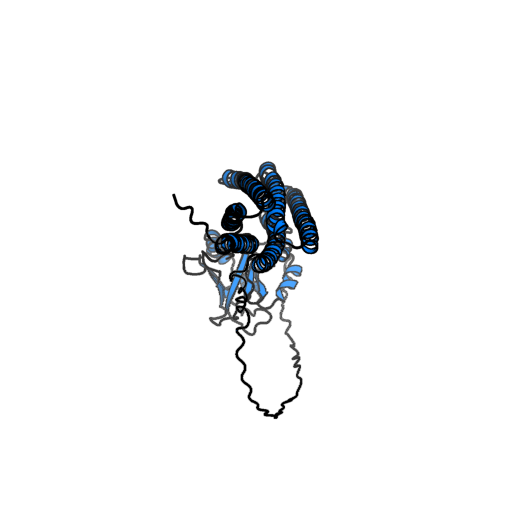9 ? 15.398 -28.823 -19.489 1.00 97.00 399 SER A C 1
ATOM 3115 O O . SER A 1 399 ? 14.660 -29.813 -19.486 1.00 97.00 399 SER A O 1
ATOM 3117 N N . GLY A 1 400 ? 15.477 -27.979 -20.514 1.00 97.62 400 GLY A N 1
ATOM 3118 C CA . GLY A 1 400 ? 14.717 -28.165 -21.746 1.00 97.62 400 GLY A CA 1
ATOM 3119 C C . GLY A 1 400 ? 14.852 -27.000 -22.714 1.00 97.62 400 GLY A C 1
ATOM 3120 O O . GLY A 1 400 ? 15.593 -26.056 -22.448 1.00 97.62 400 GLY A O 1
ATOM 3121 N N . TYR A 1 401 ? 14.154 -27.075 -23.840 1.00 98.12 401 TYR A N 1
ATOM 3122 C CA . TYR A 1 401 ? 14.332 -26.163 -24.975 1.00 98.12 401 TYR A CA 1
ATOM 3123 C C . TYR A 1 401 ? 13.217 -25.124 -25.103 1.00 98.12 401 TYR A C 1
ATOM 3125 O O . TYR A 1 401 ? 13.414 -24.075 -25.706 1.00 98.12 401 TYR A O 1
ATOM 3133 N N . ASN A 1 402 ? 12.039 -25.388 -24.542 1.00 98.25 402 ASN A N 1
ATOM 3134 C CA . ASN A 1 402 ? 10.889 -24.495 -24.619 1.00 98.25 402 ASN A CA 1
ATOM 3135 C C . ASN A 1 402 ? 10.570 -23.955 -23.235 1.00 98.25 402 ASN A C 1
ATOM 3137 O O . ASN A 1 402 ? 10.140 -24.713 -22.371 1.00 98.25 402 ASN A O 1
ATOM 3141 N N . VAL A 1 403 ? 10.751 -22.656 -23.021 1.00 98.25 403 VAL A N 1
ATOM 3142 C CA . VAL A 1 403 ? 10.486 -22.001 -21.737 1.00 98.25 403 VAL A CA 1
ATOM 3143 C C . VAL A 1 403 ? 9.231 -21.145 -21.851 1.00 98.25 403 VAL A C 1
ATOM 3145 O O . VAL A 1 403 ? 9.123 -20.308 -22.746 1.00 98.25 403 VAL A O 1
ATOM 3148 N N . GLU A 1 404 ? 8.288 -21.336 -20.930 1.00 98.12 404 GLU A N 1
ATOM 3149 C CA . GLU A 1 404 ? 7.044 -20.568 -20.857 1.00 98.12 404 GLU A CA 1
ATOM 3150 C C . GLU A 1 404 ? 6.974 -19.758 -19.560 1.00 98.12 404 GLU A C 1
ATOM 3152 O O . GLU A 1 404 ? 6.972 -20.296 -18.445 1.00 98.12 404 GLU A O 1
ATOM 3157 N N . PHE A 1 405 ? 6.854 -18.447 -19.736 1.00 97.25 405 PHE A N 1
ATOM 3158 C CA . PHE A 1 405 ? 6.562 -17.482 -18.692 1.00 97.25 405 PHE A CA 1
ATOM 3159 C C . PHE A 1 405 ? 5.095 -17.097 -18.748 1.00 97.25 405 PHE A C 1
ATOM 3161 O O . PHE A 1 405 ? 4.553 -16.857 -19.823 1.00 97.25 405 PHE A O 1
ATOM 3168 N N . THR A 1 406 ? 4.465 -16.973 -17.587 1.00 95.25 406 THR A N 1
ATOM 3169 C CA . THR A 1 406 ? 3.087 -16.491 -17.471 1.00 95.25 406 THR A CA 1
ATOM 3170 C C . THR A 1 406 ? 3.012 -15.272 -16.576 1.00 95.25 406 THR A C 1
ATOM 3172 O O . THR A 1 406 ? 3.840 -15.077 -15.688 1.00 95.25 406 THR A O 1
ATOM 3175 N N . PHE A 1 407 ? 1.997 -14.457 -16.815 1.00 93.44 407 PHE A N 1
ATOM 3176 C CA . PHE A 1 407 ? 1.703 -13.264 -16.041 1.00 93.44 407 PHE A CA 1
ATOM 3177 C C . PHE A 1 407 ? 0.295 -13.372 -15.471 1.00 93.44 407 PHE A C 1
ATOM 3179 O O . PHE A 1 407 ? -0.573 -14.061 -16.019 1.00 93.44 407 PHE A O 1
ATOM 3186 N N . LEU A 1 408 ? 0.062 -12.682 -14.360 1.00 86.44 408 LEU A N 1
ATOM 3187 C CA . LEU A 1 408 ? -1.258 -12.650 -13.746 1.00 86.44 408 LEU A CA 1
ATOM 3188 C C . LEU A 1 408 ? -2.265 -11.947 -14.680 1.00 86.44 408 LEU A C 1
ATOM 3190 O O . LEU A 1 408 ? -1.917 -10.948 -15.315 1.00 86.44 408 LEU A O 1
ATOM 3194 N N . PRO A 1 409 ? -3.504 -12.459 -14.794 1.00 81.75 409 PRO A N 1
ATOM 3195 C CA . PRO A 1 409 ? -4.491 -11.887 -15.697 1.00 81.75 409 PRO A CA 1
ATOM 3196 C C . PRO A 1 409 ? -5.008 -10.537 -15.192 1.00 81.75 409 PRO A C 1
ATOM 3198 O O . PRO A 1 409 ? -4.920 -10.199 -14.006 1.00 81.75 409 PRO A O 1
ATOM 3201 N N . LYS A 1 410 ? -5.592 -9.765 -16.114 1.00 74.94 410 LYS A N 1
ATOM 3202 C CA . LYS A 1 410 ? -6.203 -8.467 -15.808 1.00 74.94 410 LYS A CA 1
ATOM 3203 C C . LYS A 1 410 ? -7.264 -8.612 -14.706 1.00 74.94 410 LYS A C 1
ATOM 3205 O O . LYS A 1 410 ? -8.158 -9.442 -14.815 1.00 74.94 410 LYS A O 1
ATOM 3210 N N . GLY A 1 411 ? -7.164 -7.790 -13.660 1.00 65.69 411 GLY A N 1
ATOM 3211 C CA . GLY A 1 411 ? -8.078 -7.804 -12.508 1.00 65.69 411 GLY A CA 1
ATOM 3212 C C . GLY A 1 411 ? -7.483 -8.387 -11.223 1.00 65.69 411 GLY A C 1
ATOM 3213 O O . GLY A 1 411 ? -8.066 -8.205 -10.158 1.00 65.69 411 GLY A O 1
ATOM 3214 N N . TYR A 1 412 ? -6.306 -9.017 -11.284 1.00 62.31 412 TYR A N 1
ATOM 3215 C CA . TYR A 1 412 ? -5.562 -9.387 -10.079 1.00 62.31 412 TYR A CA 1
ATOM 3216 C C . TYR A 1 412 ? -4.807 -8.174 -9.523 1.00 62.31 412 TYR A C 1
ATOM 3218 O O . TYR A 1 412 ? -4.050 -7.507 -10.230 1.00 62.31 412 TYR A O 1
ATOM 3226 N N . ILE A 1 413 ? -5.021 -7.878 -8.241 1.00 48.31 413 ILE A N 1
ATOM 3227 C CA . ILE A 1 413 ? -4.394 -6.743 -7.553 1.00 48.31 413 ILE A CA 1
ATOM 3228 C C . ILE A 1 413 ? -2.875 -6.971 -7.495 1.00 48.31 413 ILE A C 1
ATOM 3230 O O . ILE A 1 413 ? -2.421 -8.006 -7.009 1.00 48.31 413 ILE A O 1
ATOM 3234 N N . GLY A 1 414 ? -2.091 -6.015 -8.006 1.00 59.81 414 GLY A N 1
ATOM 3235 C CA . GLY A 1 414 ? -0.624 -6.111 -8.053 1.00 59.81 414 GLY A CA 1
ATOM 3236 C C . GLY A 1 414 ? -0.063 -7.005 -9.170 1.00 59.81 414 GLY A C 1
ATOM 3237 O O . GLY A 1 414 ? 1.123 -7.348 -9.149 1.00 59.81 414 GLY A O 1
ATOM 3238 N N . ALA A 1 415 ? -0.899 -7.394 -10.139 1.00 69.69 415 ALA A N 1
ATOM 3239 C CA . ALA A 1 415 ? -0.471 -8.105 -11.336 1.00 69.69 415 ALA A CA 1
ATOM 3240 C C . ALA A 1 415 ? 0.354 -7.198 -12.258 1.00 69.69 415 ALA A C 1
ATOM 3242 O O . ALA A 1 415 ? -0.128 -6.161 -12.715 1.00 69.69 415 ALA A O 1
ATOM 3243 N N . ALA A 1 416 ? 1.572 -7.623 -12.588 1.00 78.81 416 ALA A N 1
ATOM 3244 C CA . ALA A 1 416 ? 2.287 -7.068 -13.727 1.00 78.81 416 ALA A CA 1
ATOM 3245 C C . ALA A 1 416 ? 1.721 -7.708 -15.000 1.00 78.81 416 ALA A C 1
ATOM 3247 O O . ALA A 1 416 ? 1.903 -8.901 -15.243 1.00 78.81 416 ALA A O 1
ATOM 3248 N N . ILE A 1 417 ? 0.968 -6.927 -15.770 1.00 86.31 417 ILE A N 1
ATOM 3249 C CA . ILE A 1 417 ? 0.315 -7.382 -17.000 1.00 86.31 417 ILE A CA 1
ATOM 3250 C C . ILE A 1 417 ? 1.246 -7.074 -18.172 1.00 86.31 417 ILE A C 1
ATOM 3252 O O . ILE A 1 417 ? 1.815 -5.984 -18.233 1.00 86.31 417 ILE A O 1
ATOM 3256 N N . LEU A 1 418 ? 1.371 -8.011 -19.113 1.00 89.88 418 LEU A N 1
ATOM 3257 C CA . LEU A 1 418 ? 2.039 -7.745 -20.383 1.00 89.88 418 LEU A CA 1
ATOM 3258 C C . LEU A 1 418 ? 1.101 -6.921 -21.269 1.00 89.88 418 LEU A C 1
ATOM 3260 O O . LEU A 1 418 ? 0.029 -7.400 -21.661 1.00 89.88 418 LEU A O 1
ATOM 3264 N N . LYS A 1 419 ? 1.475 -5.669 -21.534 1.00 89.75 419 LYS A N 1
ATOM 3265 C CA . LYS A 1 419 ? 0.670 -4.747 -22.340 1.00 89.75 419 LYS A CA 1
ATOM 3266 C C . LYS A 1 419 ? 0.685 -5.155 -23.811 1.00 89.75 419 LYS A C 1
ATOM 3268 O O . LYS A 1 419 ? 1.520 -5.945 -24.254 1.00 89.75 419 LYS A O 1
ATOM 3273 N N . LYS A 1 420 ? -0.253 -4.603 -24.584 1.00 92.06 420 LYS A N 1
ATOM 3274 C CA . LYS A 1 420 ? -0.371 -4.912 -26.012 1.00 92.06 420 LYS A CA 1
ATOM 3275 C C . LYS A 1 420 ? 0.865 -4.472 -26.786 1.00 92.06 420 LYS A C 1
ATOM 3277 O O . LYS A 1 420 ? 1.393 -5.248 -27.571 1.00 92.06 420 LYS A O 1
ATOM 3282 N N . GLU A 1 421 ? 1.343 -3.274 -26.493 1.00 89.50 421 GLU A N 1
ATOM 3283 C CA . GLU A 1 421 ? 2.490 -2.650 -27.143 1.00 89.50 421 GLU A CA 1
ATOM 3284 C C . GLU A 1 421 ? 3.783 -3.415 -26.816 1.00 89.50 421 GLU A C 1
ATOM 3286 O O . GLU A 1 421 ? 4.633 -3.611 -27.677 1.00 89.50 421 GLU A O 1
ATOM 3291 N N . GLU A 1 422 ? 3.902 -3.921 -25.585 1.00 92.06 422 GLU A N 1
ATOM 3292 C CA . GLU A 1 422 ? 5.033 -4.741 -25.131 1.00 92.06 422 GLU A CA 1
ATOM 3293 C C . GLU A 1 422 ? 5.063 -6.103 -25.839 1.00 92.06 422 GLU A C 1
ATOM 3295 O O . GLU A 1 422 ? 6.111 -6.539 -26.315 1.00 92.06 422 GLU A O 1
ATOM 3300 N N . ALA A 1 423 ? 3.909 -6.768 -25.950 1.00 94.94 423 ALA A N 1
ATOM 3301 C CA . ALA A 1 423 ? 3.801 -8.025 -26.682 1.00 94.94 423 ALA A CA 1
ATOM 3302 C C . ALA A 1 423 ? 4.080 -7.837 -28.183 1.00 94.94 423 ALA A C 1
ATOM 3304 O O . ALA A 1 423 ? 4.759 -8.664 -28.790 1.00 94.94 423 ALA A O 1
ATOM 3305 N N . GLU A 1 424 ? 3.595 -6.744 -28.779 1.00 94.38 424 GLU A N 1
ATOM 3306 C CA . GLU A 1 424 ? 3.864 -6.390 -30.175 1.00 94.38 424 GLU A CA 1
ATOM 3307 C C . GLU A 1 424 ? 5.353 -6.113 -30.408 1.00 94.38 424 GLU A C 1
ATOM 3309 O O . GLU A 1 424 ? 5.928 -6.650 -31.354 1.00 94.38 424 GLU A O 1
ATOM 3314 N N . TYR A 1 425 ? 6.009 -5.378 -29.506 1.00 94.06 425 TYR A N 1
ATOM 3315 C CA . TYR A 1 425 ? 7.451 -5.131 -29.555 1.00 94.06 425 TYR A CA 1
ATOM 3316 C C . TYR A 1 425 ? 8.268 -6.433 -29.503 1.00 94.06 425 TYR A C 1
ATOM 3318 O O . TYR A 1 425 ? 9.197 -6.613 -30.292 1.00 94.06 425 TYR A O 1
ATOM 3326 N N . ILE A 1 426 ? 7.897 -7.381 -28.633 1.00 96.06 426 ILE A N 1
ATOM 3327 C CA . ILE A 1 426 ? 8.547 -8.700 -28.567 1.00 96.06 426 ILE A CA 1
ATOM 3328 C C . ILE A 1 426 ? 8.345 -9.479 -29.873 1.00 96.06 426 ILE A C 1
ATOM 3330 O O . ILE A 1 426 ? 9.307 -10.004 -30.432 1.00 96.06 426 ILE A O 1
ATOM 3334 N N . ASN A 1 427 ? 7.107 -9.539 -30.370 1.00 97.00 427 ASN A N 1
ATOM 3335 C CA . ASN A 1 427 ? 6.748 -10.313 -31.561 1.00 97.00 427 ASN A CA 1
ATOM 3336 C C . ASN A 1 427 ? 7.310 -9.739 -32.870 1.00 97.00 427 ASN A C 1
ATOM 3338 O O . ASN A 1 427 ? 7.323 -10.443 -33.875 1.00 97.00 427 ASN A O 1
ATOM 3342 N N . THR A 1 428 ? 7.744 -8.478 -32.876 1.00 95.19 428 THR A N 1
ATOM 3343 C CA . THR A 1 428 ? 8.267 -7.800 -34.070 1.00 95.19 428 THR A CA 1
ATOM 3344 C C . THR A 1 428 ? 9.763 -7.540 -33.949 1.00 95.19 428 THR A C 1
ATOM 3346 O O . THR A 1 428 ? 10.559 -8.146 -34.662 1.00 95.19 428 THR A O 1
ATOM 3349 N N . ILE A 1 429 ? 10.172 -6.664 -33.032 1.00 95.62 429 ILE A N 1
ATOM 3350 C CA . ILE A 1 429 ? 11.555 -6.204 -32.910 1.00 95.62 429 ILE A CA 1
ATOM 3351 C C . ILE A 1 429 ? 12.442 -7.316 -32.354 1.00 95.62 429 ILE A C 1
ATOM 3353 O O . ILE A 1 429 ? 13.406 -7.703 -33.010 1.00 95.62 429 ILE A O 1
ATOM 3357 N N . ILE A 1 430 ? 12.099 -7.883 -31.192 1.00 95.06 430 ILE A N 1
ATOM 3358 C CA . ILE A 1 430 ? 12.937 -8.915 -30.556 1.00 95.06 430 ILE A CA 1
ATOM 3359 C C . ILE A 1 430 ? 12.933 -10.213 -31.372 1.00 95.06 430 ILE A C 1
ATOM 3361 O O . ILE A 1 430 ? 13.987 -10.818 -31.566 1.00 95.06 430 ILE A O 1
ATOM 3365 N N . ALA A 1 431 ? 11.783 -10.616 -31.917 1.00 95.88 431 ALA A N 1
ATOM 3366 C CA . ALA A 1 431 ? 11.684 -11.787 -32.788 1.00 95.88 431 ALA A CA 1
ATOM 3367 C C . ALA A 1 431 ? 12.583 -11.694 -34.037 1.00 95.88 431 ALA A C 1
ATOM 3369 O O . ALA A 1 431 ? 13.103 -12.707 -34.491 1.00 95.88 431 ALA A O 1
ATOM 3370 N N . ASN A 1 432 ? 12.841 -10.490 -34.557 1.00 95.75 432 ASN A N 1
ATOM 3371 C CA . ASN A 1 432 ? 13.760 -10.282 -35.679 1.00 95.75 432 ASN A CA 1
ATOM 3372 C C . ASN A 1 432 ? 15.248 -10.311 -35.285 1.00 95.75 432 ASN A C 1
ATOM 3374 O O . ASN A 1 432 ? 16.108 -10.292 -36.173 1.00 95.75 432 ASN A O 1
ATOM 3378 N N . MET A 1 433 ? 15.559 -10.311 -33.986 1.00 93.62 433 MET A N 1
ATOM 3379 C CA . MET A 1 433 ? 16.924 -10.353 -33.452 1.00 93.62 433 MET A CA 1
ATOM 3380 C C . MET A 1 433 ? 17.346 -11.753 -33.004 1.00 93.62 433 MET A C 1
ATOM 3382 O O . MET A 1 433 ? 18.540 -12.023 -32.944 1.00 93.62 433 MET A O 1
ATOM 3386 N N . VAL A 1 434 ? 16.402 -12.646 -32.689 1.00 93.00 434 VAL A N 1
ATOM 3387 C CA . VAL A 1 434 ? 16.743 -14.006 -32.252 1.00 93.00 434 VAL A CA 1
ATOM 3388 C C . VAL A 1 434 ? 17.289 -14.848 -33.403 1.00 93.00 434 VAL A C 1
ATOM 3390 O O . VAL A 1 434 ? 16.880 -14.711 -34.556 1.00 93.00 434 VAL A O 1
ATOM 3393 N N . GLY A 1 435 ? 18.228 -15.735 -33.087 1.00 80.50 435 GLY A N 1
ATOM 3394 C CA . GLY A 1 435 ? 18.786 -16.700 -34.031 1.00 80.50 435 GLY A CA 1
ATOM 3395 C C . GLY A 1 435 ? 19.800 -16.147 -35.038 1.00 80.50 435 GLY A C 1
ATOM 3396 O O . GLY A 1 435 ? 20.420 -16.972 -35.716 1.00 80.50 435 GLY A O 1
ATOM 3397 N N . LYS A 1 436 ? 19.966 -14.821 -35.102 1.00 74.38 436 LYS A N 1
ATOM 3398 C CA . LYS A 1 436 ? 21.097 -14.114 -35.720 1.00 74.38 436 LYS A CA 1
ATOM 3399 C C . LYS A 1 436 ? 22.267 -14.082 -34.746 1.00 74.38 436 LYS A C 1
ATOM 3401 O O . LYS A 1 436 ? 23.408 -14.196 -35.236 1.00 74.38 436 LYS A O 1
#

Foldseek 3Di:
DDDPPDDPQVLLQVLLVLLLCLLVLLLVLLLVLLQVVCNVVSLVSNLSSLVSNLVSCVPPDPLLNVLSVLLNVLSVVLVVLQVVLVVLVVVQVVVCPPPPDRDVVSVCSRLVSNLVSNLSSLLSNLSSLLSNLVVLDDPVVNVVSVVLSVVLSVLLVVLSVVLVVQSVVVVVVVVPDDDPPSVVQSVLSNSNSSSVSSNSSSVSSVVSSVSSCVVRPNDDPPPPPPPPDDDDDDDDDDDDDDDDDDDDDDDDDDDDDDDDDDDDDDDDPPPDPPDDPDAWAWDDKFFFWFFQDAPNDGQDVQTFGFMWTDTLWKTWTQTPDGPDQRAHDPPPPPVVQCSPDSGHDPVVVVVVRQQDAQIDMDTLLQWPFKAWDFADQPRWIKIKTFGNDWTDRHPTPDIHGIIMITWDHPPDPSTRGQDPVNRVCCRPVSRVSGSD

Sequence (436 aa):
MEYNQYSPNMYQKKVGGRIKTGILLVAVGTLGSAIPTIGSIISILILVGVILIFVGAKDLSEYYRKFSLISLLLLLVMISLEFLAIYYIYSMIFGLSNVTSVPYSKLINSTDPFIFIMVIAYVLLGGALILLSYPIWPKRARIITWIAYIASSSIFIAEAYVQMSTLNTMYYQTLTLDNVGVYTSALNGIDAGAAIFMFIWSSIFFITYIYSRKRFPSKPPQYIQYQGAPQNTSKQVRQAGEIQQQEDISETKSDEISSNTLSLQQNKNVQQDQSSSEQEVFLFSHPGAMLLKIDDKVVSRPPYSGTIYITNRNFIFLSKGKGGSTALMMGVVVAGIIQKGISKVDIQEINKYLNSNGSFIISLSNISSISANVSMMLKGSFIRISTKVPVNPYGTKISGYNVEFTFLPKGYIGAAILKKEEAEYINTIIANMVGK